Protein AF-A0A9P8BYH0-F1 (afdb_monomer)

Foldseek 3Di:
DDDDDPDPPDAFEAEEEEDFAWPLCQVLLVCCQAVVDGDDPVRDDQDDAKDWDWDWDADPNGIHIYIYIYGNNDDPCLAPHLEYEYGGEQLDVVRVVVVVVVVVVNVVRYPDPRHAYEYEHEDVVPVVRGPHDPVNQVVVCVVVVHHYFYYYSPVRPGSNVRVNVSVVVCVVVCVRTPDDDDDDDDDDDDDDDDPPPDPFWAKEWEDFQFWIFIDTFPDQGGQDIFGQKKWAFPDPPPDDPDPDDRIDGTVRRVVVVVGTDIDGQAAQQAGNDPVSVLVHVVCVACPRVNHQQLRHEYEYEGEAPYDLVRLLVVLCCSCPVSVHQWYAYAYLQLLLQVLVVDQFAWEFEAAQQWTKIWGGDRSRTDNQLIDIDRDHLPLLLVLLQVVVVVVVDHDDDPNSSVVSSVCLLPQAAADLDLVVQVVVLVVDQPQKDWDQDPVRDIDIDTSSRHVSLCCQQVVVSSVDPDHHSLVSNVSSLVSDDPVRSLVHQCHYEYAYDRCQHHCSQVSSQVSNCVVDDVPHDGDYHYDNVRNCSSSSSSSPLSPDPVCVVLIDGSVNCVVPPSSVNVVRYD

Organism: NCBI:txid64524

Radius of gyration: 28.63 Å; Cα contacts (8 Å, |Δi|>4): 1037; chains: 1; bounding box: 74×74×89 Å

Structure (mmCIF, N/CA/C/O backbone):
data_AF-A0A9P8BYH0-F1
#
_entry.id   AF-A0A9P8BYH0-F1
#
loop_
_atom_site.group_PDB
_atom_site.id
_atom_site.type_symbol
_atom_site.label_atom_id
_atom_site.label_alt_id
_atom_site.label_comp_id
_atom_site.label_asym_id
_atom_site.label_entity_id
_atom_site.label_seq_id
_atom_site.pdbx_PDB_ins_code
_atom_site.Cartn_x
_atom_site.Cartn_y
_atom_site.Cartn_z
_atom_site.occupancy
_atom_site.B_iso_or_equiv
_atom_site.auth_seq_id
_atom_site.auth_comp_id
_atom_site.auth_asym_id
_atom_site.auth_atom_id
_atom_site.pdbx_PDB_model_num
ATOM 1 N N . MET A 1 1 ? -9.167 -54.291 -1.947 1.00 36.44 1 MET A N 1
ATOM 2 C CA . MET A 1 1 ? -9.836 -53.091 -2.484 1.00 36.44 1 MET A CA 1
ATOM 3 C C . MET A 1 1 ? -8.848 -51.958 -2.317 1.00 36.44 1 MET A C 1
ATOM 5 O O . MET A 1 1 ? -8.561 -51.584 -1.192 1.00 36.44 1 MET A O 1
ATOM 9 N N . SER A 1 2 ? -8.177 -51.603 -3.407 1.00 30.88 2 SER A N 1
ATOM 10 C CA . SER A 1 2 ? -7.094 -50.622 -3.463 1.00 30.88 2 SER A CA 1
ATOM 11 C C . SER A 1 2 ? -7.676 -49.251 -3.791 1.00 30.88 2 SER A C 1
ATOM 13 O O . SER A 1 2 ? -8.238 -49.086 -4.874 1.00 30.88 2 SER A O 1
ATOM 15 N N . ASP A 1 3 ? -7.536 -48.301 -2.870 1.00 31.31 3 ASP A N 1
ATOM 16 C CA . ASP A 1 3 ? -7.933 -46.909 -3.067 1.00 31.31 3 ASP A CA 1
ATOM 17 C C . ASP A 1 3 ? -7.002 -46.217 -4.069 1.00 31.31 3 ASP A C 1
ATOM 19 O O . ASP A 1 3 ? -5.799 -46.059 -3.849 1.00 31.31 3 ASP A O 1
ATOM 23 N N . SER A 1 4 ? -7.581 -45.800 -5.192 1.00 31.34 4 SER A N 1
ATOM 24 C CA . SER A 1 4 ? -6.950 -44.990 -6.226 1.00 31.34 4 SER A CA 1
ATOM 25 C C . SER A 1 4 ? -6.724 -43.563 -5.722 1.00 31.34 4 SER A C 1
ATOM 27 O O . SER A 1 4 ? -7.645 -42.747 -5.713 1.00 31.34 4 SER A O 1
ATOM 29 N N . HIS A 1 5 ? -5.489 -43.243 -5.335 1.00 34.34 5 HIS A N 1
ATOM 30 C CA . HIS A 1 5 ? -5.033 -41.858 -5.247 1.00 34.34 5 HIS A CA 1
ATOM 31 C C . HIS A 1 5 ? -4.915 -41.296 -6.669 1.00 34.34 5 HIS A C 1
ATOM 33 O O . HIS A 1 5 ? -4.022 -41.683 -7.422 1.00 34.34 5 HIS A O 1
ATOM 39 N N . SER A 1 6 ? -5.818 -40.390 -7.046 1.00 31.47 6 SER A N 1
ATOM 40 C CA . SER A 1 6 ? -5.657 -39.565 -8.240 1.00 31.47 6 SER A CA 1
ATOM 41 C C . SER A 1 6 ? -4.505 -38.589 -7.998 1.00 31.47 6 SER A C 1
ATOM 43 O O . SER A 1 6 ? -4.675 -37.560 -7.343 1.00 31.47 6 SER A O 1
ATOM 45 N N . SER A 1 7 ? -3.319 -38.921 -8.503 1.00 34.91 7 SER A N 1
ATOM 46 C CA . SER A 1 7 ? -2.237 -37.958 -8.679 1.00 34.91 7 SER A CA 1
ATOM 47 C C . SER A 1 7 ? -2.768 -36.789 -9.507 1.00 34.91 7 SER A C 1
ATOM 49 O O . SER A 1 7 ? -3.224 -36.998 -10.631 1.00 34.91 7 SER A O 1
ATOM 51 N N . SER A 1 8 ? -2.739 -35.569 -8.970 1.00 36.50 8 SER A N 1
ATOM 52 C CA . SER A 1 8 ? -2.991 -34.369 -9.764 1.00 36.50 8 SER A CA 1
ATOM 53 C C . SER A 1 8 ? -1.897 -34.278 -10.828 1.00 36.50 8 SER A C 1
ATOM 55 O O . SER A 1 8 ? -0.762 -33.923 -10.508 1.00 36.50 8 SER A O 1
ATOM 57 N N . GLU A 1 9 ? -2.205 -34.658 -12.067 1.00 45.88 9 GLU A N 1
ATOM 58 C CA . GLU A 1 9 ? -1.298 -34.474 -13.197 1.00 45.88 9 GLU A CA 1
ATOM 59 C C . GLU A 1 9 ? -0.917 -32.996 -13.294 1.00 45.88 9 GLU A C 1
ATOM 61 O O . GLU A 1 9 ? -1.761 -32.118 -13.487 1.00 45.88 9 GLU A O 1
ATOM 66 N N . THR A 1 10 ? 0.370 -32.713 -13.123 1.00 50.66 10 THR A N 1
ATOM 67 C CA . THR A 1 10 ? 0.938 -31.382 -13.292 1.00 50.66 10 THR A CA 1
ATOM 68 C C . THR A 1 10 ? 0.804 -30.991 -14.763 1.00 50.66 10 THR A C 1
ATOM 70 O O . THR A 1 10 ? 1.538 -31.481 -15.618 1.00 50.66 10 THR A O 1
ATOM 73 N N . VAL A 1 11 ? -0.161 -30.126 -15.073 1.00 65.62 11 VAL A N 1
ATOM 74 C CA . VAL A 1 11 ? -0.390 -29.615 -16.432 1.00 65.62 11 VAL A CA 1
ATOM 75 C C . VAL A 1 11 ? 0.804 -28.748 -16.845 1.00 65.62 11 VAL A C 1
ATOM 77 O O . VAL A 1 11 ? 1.039 -27.685 -16.263 1.00 65.62 11 VAL A O 1
ATOM 80 N N . ALA A 1 12 ? 1.566 -29.191 -17.848 1.00 72.56 12 ALA A N 1
ATOM 81 C CA . ALA A 1 12 ? 2.691 -28.428 -18.381 1.00 72.56 12 ALA A CA 1
ATOM 82 C C . ALA A 1 12 ? 2.196 -27.105 -18.995 1.00 72.56 12 ALA A C 1
ATOM 84 O O . ALA A 1 12 ? 1.194 -27.069 -19.715 1.00 72.56 12 ALA A O 1
ATOM 85 N N . THR A 1 13 ? 2.883 -26.003 -18.681 1.00 79.25 13 THR A N 1
ATOM 86 C CA . THR A 1 13 ? 2.522 -24.661 -19.160 1.00 79.25 13 THR A CA 1
ATOM 87 C C . THR A 1 13 ? 3.449 -24.244 -20.297 1.00 79.25 13 THR A C 1
ATOM 89 O O . THR A 1 13 ? 4.661 -24.197 -20.106 1.00 79.25 13 THR A O 1
ATOM 92 N N . LEU A 1 14 ? 2.880 -23.917 -21.459 1.00 81.69 14 LEU A N 1
ATOM 93 C CA . LEU A 1 14 ? 3.601 -23.454 -22.647 1.00 81.69 14 LEU A CA 1
ATOM 94 C C . LEU A 1 14 ? 3.332 -21.961 -22.862 1.00 81.69 14 LEU A C 1
ATOM 96 O O . LEU A 1 14 ? 2.183 -21.517 -22.795 1.00 81.69 14 LEU A O 1
ATOM 100 N N . LYS A 1 15 ? 4.382 -21.182 -23.137 1.00 79.44 15 LYS A N 1
ATOM 101 C CA . LYS A 1 15 ? 4.274 -19.732 -23.342 1.00 79.44 15 LYS A CA 1
ATOM 102 C C . LYS A 1 15 ? 4.426 -19.384 -24.822 1.00 79.44 15 LYS A C 1
ATOM 104 O O . LYS A 1 15 ? 5.441 -19.720 -25.423 1.00 79.44 15 LYS A O 1
ATOM 109 N N . LEU A 1 16 ? 3.440 -18.686 -25.385 1.00 82.44 16 LEU A N 1
ATOM 110 C CA . LEU A 1 16 ? 3.416 -18.257 -26.785 1.00 82.44 16 LEU A CA 1
ATOM 111 C C . LEU A 1 16 ? 3.382 -16.728 -26.866 1.00 82.44 16 LEU A C 1
ATOM 113 O O . LEU A 1 16 ? 2.623 -16.091 -26.136 1.00 82.44 16 LEU A O 1
ATOM 117 N N . LEU A 1 17 ? 4.156 -16.146 -27.780 1.00 82.31 17 LEU A N 1
ATOM 118 C CA . LEU A 1 17 ? 4.181 -14.701 -28.016 1.00 82.31 17 LEU A CA 1
ATOM 119 C C . LEU A 1 17 ? 3.833 -14.371 -29.470 1.00 82.31 17 LEU A C 1
ATOM 121 O O . LEU A 1 17 ? 4.497 -14.843 -30.395 1.00 82.31 17 LEU A O 1
ATOM 125 N N . LEU A 1 18 ? 2.810 -13.536 -29.660 1.00 82.12 18 LEU A N 1
ATOM 126 C CA . LEU A 1 18 ? 2.363 -13.022 -30.954 1.00 82.12 18 LEU A CA 1
ATOM 127 C C . LEU A 1 18 ? 3.080 -11.705 -31.276 1.00 82.12 18 LEU A C 1
ATOM 129 O O . LEU A 1 18 ? 2.982 -10.729 -30.526 1.00 82.12 18 LEU A O 1
ATOM 133 N N . ILE A 1 19 ? 3.774 -11.663 -32.415 1.00 79.69 19 ILE A N 1
ATOM 134 C CA . ILE A 1 19 ? 4.545 -10.501 -32.881 1.00 79.69 19 ILE A CA 1
ATOM 135 C C . ILE A 1 19 ? 4.180 -10.170 -34.329 1.00 79.69 19 ILE A C 1
ATOM 137 O O . ILE A 1 19 ? 3.896 -11.047 -35.138 1.00 79.69 19 ILE A O 1
ATOM 141 N N . GLY A 1 20 ? 4.198 -8.888 -34.677 1.00 76.50 20 GLY A N 1
ATOM 142 C CA . GLY A 1 20 ? 3.964 -8.396 -36.033 1.00 76.50 20 GLY A CA 1
ATOM 143 C C . GLY A 1 20 ? 3.535 -6.938 -36.012 1.00 76.50 20 GLY A C 1
ATOM 144 O O . GLY A 1 20 ? 3.122 -6.430 -34.963 1.00 76.50 20 GLY A O 1
ATOM 145 N N . SER A 1 21 ? 3.596 -6.274 -37.162 1.00 79.94 21 SER A N 1
ATOM 146 C CA . SER A 1 21 ? 3.273 -4.851 -37.294 1.00 79.94 21 SER A CA 1
ATOM 147 C C . SER A 1 21 ? 1.835 -4.538 -36.850 1.00 79.94 21 SER A C 1
ATOM 149 O O . SER A 1 21 ? 0.978 -5.423 -36.701 1.00 79.94 21 SER A O 1
ATOM 151 N N . SER A 1 22 ? 1.556 -3.266 -36.562 1.00 79.81 22 SER A N 1
ATOM 152 C CA . SER A 1 22 ? 0.198 -2.848 -36.199 1.00 79.81 22 SER A CA 1
ATOM 153 C C . SER A 1 22 ? -0.788 -3.183 -37.325 1.00 79.81 22 SER A C 1
ATOM 155 O O . SER A 1 22 ? -0.451 -3.134 -38.505 1.00 79.81 22 SER A O 1
ATOM 157 N N . GLY A 1 23 ? -2.007 -3.583 -36.964 1.00 79.94 23 GLY A N 1
ATOM 158 C CA . GLY A 1 23 ? -3.052 -3.884 -37.942 1.00 79.94 23 GLY A CA 1
ATOM 159 C C . GLY A 1 23 ? -2.931 -5.228 -38.671 1.00 79.94 23 GLY A C 1
ATOM 160 O O . GLY A 1 23 ? -3.834 -5.549 -39.439 1.00 79.94 23 GLY A O 1
ATOM 161 N N . THR A 1 24 ? -1.922 -6.072 -38.410 1.00 86.31 24 THR A N 1
ATOM 162 C CA . THR A 1 24 ? -1.808 -7.405 -39.052 1.00 86.31 24 THR A CA 1
ATOM 163 C C . THR A 1 24 ? -2.843 -8.430 -38.565 1.00 86.31 24 THR A C 1
ATOM 165 O O . THR A 1 24 ? -3.023 -9.482 -39.173 1.00 86.31 24 THR A O 1
ATOM 168 N N . GLY A 1 25 ? -3.599 -8.114 -37.506 1.00 85.56 25 GLY A N 1
ATOM 169 C CA . GLY A 1 25 ? -4.714 -8.929 -37.004 1.00 85.56 25 GLY A CA 1
ATOM 170 C C . GLY A 1 25 ? -4.332 -9.983 -35.958 1.00 85.56 25 GLY A C 1
ATOM 171 O O . GLY A 1 25 ? -5.035 -10.982 -35.830 1.00 85.56 25 GLY A O 1
ATOM 172 N N . LYS A 1 26 ? -3.245 -9.757 -35.207 1.00 87.44 26 LYS A N 1
ATOM 173 C CA . LYS A 1 26 ? -2.783 -10.607 -34.091 1.00 87.44 26 LYS A CA 1
ATOM 174 C C . LYS A 1 26 ? -3.861 -10.814 -33.023 1.00 87.44 26 LYS A C 1
ATOM 176 O O . LYS A 1 26 ? -4.253 -11.947 -32.763 1.00 87.44 26 LYS A O 1
ATOM 181 N N . SER A 1 27 ? -4.431 -9.725 -32.514 1.00 85.94 27 SER A N 1
ATOM 182 C CA . SER A 1 27 ? -5.506 -9.740 -31.511 1.00 85.94 27 SER A CA 1
ATOM 183 C C . SER A 1 27 ? -6.755 -10.449 -32.024 1.00 85.94 27 SER A C 1
ATOM 185 O O . SER A 1 27 ? -7.386 -11.223 -31.312 1.00 85.94 27 SER A O 1
ATOM 187 N N . SER A 1 28 ? -7.082 -10.256 -33.306 1.00 88.44 28 SER A N 1
ATOM 188 C CA . SER A 1 28 ? -8.201 -10.944 -33.952 1.00 88.44 28 SER A CA 1
ATOM 189 C C . SER A 1 28 ? -7.963 -12.452 -34.072 1.00 88.44 28 SER A C 1
ATOM 191 O O . SER A 1 28 ? -8.907 -13.220 -33.910 1.00 88.44 28 SER A O 1
ATOM 193 N N . LEU A 1 29 ? -6.727 -12.892 -34.342 1.00 87.75 29 LEU A N 1
ATOM 194 C CA . LEU A 1 29 ? -6.362 -14.313 -34.329 1.00 87.75 29 LEU A CA 1
ATOM 195 C C . LEU A 1 29 ? -6.438 -14.891 -32.913 1.00 87.75 29 LEU A C 1
ATOM 197 O O . LEU A 1 29 ? -6.990 -15.977 -32.744 1.00 87.75 29 LEU A O 1
ATOM 201 N N . LEU A 1 30 ? -5.950 -14.156 -31.909 1.00 88.00 30 LEU A N 1
ATOM 202 C CA . LEU A 1 30 ? -5.986 -14.579 -30.510 1.00 88.00 30 LEU A CA 1
ATOM 203 C C . LEU A 1 30 ? -7.421 -14.743 -30.002 1.00 88.00 30 LEU A C 1
ATOM 205 O O . LEU A 1 30 ? -7.779 -15.816 -29.519 1.00 88.00 30 LEU A O 1
ATOM 209 N N . MET A 1 31 ? -8.265 -13.720 -30.166 1.00 86.38 31 MET A N 1
ATOM 210 C CA . MET A 1 31 ? -9.684 -13.802 -29.800 1.00 86.38 31 MET A CA 1
ATOM 211 C C . MET A 1 31 ? -10.395 -14.907 -30.573 1.00 86.38 31 MET A C 1
ATOM 213 O O . MET A 1 31 ? -11.207 -15.638 -30.006 1.00 86.38 31 MET A O 1
ATOM 217 N N . ARG A 1 32 ? -10.065 -15.090 -31.858 1.00 91.19 32 ARG A N 1
ATOM 218 C CA . ARG A 1 32 ? -10.684 -16.157 -32.637 1.00 91.19 32 ARG A CA 1
ATOM 219 C C . ARG A 1 32 ? -10.297 -17.539 -32.128 1.00 91.19 32 ARG A C 1
ATOM 221 O O . ARG A 1 32 ? -11.150 -18.424 -32.108 1.00 91.19 32 ARG A O 1
ATOM 228 N N . PHE A 1 33 ? -9.043 -17.724 -31.738 1.00 89.62 33 PHE A N 1
ATOM 229 C CA . PHE A 1 33 ? -8.554 -18.985 -31.203 1.00 89.62 33 PHE A CA 1
ATOM 230 C C . PHE A 1 33 ? -9.117 -19.271 -29.808 1.00 89.62 33 PHE A C 1
ATOM 232 O O . PHE A 1 33 ? -9.580 -20.382 -29.563 1.00 89.62 33 PHE A O 1
ATOM 239 N N . VAL A 1 34 ? -9.091 -18.300 -28.894 1.00 86.94 34 VAL A N 1
ATOM 240 C CA . VAL A 1 34 ? -9.474 -18.507 -27.487 1.00 86.94 34 VAL A CA 1
ATOM 241 C C . VAL A 1 34 ? -10.984 -18.448 -27.298 1.00 86.94 34 VAL A C 1
ATOM 243 O O . VAL A 1 34 ? -11.565 -19.381 -26.750 1.00 86.94 34 VAL A O 1
ATOM 246 N N . ASP A 1 35 ? -11.615 -17.392 -27.805 1.00 84.19 35 ASP A N 1
ATOM 247 C CA . ASP A 1 35 ? -13.016 -17.070 -27.527 1.00 84.19 35 ASP A CA 1
ATOM 248 C C . ASP A 1 35 ? -13.953 -17.522 -28.665 1.00 84.19 35 ASP A C 1
ATOM 250 O O . ASP A 1 35 ? -15.174 -17.515 -28.524 1.00 84.19 35 ASP A O 1
ATOM 254 N N . GLY A 1 36 ? -13.414 -17.916 -29.827 1.00 84.69 36 GLY A N 1
ATOM 255 C CA . GLY A 1 36 ? -14.211 -18.331 -30.987 1.00 84.69 36 GLY A CA 1
ATOM 256 C C . GLY A 1 36 ? -14.920 -17.177 -31.708 1.00 84.69 36 GLY A C 1
ATOM 257 O O . GLY A 1 36 ? -15.641 -17.419 -32.685 1.00 84.69 36 GLY A O 1
ATOM 258 N N . VAL A 1 37 ? -14.685 -15.931 -31.285 1.00 84.56 37 VAL A N 1
ATOM 259 C CA . VAL A 1 37 ? -15.345 -14.697 -31.749 1.00 84.56 37 VAL A CA 1
ATOM 260 C C . VAL A 1 37 ? -14.430 -13.901 -32.688 1.00 84.56 37 VAL A C 1
ATOM 262 O O . VAL A 1 37 ? -13.209 -14.005 -32.633 1.00 84.56 37 VAL A O 1
ATOM 265 N N . PHE A 1 38 ? -15.026 -13.126 -33.593 1.00 85.50 38 PHE A N 1
ATOM 266 C CA . PHE A 1 38 ? -14.340 -12.096 -34.375 1.00 85.50 38 PHE A CA 1
ATOM 267 C C . PHE A 1 38 ? -15.190 -10.842 -34.319 1.00 85.50 38 PHE A C 1
ATOM 269 O O . PHE A 1 38 ? -16.371 -10.900 -34.655 1.00 85.50 38 PHE A O 1
ATOM 276 N N . LEU A 1 39 ? -14.574 -9.753 -33.885 1.00 81.38 39 LEU A N 1
ATOM 277 C CA . LEU A 1 39 ? -15.181 -8.433 -33.863 1.00 81.38 39 LEU A CA 1
ATOM 278 C C . LEU A 1 39 ? -14.847 -7.709 -35.169 1.00 81.38 39 LEU A C 1
ATOM 280 O O . LEU A 1 39 ? -13.781 -7.933 -35.757 1.00 81.38 39 LEU A O 1
ATOM 284 N N . ALA A 1 40 ? -15.768 -6.882 -35.649 1.00 71.88 40 ALA A N 1
ATOM 285 C CA . ALA A 1 40 ? -15.518 -6.079 -36.839 1.00 71.88 40 ALA A CA 1
ATOM 286 C C . ALA A 1 40 ? -14.483 -4.965 -36.537 1.00 71.88 40 ALA A C 1
ATOM 288 O O . ALA A 1 40 ? -14.274 -4.624 -35.372 1.00 71.88 40 ALA A O 1
ATOM 289 N N . PRO A 1 41 ? -13.768 -4.415 -37.541 1.00 65.12 41 PRO A N 1
ATOM 290 C CA . PRO A 1 41 ? -12.694 -3.436 -37.314 1.00 65.12 41 PRO A CA 1
ATOM 291 C C . PRO A 1 41 ? -13.117 -2.172 -36.547 1.00 65.12 41 PRO A C 1
ATOM 293 O O . PRO A 1 41 ? -12.279 -1.533 -35.926 1.00 65.12 41 PRO A O 1
ATOM 296 N N . ASP A 1 42 ? -14.396 -1.820 -36.606 1.00 58.72 42 ASP A N 1
ATOM 297 C CA . ASP A 1 42 ? -15.054 -0.719 -35.898 1.00 58.72 42 ASP A CA 1
ATOM 298 C C . ASP A 1 42 ? -15.373 -1.033 -34.426 1.00 58.72 42 ASP A C 1
ATOM 300 O O . ASP A 1 42 ? -15.523 -0.119 -33.618 1.00 58.72 42 ASP A O 1
ATOM 304 N N . GLU A 1 43 ? -15.417 -2.313 -34.059 1.00 60.16 43 GLU A N 1
ATOM 305 C CA . GLU A 1 43 ? -15.626 -2.796 -32.688 1.00 60.16 43 GLU A CA 1
ATOM 306 C C . GLU A 1 43 ? -14.304 -3.146 -31.981 1.00 60.16 43 GLU A C 1
ATOM 308 O O . GLU A 1 43 ? -14.260 -3.278 -30.757 1.00 60.16 43 GLU A O 1
ATOM 313 N N . ILE A 1 44 ? -13.215 -3.303 -32.741 1.00 64.06 44 ILE A N 1
ATOM 314 C CA . ILE A 1 44 ? -11.878 -3.589 -32.213 1.00 64.06 44 ILE A CA 1
ATOM 315 C C . ILE A 1 44 ? -11.165 -2.269 -31.913 1.00 64.06 44 ILE A C 1
ATOM 317 O O . ILE A 1 44 ? -10.684 -1.583 -32.813 1.00 64.06 44 ILE A O 1
ATOM 321 N N . SER A 1 45 ? -11.022 -1.937 -30.629 1.00 59.25 45 SER A N 1
ATOM 322 C CA . SER A 1 45 ? -10.061 -0.918 -30.200 1.00 59.25 45 SER A CA 1
ATOM 323 C C . SER A 1 45 ? -8.636 -1.394 -30.485 1.00 59.25 45 SER A C 1
ATOM 325 O O . SER A 1 45 ? -8.329 -2.570 -30.285 1.00 59.25 45 SER A O 1
ATOM 327 N N . ALA A 1 46 ? -7.752 -0.488 -30.914 1.00 64.06 46 ALA A N 1
ATOM 328 C CA . ALA A 1 46 ? -6.332 -0.800 -31.044 1.00 64.06 46 ALA A CA 1
ATOM 329 C C . ALA A 1 46 ? -5.802 -1.394 -29.730 1.00 64.06 46 ALA A C 1
ATOM 331 O O . ALA A 1 46 ? -6.107 -0.887 -28.651 1.00 64.06 46 ALA A O 1
ATOM 332 N N . THR A 1 47 ? -5.029 -2.473 -29.818 1.00 59.00 47 THR A N 1
ATOM 333 C CA . THR A 1 47 ? -4.395 -3.086 -28.648 1.00 59.00 47 THR A CA 1
ATOM 334 C C . THR A 1 47 ? -3.430 -2.073 -28.051 1.00 59.00 47 THR A C 1
ATOM 336 O O . THR A 1 47 ? -2.533 -1.600 -28.744 1.00 59.00 47 THR A O 1
ATOM 339 N N . ILE A 1 48 ? -3.634 -1.696 -26.790 1.00 53.09 48 ILE A N 1
ATOM 340 C CA . ILE A 1 48 ? -2.752 -0.782 -26.059 1.00 53.09 48 ILE A CA 1
ATOM 341 C C . ILE A 1 48 ? -1.948 -1.640 -25.079 1.00 53.09 48 ILE A C 1
ATOM 343 O O . ILE A 1 48 ? -2.518 -2.228 -24.166 1.00 53.09 48 ILE A O 1
ATOM 347 N N . GLY A 1 49 ? -0.630 -1.735 -25.277 1.00 63.34 49 GLY A N 1
ATOM 348 C CA . GLY A 1 49 ? 0.256 -2.539 -24.425 1.00 63.34 49 GLY A CA 1
ATOM 349 C C . GLY A 1 49 ? 0.351 -4.014 -24.839 1.00 63.34 49 GLY A C 1
ATOM 350 O O . GLY A 1 49 ? 0.612 -4.318 -26.005 1.00 63.34 49 GLY A O 1
ATOM 351 N N . VAL A 1 50 ? 0.203 -4.927 -23.875 1.00 65.88 50 VAL A N 1
ATOM 352 C CA . VAL A 1 50 ? 0.252 -6.382 -24.088 1.00 65.88 50 VAL A CA 1
ATOM 353 C C . VAL A 1 50 ? -1.026 -7.006 -23.531 1.00 65.88 50 VAL A C 1
ATOM 355 O O . VAL A 1 50 ? -1.341 -6.801 -22.361 1.00 65.88 50 VAL A O 1
ATOM 358 N N . ASP A 1 51 ? -1.753 -7.754 -24.357 1.00 72.50 51 ASP A N 1
ATOM 359 C CA . ASP A 1 51 ? -2.932 -8.521 -23.942 1.00 72.50 51 ASP A CA 1
ATOM 360 C C . ASP A 1 51 ? -2.531 -9.966 -23.594 1.00 72.50 51 ASP A C 1
ATOM 362 O O . ASP A 1 51 ? -1.613 -10.536 -24.194 1.00 72.50 51 ASP A O 1
ATOM 366 N N . PHE A 1 52 ? -3.193 -10.557 -22.601 1.00 79.62 52 PHE A N 1
ATOM 367 C CA . PHE A 1 52 ? -2.847 -11.866 -22.043 1.00 79.62 52 PHE A CA 1
ATOM 368 C C . PHE A 1 52 ? -4.069 -12.779 -21.998 1.00 79.62 52 PHE A C 1
ATOM 370 O O . PHE A 1 52 ? -5.080 -12.476 -21.359 1.00 79.62 52 PHE A O 1
ATOM 377 N N . LYS A 1 53 ? -3.959 -13.949 -22.631 1.00 80.12 53 LYS A N 1
ATOM 378 C CA . LYS A 1 53 ? -5.013 -14.970 -22.646 1.00 80.12 53 LYS A CA 1
ATOM 379 C C . LYS A 1 53 ? -4.457 -16.338 -22.272 1.00 80.12 53 LYS A C 1
ATOM 381 O O . LYS A 1 53 ? -3.328 -16.694 -22.607 1.00 80.12 53 LYS A O 1
AT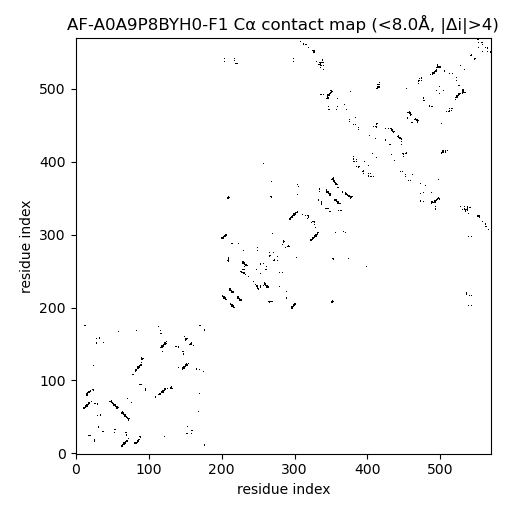OM 386 N N . VAL A 1 54 ? -5.291 -17.136 -21.611 1.00 83.75 54 VAL A N 1
ATOM 387 C CA . VAL A 1 54 ? -4.973 -18.514 -21.223 1.00 83.75 54 VAL A CA 1
ATOM 388 C C . VAL A 1 54 ? -5.967 -19.462 -21.873 1.00 83.75 54 VAL A C 1
ATOM 390 O O . VAL A 1 54 ? -7.174 -19.253 -21.769 1.00 83.75 54 VAL A O 1
ATOM 393 N N . LYS A 1 55 ? -5.470 -20.528 -22.506 1.00 85.56 55 LYS A N 1
ATOM 394 C CA . LYS A 1 55 ? -6.302 -21.605 -23.056 1.00 85.56 55 LYS A CA 1
ATOM 395 C C . LYS A 1 55 ? -5.691 -22.957 -22.715 1.00 85.56 55 LYS A C 1
ATOM 397 O O . LYS A 1 55 ? -4.491 -23.147 -22.872 1.00 85.56 55 LYS A O 1
ATOM 402 N N . VAL A 1 56 ? -6.509 -23.898 -22.257 1.00 85.62 56 VAL A N 1
ATOM 403 C CA . VAL A 1 56 ? -6.087 -25.293 -22.081 1.00 85.62 56 VAL A CA 1
ATOM 404 C C . VAL A 1 56 ? -6.439 -26.057 -23.348 1.00 85.62 56 VAL A C 1
ATOM 406 O O . VAL A 1 56 ? -7.572 -25.965 -23.822 1.00 85.62 56 VAL A O 1
ATOM 409 N N . ILE A 1 57 ? -5.472 -26.786 -23.890 1.00 84.75 57 ILE A N 1
ATOM 410 C CA . ILE A 1 57 ? -5.660 -27.659 -25.050 1.00 84.75 57 ILE A CA 1
ATOM 411 C C . ILE A 1 57 ? -5.285 -29.093 -24.692 1.00 84.75 57 ILE A C 1
ATOM 413 O O . ILE A 1 57 ? -4.531 -29.328 -23.746 1.00 84.75 57 ILE A O 1
ATOM 417 N N . ASP A 1 58 ? -5.846 -30.035 -25.438 1.00 82.75 58 ASP A N 1
ATOM 418 C CA . ASP A 1 58 ? -5.563 -31.461 -25.321 1.00 82.75 58 ASP A CA 1
ATOM 419 C C . ASP A 1 58 ? -4.813 -31.897 -26.579 1.00 82.75 58 ASP A C 1
ATOM 421 O O . ASP A 1 58 ? -5.325 -31.735 -27.689 1.00 82.75 58 ASP A O 1
ATOM 425 N N . VAL A 1 59 ? -3.584 -32.377 -26.398 1.00 80.00 59 VAL A N 1
ATOM 426 C CA . VAL A 1 59 ? -2.726 -32.877 -27.475 1.00 80.00 59 VAL A CA 1
ATOM 427 C C . VAL A 1 59 ? -2.274 -34.274 -27.075 1.00 80.00 59 VAL A C 1
ATOM 429 O O . VAL A 1 59 ? -1.681 -34.458 -26.013 1.00 80.00 59 VAL A O 1
ATOM 432 N N . GLU A 1 60 ? -2.606 -35.269 -27.900 1.00 78.19 60 GLU A N 1
ATOM 433 C CA . GLU A 1 60 ? -2.272 -36.685 -27.672 1.00 78.19 60 GLU A CA 1
ATOM 434 C C . GLU A 1 60 ? -2.730 -37.239 -26.302 1.00 78.19 60 GLU A C 1
ATOM 436 O O . GLU A 1 60 ? -2.097 -38.125 -25.726 1.00 78.19 60 GLU A O 1
ATOM 441 N N . GLY A 1 61 ? -3.847 -36.731 -25.762 1.00 74.19 61 GLY A N 1
ATOM 442 C CA . GLY A 1 61 ? -4.410 -37.169 -24.480 1.00 74.19 61 GLY A CA 1
ATOM 443 C C . GLY A 1 61 ? -3.758 -36.527 -23.253 1.00 74.19 61 GLY A C 1
ATOM 444 O O . GLY A 1 61 ? -4.079 -36.910 -22.126 1.00 74.19 61 GLY A O 1
ATOM 445 N N . LYS A 1 62 ? -2.850 -35.559 -23.445 1.00 80.25 62 LYS A N 1
ATOM 446 C CA . LYS A 1 62 ? -2.252 -34.744 -22.381 1.00 80.25 62 LYS A CA 1
ATOM 447 C C . LYS A 1 62 ? -2.762 -33.313 -22.464 1.00 80.25 62 LYS A C 1
ATOM 449 O O . LYS A 1 62 ? -2.796 -32.692 -23.526 1.00 80.25 62 LYS A O 1
ATOM 454 N N . LYS A 1 63 ? -3.106 -32.755 -21.304 1.00 81.50 63 LYS A N 1
ATOM 455 C CA . LYS A 1 63 ? -3.525 -31.357 -21.195 1.00 81.50 63 LYS A CA 1
ATOM 456 C C . LYS A 1 63 ? -2.308 -30.447 -21.093 1.00 81.50 63 LYS A C 1
ATOM 458 O O . LYS A 1 63 ? -1.455 -30.646 -20.229 1.00 81.50 63 LYS A O 1
ATOM 463 N N . TYR A 1 64 ? -2.288 -29.407 -21.919 1.00 84.00 64 TYR A N 1
ATOM 464 C CA . TYR A 1 64 ? -1.293 -28.338 -21.891 1.00 84.00 64 TYR A CA 1
ATOM 465 C C . TYR A 1 64 ? -1.980 -26.996 -21.650 1.00 84.00 64 TYR A C 1
ATOM 467 O O . TYR A 1 64 ? -3.005 -26.680 -22.262 1.00 84.00 64 TYR A O 1
ATOM 475 N N . LYS A 1 65 ? -1.414 -26.186 -20.753 1.00 85.38 65 LYS A N 1
ATOM 476 C CA . LYS A 1 65 ? -1.886 -24.824 -20.485 1.00 85.38 65 LYS A CA 1
ATOM 477 C C . LYS A 1 65 ? -1.100 -23.849 -21.354 1.00 85.38 65 LYS A C 1
ATOM 479 O O . LYS A 1 65 ? 0.079 -23.623 -21.105 1.00 85.38 65 LYS A O 1
ATOM 484 N N . LEU A 1 66 ? -1.748 -23.248 -22.345 1.00 85.56 66 LEU A N 1
ATOM 485 C CA . LEU A 1 66 ? -1.158 -22.191 -23.160 1.00 85.56 66 LEU A CA 1
ATOM 486 C C . LEU A 1 66 ? -1.352 -20.838 -22.482 1.00 85.56 66 LEU A C 1
ATOM 488 O O . LEU A 1 66 ? -2.481 -20.459 -22.167 1.00 85.56 66 LEU A O 1
ATOM 492 N N . THR A 1 67 ? -0.266 -20.095 -22.304 1.00 83.44 67 THR A N 1
ATOM 493 C CA . THR A 1 67 ? -0.291 -18.671 -21.948 1.00 83.44 67 THR A CA 1
ATOM 494 C C . THR A 1 67 ? 0.161 -17.867 -23.159 1.00 83.44 67 THR A C 1
ATOM 496 O O . THR A 1 67 ? 1.321 -17.979 -23.565 1.00 83.44 67 THR A O 1
ATOM 499 N N . ILE A 1 68 ? -0.752 -17.104 -23.755 1.00 84.94 68 ILE A N 1
ATOM 500 C CA . ILE A 1 68 ? -0.542 -16.419 -25.030 1.00 84.94 68 ILE A CA 1
ATOM 501 C C . ILE A 1 68 ? -0.523 -14.914 -24.792 1.00 84.94 68 ILE A C 1
ATOM 503 O O . ILE A 1 68 ? -1.462 -14.361 -24.217 1.00 84.94 68 ILE A O 1
ATOM 507 N N . TRP A 1 69 ? 0.543 -14.275 -25.256 1.00 80.19 69 TRP A N 1
ATOM 508 C CA . TRP A 1 69 ? 0.781 -12.843 -25.133 1.00 80.19 69 TRP A CA 1
ATOM 509 C C . TRP A 1 69 ? 0.619 -12.179 -26.502 1.00 80.19 69 TRP A C 1
ATOM 511 O O . TRP A 1 69 ? 1.303 -12.559 -27.455 1.00 80.19 69 TRP A O 1
ATOM 521 N N . ASP A 1 70 ? -0.270 -11.195 -26.614 1.00 81.00 70 ASP A N 1
ATOM 522 C CA . ASP A 1 70 ? -0.457 -10.382 -27.820 1.00 81.00 70 ASP A CA 1
ATOM 523 C C . ASP A 1 70 ? 0.122 -8.984 -27.629 1.00 81.00 70 ASP A C 1
ATOM 525 O O . ASP A 1 70 ? -0.272 -8.252 -26.727 1.00 81.00 70 ASP A O 1
ATOM 529 N N . THR A 1 71 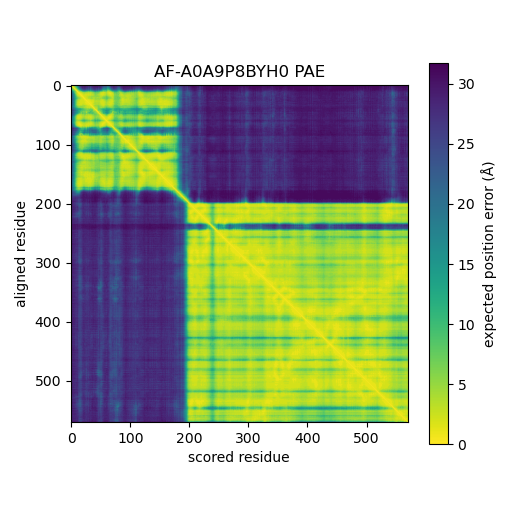? 1.083 -8.612 -28.475 1.00 72.06 71 THR A N 1
ATOM 530 C CA . THR A 1 71 ? 1.843 -7.366 -28.325 1.00 72.06 71 THR A CA 1
ATOM 531 C C . THR A 1 71 ? 1.382 -6.297 -29.310 1.00 72.06 71 THR A C 1
ATOM 533 O O . THR A 1 71 ? 1.267 -6.526 -30.518 1.00 72.06 71 THR A O 1
ATOM 536 N N . ALA A 1 72 ? 1.174 -5.075 -28.822 1.00 58.28 72 ALA A N 1
ATOM 537 C CA . ALA A 1 72 ? 0.843 -3.914 -29.642 1.00 58.28 72 ALA A CA 1
ATOM 538 C C . ALA A 1 72 ? 2.074 -3.310 -30.341 1.00 58.28 72 ALA A C 1
ATOM 540 O O . ALA A 1 72 ? 2.427 -2.161 -30.098 1.00 58.28 72 ALA A O 1
ATOM 541 N N . GLY A 1 73 ? 2.785 -4.090 -31.163 1.00 53.81 73 GLY A N 1
ATOM 542 C CA . GLY A 1 73 ? 3.934 -3.595 -31.937 1.00 53.81 73 GLY A CA 1
ATOM 543 C C . GLY A 1 73 ? 5.067 -2.980 -31.100 1.00 53.81 73 GLY A C 1
ATOM 544 O O . GLY A 1 73 ? 5.918 -2.298 -31.657 1.00 53.81 73 GLY A O 1
ATOM 545 N N . GLN A 1 74 ? 5.085 -3.192 -29.779 1.00 49.94 74 GLN A N 1
ATOM 546 C CA . GLN A 1 74 ? 6.124 -2.681 -28.895 1.00 49.94 74 GLN A CA 1
ATOM 547 C C . GLN A 1 74 ? 7.188 -3.736 -28.618 1.00 49.94 74 GLN A C 1
ATOM 549 O O . GLN A 1 74 ? 6.943 -4.840 -28.137 1.00 49.94 74 GLN A O 1
ATOM 554 N N . GLU A 1 75 ? 8.407 -3.319 -28.903 1.00 51.38 75 GLU A N 1
ATOM 555 C CA . GLU A 1 75 ? 9.605 -4.128 -29.086 1.00 51.38 75 GLU A CA 1
ATOM 556 C C . GLU A 1 75 ? 10.330 -4.463 -27.773 1.00 51.38 75 GLU A C 1
ATOM 558 O O . GLU A 1 75 ? 11.328 -5.175 -27.771 1.00 51.38 75 GLU A O 1
ATOM 563 N N . ARG A 1 76 ? 9.816 -3.982 -26.633 1.00 47.16 76 ARG A N 1
ATOM 564 C CA . ARG A 1 76 ? 10.466 -4.093 -25.314 1.00 47.16 76 ARG A CA 1
ATOM 565 C C . ARG A 1 76 ? 10.150 -5.393 -24.558 1.00 47.16 76 ARG A C 1
ATOM 567 O O . ARG A 1 76 ? 10.731 -5.634 -23.510 1.00 47.16 76 ARG A O 1
ATOM 574 N N . PHE A 1 77 ? 9.274 -6.247 -25.097 1.00 42.19 77 PHE A N 1
ATOM 575 C CA . PHE A 1 77 ? 8.833 -7.517 -24.484 1.00 42.19 77 PHE A CA 1
ATOM 576 C C . PHE A 1 77 ? 9.440 -8.769 -25.151 1.00 42.19 77 PHE A C 1
ATOM 578 O O . PHE A 1 77 ? 8.964 -9.887 -24.953 1.00 42.19 77 PHE A O 1
ATOM 585 N N . ARG A 1 78 ? 10.475 -8.590 -25.984 1.00 47.78 78 ARG A N 1
ATOM 586 C CA . ARG A 1 78 ? 10.969 -9.602 -26.936 1.00 47.78 78 ARG A CA 1
ATOM 587 C C . ARG A 1 78 ? 11.626 -10.840 -26.306 1.00 47.78 78 ARG A C 1
ATOM 589 O O . ARG A 1 78 ? 11.713 -11.847 -26.996 1.00 47.78 78 ARG A O 1
ATOM 596 N N . THR A 1 79 ? 12.019 -10.835 -25.032 1.00 43.75 79 THR A N 1
ATOM 597 C CA . THR A 1 79 ? 12.811 -11.930 -24.419 1.00 43.75 79 THR A CA 1
ATOM 598 C C . THR A 1 79 ? 11.980 -12.982 -23.661 1.00 43.75 79 THR A C 1
ATOM 600 O O . THR A 1 79 ? 12.539 -13.847 -22.996 1.00 43.75 79 THR A O 1
ATOM 603 N N . LEU A 1 80 ? 10.642 -12.911 -23.707 1.00 48.22 80 LEU A N 1
ATOM 604 C CA . LEU A 1 80 ? 9.788 -13.543 -22.688 1.00 48.22 80 LEU A CA 1
ATOM 605 C C . LEU A 1 80 ? 9.405 -15.026 -22.914 1.00 48.22 80 LEU A C 1
ATOM 607 O O . LEU A 1 80 ? 8.773 -15.617 -22.033 1.00 48.22 80 LEU A O 1
ATOM 611 N N . THR A 1 81 ? 9.711 -15.648 -24.060 1.00 49.16 81 THR A N 1
ATOM 612 C CA . THR A 1 81 ? 9.098 -16.945 -24.424 1.00 49.16 81 THR A CA 1
ATOM 613 C C . THR A 1 81 ? 9.986 -17.859 -25.267 1.00 49.16 81 THR A C 1
ATOM 615 O O . THR A 1 81 ? 10.634 -17.414 -26.206 1.00 49.16 81 THR A O 1
ATOM 618 N N . SER A 1 82 ? 9.913 -19.169 -25.010 1.00 49.50 82 SER A N 1
ATOM 619 C CA . SER A 1 82 ? 10.576 -20.237 -25.777 1.00 49.50 82 SER A CA 1
ATOM 620 C C . SER A 1 82 ? 9.946 -20.509 -27.155 1.00 49.50 82 SER A C 1
ATOM 622 O O . SER A 1 82 ? 10.299 -21.486 -27.819 1.00 49.50 82 SER A O 1
ATOM 624 N N . SER A 1 83 ? 8.988 -19.686 -27.609 1.00 56.16 83 SER A N 1
ATOM 625 C CA . SER A 1 83 ? 8.294 -19.837 -28.898 1.00 56.16 83 SER A CA 1
ATOM 626 C C . SER A 1 83 ? 7.727 -18.511 -29.419 1.00 56.16 83 SER A C 1
ATOM 628 O O . SER A 1 83 ? 7.089 -17.771 -28.667 1.00 56.16 83 SER A O 1
ATOM 630 N N . TYR A 1 84 ? 7.914 -18.232 -30.715 1.00 65.25 84 TYR A N 1
ATOM 631 C CA . TYR A 1 84 ? 7.463 -16.995 -31.371 1.00 65.25 84 TYR A CA 1
ATOM 632 C C . TYR A 1 84 ? 6.487 -17.263 -32.520 1.00 65.25 84 TYR A C 1
ATOM 634 O O . TYR A 1 84 ? 6.737 -18.091 -33.399 1.00 65.25 84 TYR A O 1
ATOM 642 N N . TYR A 1 85 ? 5.413 -16.477 -32.548 1.00 69.31 85 TYR A N 1
ATOM 643 C CA . TYR A 1 85 ? 4.331 -16.534 -33.526 1.00 69.31 85 TYR A CA 1
ATOM 644 C C . TYR A 1 85 ? 4.278 -15.203 -34.292 1.00 69.31 85 TYR A C 1
ATOM 646 O O . TYR A 1 85 ? 3.873 -14.179 -33.740 1.00 69.31 85 TYR A O 1
ATOM 654 N N . ARG A 1 86 ? 4.724 -15.173 -35.554 1.00 79.06 86 ARG A N 1
ATOM 655 C CA . ARG A 1 86 ? 4.874 -13.929 -36.331 1.00 79.06 86 ARG A CA 1
ATOM 656 C C . ARG A 1 86 ? 3.775 -13.755 -37.365 1.00 79.06 86 ARG A C 1
ATOM 658 O O . ARG A 1 86 ? 3.616 -14.611 -38.220 1.00 79.06 86 ARG A O 1
ATOM 665 N N . VAL A 1 87 ? 3.055 -12.637 -37.326 1.00 81.19 87 VAL A N 1
ATOM 666 C CA . VAL A 1 87 ? 1.876 -12.394 -38.170 1.00 81.19 87 VAL A CA 1
ATOM 667 C C . VAL A 1 87 ? 2.089 -11.204 -39.100 1.00 81.19 87 VAL A C 1
ATOM 669 O O . VAL A 1 87 ? 2.305 -10.085 -38.626 1.00 81.19 87 VAL A O 1
ATOM 672 N N . TYR A 1 88 ? 1.927 -11.428 -40.403 1.00 90.50 88 TYR A N 1
ATOM 673 C CA . TYR A 1 88 ? 1.831 -10.377 -41.421 1.00 90.50 88 TYR A CA 1
ATOM 674 C C . TYR A 1 88 ? 0.450 -10.390 -42.091 1.00 90.50 88 TYR A C 1
ATOM 676 O O . TYR A 1 88 ? -0.293 -11.367 -41.988 1.00 90.50 88 TYR A O 1
ATOM 684 N N . ASP A 1 89 ? 0.081 -9.293 -42.744 1.00 89.12 89 ASP A N 1
ATOM 685 C CA . ASP A 1 89 ? -1.157 -9.175 -43.519 1.00 89.12 89 ASP A CA 1
ATOM 686 C C . ASP A 1 89 ? -0.856 -9.451 -44.997 1.00 89.12 89 ASP A C 1
ATOM 688 O O . ASP A 1 89 ? -0.043 -8.754 -45.602 1.00 89.12 89 ASP A O 1
ATOM 692 N N . VAL A 1 90 ? -1.514 -10.446 -45.603 1.00 91.88 90 VAL A N 1
ATOM 693 C CA . VAL A 1 90 ? -1.278 -10.805 -47.018 1.00 91.88 90 VAL A CA 1
ATOM 694 C C . VAL A 1 90 ? -1.659 -9.692 -48.000 1.00 91.88 90 VAL A C 1
ATOM 696 O O . VAL A 1 90 ? -1.233 -9.723 -49.155 1.00 91.88 90 VAL A O 1
ATOM 699 N N . SER A 1 91 ? -2.455 -8.718 -47.551 1.00 89.62 91 SER A N 1
ATOM 700 C CA . SER A 1 91 ? -2.856 -7.527 -48.308 1.00 89.62 91 SER A CA 1
ATOM 701 C C . SER A 1 91 ? -1.995 -6.289 -48.043 1.00 89.62 91 SER A C 1
ATOM 703 O O . SER A 1 91 ? -2.335 -5.215 -48.519 1.00 89.62 91 SER A O 1
ATOM 705 N N . ASN A 1 92 ? -0.915 -6.413 -47.265 1.00 89.31 92 ASN A N 1
ATOM 706 C CA . ASN A 1 92 ? 0.000 -5.310 -46.976 1.00 89.31 92 ASN A CA 1
ATOM 707 C C . ASN A 1 92 ? 1.457 -5.790 -47.049 1.00 89.31 92 ASN A C 1
ATOM 709 O O . ASN A 1 92 ? 1.970 -6.421 -46.113 1.00 89.31 92 ASN A O 1
ATOM 713 N N . ARG A 1 93 ? 2.131 -5.445 -48.148 1.00 90.31 93 ARG A N 1
ATOM 714 C CA . ARG A 1 93 ? 3.522 -5.812 -48.429 1.00 90.31 93 ARG A CA 1
ATOM 715 C C . ARG A 1 93 ? 4.512 -5.293 -47.389 1.00 90.31 93 ARG A C 1
ATOM 717 O O . ARG A 1 93 ? 5.462 -6.007 -47.066 1.00 90.31 93 ARG A O 1
ATOM 724 N N . ASP A 1 94 ? 4.291 -4.107 -46.830 1.00 86.94 94 ASP A N 1
ATOM 725 C CA . ASP A 1 94 ? 5.198 -3.521 -45.835 1.00 86.94 94 ASP A CA 1
ATOM 726 C C . ASP A 1 94 ? 5.250 -4.384 -44.571 1.00 86.94 94 ASP A C 1
ATOM 728 O O . ASP A 1 94 ? 6.329 -4.700 -44.073 1.00 86.94 94 ASP A O 1
ATOM 732 N N . SER A 1 95 ? 4.097 -4.911 -44.142 1.00 87.88 95 SER A N 1
ATOM 733 C CA . SER A 1 95 ? 4.027 -5.823 -42.992 1.00 87.88 95 SER A CA 1
ATOM 734 C C . SER A 1 95 ? 4.789 -7.141 -43.195 1.00 87.88 95 SER A C 1
ATOM 736 O O . SER A 1 95 ? 5.189 -7.780 -42.221 1.00 87.88 95 SER A O 1
ATOM 738 N N . PHE A 1 96 ? 4.994 -7.553 -44.450 1.00 89.25 96 PHE A N 1
ATOM 739 C CA . PHE A 1 96 ? 5.808 -8.713 -44.810 1.00 89.25 96 PHE A CA 1
ATOM 740 C C . PHE A 1 96 ? 7.299 -8.366 -44.862 1.00 89.25 96 PHE A C 1
ATOM 742 O O . PHE A 1 96 ? 8.117 -9.125 -44.347 1.00 89.25 96 PHE A O 1
ATOM 749 N N . ASN A 1 97 ? 7.655 -7.210 -45.428 1.00 86.81 97 ASN A N 1
ATOM 750 C CA . ASN A 1 97 ? 9.043 -6.740 -45.481 1.00 86.81 97 ASN A CA 1
ATOM 751 C C . ASN A 1 97 ? 9.622 -6.534 -44.072 1.00 86.81 97 ASN A C 1
ATOM 753 O O . ASN A 1 97 ? 10.773 -6.898 -43.818 1.00 86.81 97 ASN A O 1
ATOM 757 N N . ASP A 1 98 ? 8.800 -6.040 -43.143 1.00 83.56 98 ASP A N 1
ATOM 758 C CA . ASP A 1 98 ? 9.178 -5.858 -41.742 1.00 83.56 98 ASP A CA 1
ATOM 759 C C . ASP A 1 98 ? 9.672 -7.162 -41.106 1.00 83.56 98 ASP A C 1
ATOM 761 O O . ASP A 1 98 ? 10.572 -7.126 -40.264 1.00 83.56 98 ASP A O 1
ATOM 765 N N . LEU A 1 99 ? 9.135 -8.328 -41.507 1.00 80.50 99 LEU A N 1
ATOM 766 C CA . LEU A 1 99 ? 9.490 -9.626 -40.917 1.00 80.50 99 LEU A CA 1
ATOM 767 C C . LEU A 1 99 ? 11.002 -9.846 -40.890 1.00 80.50 99 LEU A C 1
ATOM 769 O O . LEU A 1 99 ? 11.513 -10.377 -39.907 1.00 80.50 99 LEU A O 1
ATOM 773 N N . GLN A 1 100 ? 11.728 -9.426 -41.928 1.00 78.19 100 GLN A N 1
ATOM 774 C CA . GLN A 1 100 ? 13.172 -9.633 -41.996 1.00 78.19 100 GLN A CA 1
ATOM 775 C C . GLN A 1 100 ? 13.937 -8.827 -40.937 1.00 78.19 100 GLN A C 1
ATOM 777 O O . GLN A 1 100 ? 14.847 -9.371 -40.309 1.00 78.19 100 GLN A O 1
ATOM 782 N N . THR A 1 101 ? 13.536 -7.580 -40.685 1.00 71.81 101 THR A N 1
ATOM 783 C CA . THR A 1 101 ? 14.063 -6.766 -39.577 1.00 71.81 101 THR A CA 1
ATOM 784 C C . THR A 1 101 ? 13.835 -7.484 -38.251 1.00 71.81 101 THR A C 1
ATOM 786 O O . THR A 1 101 ? 14.771 -7.688 -37.480 1.00 71.81 101 THR A O 1
ATOM 789 N N . TRP A 1 102 ? 12.622 -8.001 -38.054 1.00 67.31 102 TRP A N 1
ATOM 790 C CA . TRP A 1 102 ? 12.258 -8.699 -36.829 1.00 67.31 102 TRP A CA 1
ATOM 791 C C . TRP A 1 102 ? 13.012 -10.014 -36.594 1.00 67.31 102 TRP A C 1
ATOM 793 O O . TRP A 1 102 ? 13.220 -10.412 -35.444 1.00 67.31 102 TRP A O 1
ATOM 803 N N . PHE A 1 103 ? 13.382 -10.732 -37.655 1.00 69.88 103 PHE A N 1
ATOM 804 C CA . PHE A 1 103 ? 14.187 -11.949 -37.535 1.00 69.88 103 PHE A CA 1
ATOM 805 C C . PHE A 1 103 ? 15.626 -11.634 -37.121 1.00 69.88 103 PHE A C 1
ATOM 807 O O . PHE A 1 103 ? 16.139 -12.283 -36.212 1.00 69.88 103 PHE A O 1
ATOM 814 N N . ASN A 1 104 ? 16.228 -10.592 -37.703 1.00 68.62 104 ASN A N 1
ATOM 815 C CA . ASN A 1 104 ? 17.572 -10.145 -37.325 1.00 68.62 104 ASN A CA 1
ATOM 816 C C . ASN A 1 104 ? 17.633 -9.703 -35.852 1.00 68.62 104 ASN A C 1
ATOM 818 O O . ASN A 1 104 ? 18.601 -9.983 -35.147 1.00 68.62 104 ASN A O 1
ATOM 822 N N . GLU A 1 105 ? 16.580 -9.048 -35.362 1.00 64.31 105 GLU A N 1
ATOM 823 C CA . GLU A 1 105 ? 16.490 -8.644 -33.958 1.00 64.31 105 GLU A CA 1
ATOM 824 C C . GLU A 1 105 ? 16.367 -9.843 -33.010 1.00 64.31 105 GLU A C 1
ATOM 826 O O . GLU A 1 105 ? 17.004 -9.850 -31.962 1.00 64.31 105 GLU A O 1
ATOM 831 N N . LEU A 1 106 ? 15.612 -10.891 -33.363 1.00 62.91 106 LEU A N 1
ATOM 832 C CA . LEU A 1 106 ? 15.544 -12.096 -32.521 1.00 62.91 106 LEU A CA 1
ATOM 833 C C . LEU A 1 106 ? 16.897 -12.772 -32.363 1.00 62.91 106 LEU A C 1
ATOM 835 O O . LEU A 1 106 ? 17.258 -13.139 -31.251 1.00 62.91 106 LEU A O 1
ATOM 839 N N . ASP A 1 107 ? 17.644 -12.921 -33.454 1.00 63.94 107 ASP A N 1
ATOM 840 C CA . ASP A 1 107 ? 18.966 -13.548 -33.399 1.00 63.94 107 ASP A CA 1
ATOM 841 C C . ASP A 1 107 ? 19.978 -12.687 -32.615 1.00 63.94 107 ASP A C 1
ATOM 843 O O . ASP A 1 107 ? 20.980 -13.205 -32.130 1.00 63.94 107 ASP A O 1
ATOM 847 N N . THR A 1 108 ? 19.692 -11.391 -32.436 1.00 57.19 108 THR A N 1
ATOM 848 C CA . THR A 1 108 ? 20.498 -10.466 -31.625 1.00 57.19 108 THR A CA 1
ATOM 849 C C . THR A 1 108 ? 20.142 -10.522 -30.131 1.00 57.19 108 THR A C 1
ATOM 851 O O . THR A 1 108 ? 21.024 -10.348 -29.293 1.00 57.19 108 THR A O 1
ATOM 854 N N . TYR A 1 109 ? 18.871 -10.761 -29.780 1.00 52.81 109 TYR A N 1
ATOM 855 C CA . TYR A 1 109 ? 18.370 -10.663 -28.396 1.00 52.81 109 TYR A CA 1
ATOM 856 C C . TYR A 1 109 ? 18.023 -12.006 -27.724 1.00 52.81 109 TYR A C 1
ATOM 858 O O . TYR A 1 109 ? 17.794 -12.027 -26.514 1.00 52.81 109 TYR A O 1
ATOM 866 N N . CYS A 1 110 ? 17.983 -13.124 -28.456 1.00 54.34 110 CYS A N 1
ATOM 867 C CA . CYS A 1 110 ? 17.758 -14.458 -27.888 1.00 54.34 110 CYS A CA 1
ATOM 868 C C . CYS A 1 110 ? 19.068 -15.241 -27.736 1.00 54.34 110 CYS A C 1
ATOM 870 O O . CYS A 1 110 ? 19.665 -15.667 -28.721 1.00 54.34 110 CYS A O 1
ATOM 872 N N . SER A 1 111 ? 19.467 -15.509 -26.490 1.00 45.75 111 SER A N 1
ATOM 873 C CA . SER A 1 111 ? 20.680 -16.276 -26.161 1.00 45.75 111 SER A CA 1
ATOM 874 C C . SER A 1 111 ? 20.547 -17.789 -26.399 1.00 45.75 111 SER A C 1
ATOM 876 O O . SER A 1 111 ? 21.559 -18.482 -26.493 1.00 45.75 111 SER A O 1
ATOM 878 N N . SER A 1 112 ? 19.322 -18.326 -26.507 1.00 54.28 112 SER A N 1
ATOM 879 C CA . SER A 1 112 ? 19.079 -19.747 -26.789 1.00 54.28 112 SER A CA 1
ATOM 880 C C . SER A 1 112 ? 18.782 -19.986 -28.274 1.00 54.28 112 SER A C 1
ATOM 882 O O . SER A 1 112 ? 17.928 -19.343 -28.882 1.00 54.28 112 SER A O 1
ATOM 884 N N . LYS A 1 113 ? 19.479 -20.960 -28.874 1.00 55.38 113 LYS A N 1
ATOM 885 C CA . LYS A 1 113 ? 19.238 -21.397 -30.265 1.00 55.38 113 LYS A CA 1
ATOM 886 C C . LYS A 1 113 ? 18.006 -22.295 -30.418 1.00 55.38 113 LYS A C 1
ATOM 888 O O . LYS A 1 113 ? 17.591 -22.581 -31.535 1.00 55.38 113 LYS A O 1
ATOM 893 N N . GLU A 1 114 ? 17.427 -22.736 -29.309 1.00 62.25 114 GLU A N 1
ATOM 894 C CA . GLU A 1 114 ? 16.282 -23.638 -29.275 1.00 62.25 114 GLU A CA 1
ATOM 895 C C . GLU A 1 114 ? 15.011 -22.814 -29.060 1.00 62.25 114 GLU A C 1
ATOM 897 O O . GLU A 1 114 ? 14.543 -22.638 -27.941 1.00 62.25 114 GLU A O 1
ATOM 902 N N . VAL A 1 115 ? 14.480 -22.225 -30.129 1.00 71.81 115 VAL A N 1
ATOM 903 C CA . VAL A 1 115 ? 13.186 -21.537 -30.088 1.00 71.81 115 VAL A CA 1
ATOM 904 C C . VAL A 1 115 ? 12.370 -21.952 -31.297 1.00 71.81 115 VAL A C 1
ATOM 906 O O . VAL A 1 115 ? 12.838 -21.833 -32.430 1.00 71.81 115 VAL A O 1
ATOM 909 N N . VAL A 1 116 ? 11.133 -22.392 -31.069 1.00 79.31 116 VAL A N 1
ATOM 910 C CA . VAL A 1 116 ? 10.208 -22.712 -32.160 1.00 79.31 116 VAL A CA 1
ATOM 911 C C . VAL A 1 116 ? 9.640 -21.420 -32.749 1.00 79.31 116 VAL A C 1
ATOM 913 O O . VAL A 1 116 ? 9.138 -20.553 -32.029 1.00 79.31 116 VAL A O 1
ATOM 916 N N . ARG A 1 117 ? 9.739 -21.270 -34.073 1.00 85.06 117 ARG A N 1
ATOM 917 C CA . ARG A 1 117 ? 9.359 -20.055 -34.807 1.00 85.06 117 ARG A CA 1
ATOM 918 C C . ARG A 1 117 ? 8.337 -20.405 -35.892 1.00 85.06 117 ARG A C 1
ATOM 920 O O . ARG A 1 117 ? 8.575 -21.308 -36.695 1.00 85.06 117 ARG A O 1
ATOM 927 N N . MET A 1 118 ? 7.239 -19.653 -35.957 1.00 88.62 118 MET A N 1
ATOM 928 C CA . MET A 1 118 ? 6.223 -19.769 -37.011 1.00 88.62 118 MET A CA 1
ATOM 929 C C . MET A 1 118 ? 5.924 -18.411 -37.652 1.00 88.62 118 MET A C 1
ATOM 931 O O . MET A 1 118 ? 5.802 -17.398 -36.959 1.00 88.62 118 MET A O 1
ATOM 935 N N . ILE A 1 119 ? 5.763 -18.407 -38.974 1.00 91.06 119 ILE A N 1
ATOM 936 C CA . ILE A 1 119 ? 5.270 -17.287 -39.776 1.00 91.06 119 ILE A CA 1
ATOM 937 C C . ILE A 1 119 ? 3.816 -17.555 -40.173 1.00 91.06 119 ILE A C 1
ATOM 939 O O . ILE A 1 119 ? 3.477 -18.628 -40.668 1.00 91.06 119 ILE A O 1
ATOM 943 N N . VAL A 1 120 ? 2.960 -16.553 -39.999 1.00 92.31 120 VAL A N 1
ATOM 944 C CA . VAL A 1 120 ? 1.533 -16.617 -40.296 1.00 92.31 120 VAL A CA 1
ATOM 945 C C . VAL A 1 120 ? 1.123 -15.487 -41.229 1.00 92.31 120 VAL A C 1
ATOM 947 O O . VAL A 1 120 ? 1.209 -14.310 -40.875 1.00 92.31 120 VAL A O 1
ATOM 950 N N . GLY A 1 121 ? 0.643 -15.856 -42.417 1.00 92.94 121 GLY A N 1
ATOM 951 C CA . GLY A 1 121 ? 0.012 -14.929 -43.357 1.00 92.94 121 GLY A CA 1
ATOM 952 C C . GLY A 1 121 ? -1.468 -14.781 -43.030 1.00 92.94 121 GLY A C 1
ATOM 953 O O . GLY A 1 121 ? -2.252 -15.685 -43.306 1.00 92.94 121 GLY A O 1
ATOM 954 N N . ASN A 1 122 ? -1.861 -13.675 -42.406 1.00 91.88 122 ASN A N 1
ATOM 955 C CA . ASN A 1 122 ? -3.238 -13.436 -41.983 1.00 91.88 122 ASN A CA 1
ATOM 956 C C . ASN A 1 122 ? -4.034 -12.632 -43.023 1.00 91.88 122 ASN A C 1
ATOM 958 O O . ASN A 1 122 ? -3.468 -11.930 -43.858 1.00 91.88 122 ASN A O 1
ATOM 962 N N . LYS A 1 123 ? -5.366 -12.682 -42.902 1.00 91.62 123 LYS A N 1
ATOM 963 C CA . LYS A 1 123 ? -6.355 -12.014 -43.766 1.00 91.62 123 LYS A CA 1
ATOM 964 C C . LYS A 1 123 ? -6.424 -12.556 -45.193 1.00 91.62 123 LYS A C 1
ATOM 966 O O . LYS A 1 123 ? -6.713 -11.811 -46.125 1.00 91.62 123 LYS A O 1
ATOM 971 N N . VAL A 1 124 ? -6.253 -13.868 -45.369 1.00 92.88 124 VAL A N 1
ATOM 972 C CA . VAL A 1 124 ? -6.431 -14.513 -46.688 1.00 92.88 124 VAL A CA 1
ATOM 973 C C . VAL A 1 124 ? -7.842 -14.398 -47.266 1.00 92.88 124 VAL A C 1
ATOM 975 O O . VAL A 1 124 ? -8.054 -14.653 -48.443 1.00 92.88 124 VAL A O 1
ATOM 978 N N . ASP A 1 125 ? -8.814 -13.950 -46.471 1.00 90.12 125 ASP A N 1
ATOM 979 C CA . ASP A 1 125 ? -10.127 -13.547 -46.974 1.00 90.12 125 ASP A CA 1
ATOM 980 C C . ASP A 1 125 ? -10.083 -12.314 -47.899 1.00 90.12 125 ASP A C 1
ATOM 982 O O . ASP A 1 125 ? -11.055 -12.058 -48.609 1.00 90.12 125 ASP A O 1
ATOM 986 N N . LYS A 1 126 ? -8.969 -11.572 -47.939 1.00 89.12 126 LYS A N 1
ATOM 987 C CA . LYS A 1 126 ? -8.743 -10.416 -48.819 1.00 89.12 126 LYS A CA 1
ATOM 988 C C . LYS A 1 126 ? -7.987 -10.772 -50.107 1.00 89.12 126 LYS A C 1
ATOM 990 O O . LYS A 1 126 ? -7.062 -10.069 -50.507 1.00 89.12 126 LYS A O 1
ATOM 995 N N . GLU A 1 127 ? -8.386 -11.847 -50.781 1.00 85.44 127 GLU A N 1
ATOM 996 C CA . GLU A 1 127 ? -7.670 -12.359 -51.962 1.00 85.44 127 GLU A CA 1
ATOM 997 C C . GLU A 1 127 ? -7.585 -11.336 -53.115 1.00 85.44 127 GLU A C 1
ATOM 999 O O . GLU A 1 127 ? -6.578 -11.259 -53.810 1.00 85.44 127 GLU A O 1
ATOM 1004 N N . SER A 1 128 ? -8.600 -10.481 -53.284 1.00 85.88 128 SER A N 1
ATOM 1005 C CA . SER A 1 128 ? -8.627 -9.451 -54.335 1.00 85.88 128 SER A CA 1
ATOM 1006 C C . SER A 1 128 ? -7.615 -8.319 -54.142 1.00 85.88 128 SER A C 1
ATOM 1008 O O . SER A 1 128 ? -7.318 -7.604 -55.094 1.00 85.88 128 SER A O 1
ATOM 1010 N N . SER A 1 129 ? -7.129 -8.116 -52.917 1.00 89.56 129 SER A N 1
ATOM 1011 C CA . SER A 1 129 ? -6.140 -7.090 -52.572 1.00 89.56 129 SER A CA 1
ATOM 1012 C C . SER A 1 129 ? -4.857 -7.720 -52.034 1.00 89.56 129 SER A C 1
ATOM 1014 O O . SER A 1 129 ? -4.171 -7.109 -51.222 1.00 89.56 129 SER A O 1
ATOM 1016 N N . ARG A 1 130 ? -4.573 -8.976 -52.398 1.00 92.88 130 ARG A N 1
ATOM 1017 C CA . ARG A 1 130 ? -3.373 -9.688 -51.961 1.00 92.88 130 ARG A CA 1
ATOM 1018 C C . ARG A 1 130 ? -2.135 -9.085 -52.631 1.00 92.88 130 ARG A C 1
ATOM 1020 O O . ARG A 1 130 ? -2.065 -9.006 -53.853 1.00 92.88 130 ARG A O 1
ATOM 1027 N N . GLU A 1 131 ? -1.144 -8.733 -51.821 1.00 92.31 131 GLU A N 1
ATOM 1028 C CA . GLU A 1 131 ? 0.148 -8.186 -52.260 1.00 92.31 131 GLU A CA 1
ATOM 1029 C C . GLU A 1 131 ? 1.309 -9.175 -52.051 1.00 92.31 131 GLU A C 1
ATOM 1031 O O . GLU A 1 131 ? 2.368 -9.036 -52.666 1.00 92.31 131 GLU A O 1
ATOM 1036 N N . VAL A 1 132 ? 1.121 -10.189 -51.195 1.00 92.62 132 VAL A N 1
ATOM 1037 C CA . VAL A 1 132 ? 2.106 -11.248 -50.917 1.00 92.62 132 VAL A CA 1
ATOM 1038 C C . VAL A 1 132 ? 1.499 -12.604 -51.269 1.00 92.62 132 VAL A C 1
ATOM 1040 O O . VAL A 1 132 ? 0.465 -13.017 -50.726 1.00 92.62 132 VAL A O 1
ATOM 1043 N N . SER A 1 133 ? 2.135 -13.312 -52.201 1.00 92.56 133 SER A N 1
ATOM 1044 C CA . SER A 1 133 ? 1.664 -14.632 -52.627 1.00 92.56 133 SER A CA 1
ATOM 1045 C C . SER A 1 133 ? 1.981 -15.705 -51.582 1.00 92.56 133 SER A C 1
ATOM 1047 O O . SER A 1 133 ? 2.979 -15.626 -50.864 1.00 92.56 133 SER A O 1
ATOM 1049 N N . ARG A 1 134 ? 1.171 -16.770 -51.538 1.00 91.75 134 ARG A N 1
ATOM 1050 C CA . ARG A 1 134 ? 1.441 -17.917 -50.657 1.00 91.75 134 ARG A CA 1
ATOM 1051 C C . ARG A 1 134 ? 2.807 -18.554 -50.935 1.00 91.75 134 ARG A C 1
ATOM 1053 O O . ARG A 1 134 ? 3.485 -18.975 -50.003 1.00 91.75 134 ARG A O 1
ATOM 1060 N N . GLN A 1 135 ? 3.209 -18.624 -52.209 1.00 91.62 135 GLN A N 1
ATOM 1061 C CA . GLN A 1 135 ? 4.510 -19.172 -52.611 1.00 91.62 135 GLN A CA 1
ATOM 1062 C C . GLN A 1 135 ? 5.659 -18.351 -52.026 1.00 91.62 135 GLN A C 1
ATOM 1064 O O . GLN A 1 135 ? 6.580 -18.918 -51.451 1.00 91.62 135 GLN A O 1
ATOM 1069 N N . GLU A 1 136 ? 5.552 -17.028 -52.088 1.00 91.88 136 GLU A N 1
ATOM 1070 C CA . GLU A 1 136 ? 6.552 -16.110 -51.551 1.00 91.88 136 GLU A CA 1
ATOM 1071 C C . GLU A 1 136 ? 6.678 -16.202 -50.024 1.00 91.88 136 GLU A C 1
ATOM 1073 O O . GLU A 1 136 ? 7.787 -16.323 -49.500 1.00 91.88 136 GLU A O 1
ATOM 1078 N N . GLY A 1 137 ? 5.552 -16.239 -49.301 1.00 90.12 137 GLY A N 1
ATOM 1079 C CA . GLY A 1 137 ? 5.560 -16.465 -47.852 1.00 90.12 137 GLY A CA 1
ATOM 1080 C C . GLY A 1 137 ? 6.187 -17.811 -47.468 1.00 90.12 137 GLY A C 1
ATOM 1081 O O . GLY A 1 137 ? 6.965 -17.896 -46.516 1.00 90.12 137 GLY A O 1
ATOM 1082 N N . GLN A 1 138 ? 5.916 -18.856 -48.254 1.00 91.62 138 GLN A N 1
ATOM 1083 C CA . GLN A 1 138 ? 6.456 -20.195 -48.030 1.00 91.62 138 GLN A CA 1
ATOM 1084 C C . GLN A 1 138 ? 7.954 -20.302 -48.356 1.00 91.62 138 GLN A C 1
ATOM 1086 O O . GLN A 1 138 ? 8.696 -20.980 -47.642 1.00 91.62 138 GLN A O 1
ATOM 1091 N N . GLU A 1 139 ? 8.426 -19.634 -49.408 1.00 91.25 139 GLU A N 1
ATOM 1092 C CA . GLU A 1 139 ? 9.853 -19.538 -49.732 1.00 91.25 139 GLU A CA 1
ATOM 1093 C C . GLU A 1 139 ? 10.625 -18.781 -48.651 1.00 91.25 139 GLU A C 1
ATOM 1095 O O . GLU A 1 139 ? 11.702 -19.224 -48.238 1.00 91.25 139 GLU A O 1
ATOM 1100 N N . PHE A 1 140 ? 10.050 -17.694 -48.132 1.00 88.25 140 PHE A N 1
ATOM 1101 C CA . PHE A 1 140 ? 10.635 -16.924 -47.039 1.00 88.25 140 PHE A CA 1
ATOM 1102 C C . PHE A 1 140 ? 10.741 -17.749 -45.749 1.00 88.25 140 PHE A C 1
ATOM 1104 O O . PHE A 1 140 ? 11.811 -17.814 -45.139 1.00 88.25 140 PHE A O 1
ATOM 1111 N N . ALA A 1 141 ? 9.681 -18.470 -45.377 1.00 88.31 141 ALA A N 1
ATOM 1112 C CA . ALA A 1 141 ? 9.707 -19.362 -44.220 1.00 88.31 141 ALA A CA 1
ATOM 1113 C C . ALA A 1 141 ? 10.721 -20.508 -44.374 1.00 88.31 141 ALA A C 1
ATOM 1115 O O . ALA A 1 141 ? 11.425 -20.835 -43.416 1.00 88.31 141 ALA A O 1
ATOM 1116 N N . ARG A 1 142 ? 10.858 -21.068 -45.588 1.00 88.44 142 ARG A N 1
ATOM 1117 C CA . ARG A 1 142 ? 11.857 -22.102 -45.909 1.00 88.44 142 ARG A CA 1
ATOM 1118 C C . ARG A 1 142 ? 13.284 -21.576 -45.759 1.00 88.44 142 ARG A C 1
ATOM 1120 O O . ARG A 1 142 ? 14.129 -22.281 -45.213 1.00 88.44 142 ARG A O 1
ATOM 1127 N N . LYS A 1 143 ? 13.547 -20.343 -46.205 1.00 86.88 143 LYS A N 1
ATOM 1128 C CA . LYS A 1 143 ? 14.856 -19.683 -46.060 1.00 86.88 143 LYS A CA 1
ATOM 1129 C C . LYS A 1 143 ? 15.259 -19.517 -44.592 1.00 86.88 143 LYS A C 1
ATOM 1131 O O . LYS A 1 143 ? 16.439 -19.618 -44.279 1.00 86.88 143 LYS A O 1
ATOM 1136 N N . LEU A 1 144 ? 14.286 -19.286 -43.713 1.00 81.56 144 LEU A N 1
ATOM 1137 C CA . LEU A 1 144 ? 14.494 -19.071 -42.278 1.00 81.56 144 LEU A CA 1
ATOM 1138 C C . LEU A 1 144 ? 14.309 -20.334 -41.423 1.00 81.56 144 LEU A C 1
ATOM 1140 O O . LEU A 1 144 ? 14.415 -20.251 -40.204 1.00 81.56 144 LEU A O 1
ATOM 1144 N N . GLN A 1 145 ? 14.031 -21.488 -42.044 1.00 84.19 145 GLN A N 1
ATOM 1145 C CA . GLN A 1 145 ? 13.762 -22.761 -41.361 1.00 84.19 145 GLN A CA 1
ATOM 1146 C C . GLN A 1 145 ? 12.654 -22.653 -40.295 1.00 84.19 145 GLN A C 1
ATOM 1148 O O . GLN A 1 145 ? 12.781 -23.162 -39.184 1.00 84.19 145 GLN A O 1
ATOM 1153 N N . THR A 1 146 ? 11.554 -21.981 -40.640 1.00 85.00 146 THR A N 1
ATOM 1154 C CA . THR A 1 146 ? 10.402 -21.754 -39.746 1.00 85.00 146 THR A CA 1
ATOM 1155 C C . THR A 1 146 ? 9.127 -22.390 -40.291 1.00 85.00 146 THR A C 1
ATOM 1157 O O . THR A 1 146 ? 9.023 -22.643 -41.495 1.00 85.00 146 THR A O 1
ATOM 1160 N N . LEU A 1 147 ? 8.143 -22.637 -39.420 1.00 87.62 147 LEU A N 1
ATOM 1161 C CA . LEU A 1 147 ? 6.814 -23.083 -39.851 1.00 87.62 147 LEU A CA 1
ATOM 1162 C C . LEU A 1 147 ? 6.077 -21.972 -40.609 1.00 87.62 147 LEU A C 1
ATOM 1164 O O . LEU A 1 147 ? 6.309 -20.788 -40.363 1.00 87.62 147 LEU A O 1
ATOM 1168 N N . PHE A 1 148 ? 5.154 -22.352 -41.497 1.00 92.69 148 PHE A N 1
ATOM 1169 C CA . PHE A 1 148 ? 4.349 -21.408 -42.273 1.00 92.69 148 PHE A CA 1
ATOM 1170 C C . PHE A 1 148 ? 2.898 -21.856 -42.415 1.00 92.69 148 PHE A C 1
ATOM 1172 O O . PHE A 1 148 ? 2.637 -22.928 -42.961 1.00 92.69 148 PHE A O 1
ATOM 1179 N N . VAL A 1 149 ? 1.966 -20.990 -42.009 1.00 93.06 149 VAL A N 1
ATOM 1180 C CA . VAL A 1 149 ? 0.520 -21.210 -42.161 1.00 93.06 149 VAL A CA 1
ATOM 1181 C C . VAL A 1 149 ? -0.161 -19.933 -42.659 1.00 93.06 149 VAL A C 1
ATOM 1183 O O . VAL A 1 149 ? 0.220 -18.820 -42.304 1.00 93.06 149 VAL A O 1
ATOM 1186 N N . GLU A 1 150 ? -1.189 -20.076 -43.492 1.00 93.44 150 GLU A N 1
ATOM 1187 C CA . GLU A 1 150 ? -2.059 -18.970 -43.889 1.00 93.44 150 GLU A CA 1
ATOM 1188 C C . GLU A 1 150 ? -3.390 -19.036 -43.135 1.00 93.44 150 GLU A C 1
ATOM 1190 O O . GLU A 1 150 ? -4.025 -20.090 -43.059 1.00 93.44 150 GLU A O 1
ATOM 1195 N N . CYS A 1 151 ? -3.823 -17.898 -42.596 1.00 93.44 151 CYS A N 1
ATOM 1196 C CA . CYS A 1 151 ? -4.970 -17.799 -41.704 1.00 93.44 151 CYS A CA 1
ATOM 1197 C C . CYS A 1 151 ? -5.924 -16.669 -42.103 1.00 93.44 151 CYS A C 1
ATOM 1199 O O . CYS A 1 151 ? -5.548 -15.652 -42.688 1.00 93.44 151 CYS A O 1
ATOM 1201 N N . SER A 1 152 ? -7.184 -16.808 -41.703 1.00 93.06 152 SER A N 1
ATOM 1202 C CA . SER A 1 152 ? -8.156 -15.718 -41.694 1.00 93.06 152 SER A CA 1
ATOM 1203 C C . SER A 1 152 ? -8.908 -15.725 -40.369 1.00 93.06 152 SER A C 1
ATOM 1205 O O . SER A 1 152 ? -9.793 -16.551 -40.128 1.00 93.06 152 SER A O 1
ATOM 1207 N N . ALA A 1 153 ? -8.595 -14.749 -39.513 1.00 90.06 153 ALA A N 1
ATOM 1208 C CA . ALA A 1 153 ? -9.344 -14.517 -38.277 1.00 90.06 153 ALA A CA 1
ATOM 1209 C C . ALA A 1 153 ? -10.849 -14.305 -38.543 1.00 90.06 153 ALA A C 1
ATOM 1211 O O . ALA A 1 153 ? -11.695 -14.745 -37.758 1.00 90.06 153 ALA A O 1
ATOM 1212 N N . LYS A 1 154 ? -11.198 -13.693 -39.685 1.00 89.56 154 LYS A N 1
ATOM 1213 C CA . LYS A 1 154 ? -12.583 -13.439 -40.095 1.00 89.56 154 LYS A CA 1
ATOM 1214 C C . LYS A 1 154 ? -13.340 -14.734 -40.384 1.00 89.56 154 LYS A C 1
ATOM 1216 O O . LYS A 1 154 ? -14.408 -14.944 -39.816 1.00 89.56 154 LYS A O 1
ATOM 1221 N N . THR A 1 155 ? -12.784 -15.616 -41.214 1.00 89.69 155 THR A N 1
ATOM 1222 C CA . THR A 1 155 ? -13.466 -16.842 -41.681 1.00 89.69 155 THR A CA 1
ATOM 1223 C C . THR A 1 155 ? -13.183 -18.081 -40.829 1.00 89.69 155 THR A C 1
ATOM 1225 O O . THR A 1 155 ? -13.794 -19.120 -41.057 1.00 89.69 155 THR A O 1
ATOM 1228 N N . LYS A 1 156 ? -12.298 -17.972 -39.827 1.00 89.50 156 LYS A N 1
ATOM 1229 C CA . LYS A 1 156 ? -11.756 -19.074 -39.002 1.00 89.50 156 LYS A CA 1
ATOM 1230 C C . LYS A 1 156 ? -10.775 -19.999 -39.729 1.00 89.50 156 LYS A C 1
ATOM 1232 O O . LYS A 1 156 ? -10.222 -20.894 -39.094 1.00 89.50 156 LYS A O 1
ATOM 1237 N N . LEU A 1 157 ? -10.538 -19.790 -41.023 1.00 92.38 157 LEU A N 1
ATOM 1238 C CA . LEU A 1 157 ? -9.646 -20.629 -41.819 1.00 92.38 157 LEU A CA 1
ATOM 1239 C C . LEU A 1 157 ? -8.216 -20.592 -41.257 1.00 92.38 157 LEU A C 1
ATOM 1241 O O . LEU A 1 157 ? -7.700 -19.512 -40.973 1.00 92.38 157 LEU A O 1
ATOM 1245 N N . GLY A 1 158 ? -7.595 -21.761 -41.078 1.00 88.19 158 GLY A N 1
ATOM 1246 C CA . GLY A 1 158 ? -6.189 -21.912 -40.672 1.00 88.19 158 GLY A CA 1
ATOM 1247 C C . GLY A 1 158 ? -5.858 -21.559 -39.215 1.00 88.19 158 GLY A C 1
ATOM 1248 O O . GLY A 1 158 ? -4.793 -21.928 -38.737 1.00 88.19 158 GLY A O 1
ATOM 1249 N N . VAL A 1 159 ? -6.763 -20.902 -38.474 1.00 90.25 159 VAL A N 1
ATOM 1250 C CA . VAL A 1 159 ? -6.470 -20.391 -37.120 1.00 90.25 159 VAL A CA 1
ATOM 1251 C C . VAL A 1 159 ? -6.141 -21.522 -36.147 1.00 90.25 159 VAL A C 1
ATOM 1253 O O . VAL A 1 159 ? -5.106 -21.476 -35.501 1.00 90.25 159 VAL A O 1
ATOM 1256 N N . GLN A 1 160 ? -6.994 -22.545 -36.056 1.00 88.50 160 GLN A N 1
ATOM 1257 C CA . GLN A 1 160 ? -6.773 -23.671 -35.141 1.00 88.50 160 GLN A CA 1
ATOM 1258 C C . GLN A 1 160 ? -5.518 -24.469 -35.533 1.00 88.50 160 GLN A C 1
ATOM 1260 O O . GLN A 1 160 ? -4.677 -24.739 -34.685 1.00 88.50 160 GLN A O 1
ATOM 1265 N N . GLN A 1 161 ? -5.350 -24.731 -36.834 1.00 88.69 161 GLN A N 1
ATOM 1266 C CA . GLN A 1 161 ? -4.192 -25.434 -37.390 1.00 88.69 161 GLN A CA 1
ATOM 1267 C C . GLN A 1 161 ? -2.865 -24.760 -37.015 1.00 88.69 161 GLN A C 1
ATOM 1269 O O . GLN A 1 161 ? -1.932 -25.442 -36.610 1.00 88.69 161 GLN A O 1
ATOM 1274 N N . ALA A 1 162 ? -2.781 -23.431 -37.110 1.00 89.00 162 ALA A N 1
ATOM 1275 C CA . ALA A 1 162 ? -1.548 -22.710 -36.814 1.00 89.00 162 ALA A CA 1
ATOM 1276 C C . ALA A 1 162 ? -1.114 -22.837 -35.342 1.00 89.00 162 ALA A C 1
ATOM 1278 O O . ALA A 1 162 ? 0.070 -23.002 -35.059 1.00 89.00 162 ALA A O 1
ATOM 1279 N N . PHE A 1 163 ? -2.055 -22.800 -34.393 1.00 88.62 163 PHE A N 1
ATOM 1280 C CA . PHE A 1 163 ? -1.723 -23.008 -32.980 1.00 88.62 163 PHE A CA 1
ATOM 1281 C C . PHE A 1 163 ? -1.388 -24.472 -32.673 1.00 88.62 163 PHE A C 1
ATOM 1283 O O . PHE A 1 163 ? -0.455 -24.717 -31.912 1.00 88.62 163 PHE A O 1
ATOM 1290 N N . ASP A 1 164 ? -2.093 -25.428 -33.281 1.00 87.25 164 ASP A N 1
ATOM 1291 C CA . ASP A 1 164 ? -1.856 -26.856 -33.046 1.00 87.25 164 ASP A CA 1
ATOM 1292 C C . ASP A 1 164 ? -0.494 -27.308 -33.604 1.00 87.25 164 ASP A C 1
ATOM 1294 O O . ASP A 1 164 ? 0.266 -27.962 -32.893 1.00 87.25 164 ASP A O 1
ATOM 1298 N N . GLU A 1 165 ? -0.128 -26.895 -34.825 1.00 87.81 165 GLU A N 1
ATOM 1299 C CA . GLU A 1 165 ? 1.182 -27.209 -35.423 1.00 87.81 165 GLU A CA 1
ATOM 1300 C C . GLU A 1 165 ? 2.344 -26.616 -34.616 1.00 87.81 165 GLU A C 1
ATOM 1302 O O . GLU A 1 165 ? 3.367 -27.274 -34.413 1.00 87.81 165 GLU A O 1
ATOM 1307 N N . LEU A 1 166 ? 2.182 -25.385 -34.119 1.00 86.56 166 LEU A N 1
ATOM 1308 C CA . LEU A 1 166 ? 3.197 -24.753 -33.284 1.00 86.56 166 LEU A CA 1
ATOM 1309 C C . LEU A 1 166 ? 3.370 -25.500 -31.959 1.00 86.56 166 LEU A C 1
ATOM 1311 O O . LEU A 1 166 ? 4.497 -25.764 -31.543 1.00 86.56 166 LEU A O 1
ATOM 1315 N N . VAL A 1 167 ? 2.264 -25.841 -31.293 1.00 86.19 167 VAL A N 1
ATOM 1316 C CA . VAL A 1 167 ? 2.304 -26.568 -30.020 1.00 86.19 167 VAL A CA 1
ATOM 1317 C C . VAL A 1 167 ? 2.918 -27.949 -30.198 1.00 86.19 167 VAL A C 1
ATOM 1319 O O . VAL A 1 167 ? 3.751 -28.332 -29.379 1.00 86.19 167 VAL A O 1
ATOM 1322 N N . GLN A 1 168 ? 2.564 -28.666 -31.265 1.00 86.00 168 GLN A N 1
ATOM 1323 C CA . GLN A 1 168 ? 3.140 -29.977 -31.541 1.00 86.00 168 GLN A CA 1
ATOM 1324 C C . GLN A 1 168 ? 4.665 -29.890 -31.666 1.00 86.00 168 GLN A C 1
ATOM 1326 O O . GLN A 1 168 ? 5.375 -30.640 -31.005 1.00 86.00 168 GLN A O 1
ATOM 1331 N N . GLN A 1 169 ? 5.186 -28.908 -32.408 1.00 84.19 169 GLN A N 1
ATOM 1332 C CA . GLN A 1 169 ? 6.634 -28.749 -32.557 1.00 84.19 169 GLN A CA 1
ATOM 1333 C C . GLN A 1 169 ? 7.341 -28.389 -31.234 1.00 84.19 169 GLN A C 1
ATOM 1335 O O . GLN A 1 169 ? 8.490 -28.780 -31.014 1.00 84.19 169 GLN A O 1
ATOM 1340 N N . ILE A 1 170 ? 6.665 -27.670 -30.331 1.00 80.88 170 ILE A N 1
ATOM 1341 C CA . ILE A 1 170 ? 7.180 -27.396 -28.980 1.00 80.88 170 ILE A CA 1
ATOM 1342 C C . ILE A 1 170 ? 7.220 -28.682 -28.152 1.00 80.88 170 ILE A C 1
ATOM 1344 O O . ILE A 1 170 ? 8.215 -28.942 -27.478 1.00 80.88 170 ILE A O 1
ATOM 1348 N N . ILE A 1 171 ? 6.163 -29.495 -28.213 1.00 81.56 171 ILE A N 1
ATOM 1349 C CA . ILE A 1 171 ? 6.082 -30.780 -27.505 1.00 81.56 171 ILE A CA 1
ATOM 1350 C C . ILE A 1 171 ? 7.180 -31.731 -27.996 1.00 81.56 171 ILE A C 1
ATOM 1352 O O . ILE A 1 171 ? 7.878 -32.328 -27.172 1.00 81.56 171 ILE A O 1
ATOM 1356 N N . ASP A 1 172 ? 7.401 -31.782 -29.308 1.00 81.06 172 ASP A N 1
ATOM 1357 C CA . ASP A 1 172 ? 8.435 -32.591 -29.962 1.00 81.06 172 ASP A CA 1
ATOM 1358 C C . ASP A 1 172 ? 9.868 -32.111 -29.657 1.00 81.06 172 ASP A C 1
ATOM 1360 O O . ASP A 1 172 ? 10.837 -32.782 -30.018 1.00 81.06 172 ASP A O 1
ATOM 1364 N N . THR A 1 173 ? 10.019 -30.981 -28.953 1.00 77.94 173 THR A N 1
ATOM 1365 C CA . THR A 1 173 ? 11.304 -30.433 -28.496 1.00 77.94 173 THR A CA 1
ATOM 1366 C C . THR A 1 173 ? 11.363 -30.410 -26.955 1.00 77.94 173 THR A C 1
ATOM 1368 O O . THR A 1 173 ? 11.136 -29.367 -26.334 1.00 77.94 173 THR A O 1
ATOM 1371 N N . PRO A 1 174 ? 11.674 -31.544 -26.287 1.00 66.69 174 PRO A N 1
ATOM 1372 C CA . PRO A 1 174 ? 11.576 -31.678 -24.829 1.00 66.69 174 PRO A CA 1
ATOM 1373 C C . PRO A 1 174 ? 12.416 -30.685 -24.020 1.00 66.69 174 PRO A C 1
ATOM 1375 O O . PRO A 1 174 ? 12.021 -30.325 -22.914 1.00 66.69 174 PRO A O 1
ATOM 1378 N N . SER A 1 175 ? 13.532 -30.186 -24.561 1.00 65.19 175 SER A N 1
ATOM 1379 C CA . SER A 1 175 ? 14.369 -29.168 -23.907 1.00 65.19 175 SER A CA 1
ATOM 1380 C C . SER A 1 175 ? 13.637 -27.846 -23.635 1.00 65.19 175 SER A C 1
ATOM 1382 O O . SER A 1 175 ? 14.050 -27.093 -22.756 1.00 65.19 175 SER A O 1
ATOM 1384 N N . LEU A 1 176 ? 12.521 -27.580 -24.324 1.00 63.44 176 LEU A N 1
ATOM 1385 C CA . LEU A 1 176 ? 11.738 -26.347 -24.183 1.00 63.44 176 LEU A CA 1
ATOM 1386 C C . LEU A 1 176 ? 10.695 -26.383 -23.065 1.00 63.44 176 LEU A C 1
ATOM 1388 O O . LEU A 1 176 ? 10.179 -25.327 -22.688 1.00 63.44 176 LEU A O 1
ATOM 1392 N N . TRP A 1 177 ? 10.350 -27.568 -22.554 1.00 66.94 177 TRP A N 1
ATOM 1393 C CA . TRP A 1 177 ? 9.261 -27.726 -21.581 1.00 66.94 177 TRP A CA 1
ATOM 1394 C C . TRP A 1 177 ? 9.530 -28.761 -20.477 1.00 66.94 177 TRP A C 1
ATOM 1396 O O . TRP A 1 177 ? 8.817 -28.778 -19.470 1.00 66.94 177 TRP A O 1
ATOM 1406 N N . GLN A 1 178 ? 10.569 -29.590 -20.608 1.00 60.34 178 GLN A N 1
ATOM 1407 C CA . GLN A 1 178 ? 10.977 -30.586 -19.621 1.00 60.34 178 GLN A CA 1
ATOM 1408 C C . GLN A 1 178 ? 12.203 -30.071 -18.841 1.00 60.34 178 GLN A C 1
ATOM 1410 O O . GLN A 1 178 ? 13.283 -29.902 -19.399 1.00 60.34 178 GLN A O 1
ATOM 1415 N N . LYS A 1 179 ? 12.053 -29.807 -17.534 1.00 50.25 179 LYS A N 1
ATOM 1416 C CA . LYS A 1 179 ? 13.174 -29.407 -16.659 1.00 50.25 179 LYS A CA 1
ATOM 1417 C C . LYS A 1 179 ? 14.191 -30.558 -16.576 1.00 50.25 179 LYS A C 1
ATOM 1419 O O . LYS A 1 179 ? 13.840 -31.627 -16.078 1.00 50.25 179 LYS A O 1
ATOM 1424 N N . GLN A 1 180 ? 15.426 -30.370 -17.052 1.00 39.78 180 GLN A N 1
ATOM 1425 C CA . GLN A 1 180 ? 16.481 -31.380 -16.894 1.00 39.78 180 GLN A CA 1
ATOM 1426 C C . GLN A 1 180 ? 16.905 -31.487 -15.421 1.00 39.78 180 GLN A C 1
ATOM 1428 O O . GLN A 1 180 ? 17.147 -30.480 -14.761 1.00 39.78 180 GLN A O 1
ATOM 1433 N N . ALA A 1 181 ? 17.009 -32.716 -14.910 1.00 34.16 181 ALA A N 1
ATOM 1434 C CA . ALA A 1 181 ? 17.706 -32.989 -13.657 1.00 34.16 181 ALA A CA 1
ATOM 1435 C C . ALA A 1 181 ? 19.226 -32.880 -13.897 1.00 34.16 181 ALA A C 1
ATOM 1437 O O . ALA A 1 181 ? 19.696 -33.365 -14.930 1.00 34.16 181 ALA A O 1
ATOM 1438 N N . PRO A 1 182 ? 20.006 -32.278 -12.982 1.00 36.59 182 PRO A N 1
ATOM 1439 C CA . PRO A 1 182 ? 21.432 -32.075 -13.205 1.00 36.59 182 PRO A CA 1
ATOM 1440 C C . PRO A 1 182 ? 22.169 -33.417 -13.308 1.00 36.59 182 PRO A C 1
ATOM 1442 O O . PRO A 1 182 ? 22.086 -34.274 -12.425 1.00 36.59 182 PRO A O 1
ATOM 1445 N N . ALA A 1 183 ? 22.889 -33.605 -14.416 1.00 33.31 183 ALA A N 1
ATOM 1446 C CA . ALA A 1 183 ? 23.747 -34.757 -14.645 1.00 33.31 183 ALA A CA 1
ATOM 1447 C C . ALA A 1 183 ? 25.024 -34.648 -13.796 1.00 33.31 183 ALA A C 1
ATOM 1449 O O . ALA A 1 183 ? 25.718 -33.634 -13.816 1.00 33.31 183 ALA A O 1
ATOM 1450 N N . ASN A 1 184 ? 25.358 -35.720 -13.074 1.00 32.59 184 ASN A N 1
ATOM 1451 C CA . ASN A 1 184 ? 26.607 -35.849 -12.325 1.00 32.59 184 ASN A CA 1
ATOM 1452 C C . ASN A 1 184 ? 27.822 -35.767 -13.266 1.00 32.59 184 ASN A C 1
ATOM 1454 O O . ASN A 1 184 ? 28.137 -36.745 -13.948 1.00 32.59 184 ASN A O 1
ATOM 1458 N N . VAL A 1 185 ? 28.551 -34.649 -13.255 1.00 33.31 185 VAL A N 1
ATOM 1459 C CA . VAL A 1 185 ? 29.858 -34.526 -13.917 1.00 33.31 185 VAL A CA 1
ATOM 1460 C C . VAL A 1 185 ? 30.940 -34.296 -12.862 1.00 33.31 185 VAL A C 1
ATOM 1462 O O . VAL A 1 185 ? 30.913 -33.334 -12.101 1.00 33.31 185 VAL A O 1
ATOM 1465 N N . ARG A 1 186 ? 31.899 -35.228 -12.804 1.00 29.44 186 ARG A N 1
ATOM 1466 C CA . ARG A 1 186 ? 33.117 -35.139 -11.987 1.00 29.44 186 ARG A CA 1
ATOM 1467 C C . ARG A 1 186 ? 33.997 -33.986 -12.481 1.00 29.44 186 ARG A C 1
ATOM 1469 O O . ARG A 1 186 ? 34.392 -33.974 -13.642 1.00 29.44 186 ARG A O 1
ATOM 1476 N N . LEU A 1 187 ? 34.341 -33.083 -11.567 1.00 29.17 187 LEU A N 1
ATOM 1477 C CA . LEU A 1 187 ? 35.225 -31.936 -11.778 1.00 29.17 187 LEU A CA 1
ATOM 1478 C C . LEU A 1 187 ? 36.692 -32.354 -12.003 1.00 29.17 187 LEU A C 1
ATOM 1480 O O . LEU A 1 187 ? 37.227 -33.189 -11.270 1.00 29.17 187 LEU A O 1
ATOM 1484 N N . GLN A 1 188 ? 37.359 -31.689 -12.950 1.00 27.48 188 GLN A N 1
ATOM 1485 C CA . GLN A 1 188 ? 38.781 -31.336 -12.853 1.00 27.48 188 GLN A CA 1
ATOM 1486 C C . GLN A 1 188 ? 38.893 -29.799 -12.814 1.00 27.48 188 GLN A C 1
ATOM 1488 O O . GLN A 1 188 ? 38.075 -29.135 -13.453 1.00 27.48 188 GLN A O 1
ATOM 1493 N N . PRO A 1 189 ? 39.847 -29.218 -12.062 1.00 35.44 189 PRO A N 1
ATOM 1494 C CA . PRO A 1 189 ? 39.855 -27.788 -11.773 1.00 35.44 189 PRO A CA 1
ATOM 1495 C C . PRO A 1 189 ? 40.675 -26.991 -12.798 1.00 35.44 189 PRO A C 1
ATOM 1497 O O . PRO A 1 189 ? 41.797 -27.380 -13.121 1.00 35.44 189 PRO A O 1
ATOM 1500 N N . ASN A 1 190 ? 40.112 -25.870 -13.267 1.00 29.58 190 ASN A N 1
ATOM 1501 C CA . ASN A 1 190 ? 40.744 -24.541 -13.396 1.00 29.58 190 ASN A CA 1
ATOM 1502 C C . ASN A 1 190 ? 40.182 -23.757 -14.588 1.00 29.58 190 ASN A C 1
ATOM 1504 O O . ASN A 1 190 ? 40.588 -23.991 -15.723 1.00 29.58 190 ASN A O 1
ATOM 1508 N N . THR A 1 191 ? 39.320 -22.774 -14.325 1.00 31.30 191 THR A N 1
ATOM 1509 C CA . THR A 1 191 ? 39.482 -21.349 -14.693 1.00 31.30 191 THR A CA 1
ATOM 1510 C C . THR A 1 191 ? 38.246 -20.589 -14.207 1.00 31.30 191 THR A C 1
ATOM 1512 O O . THR A 1 191 ? 37.116 -21.006 -14.436 1.00 31.30 191 THR A O 1
ATOM 1515 N N . GLU A 1 192 ? 38.474 -19.517 -13.452 1.00 34.75 192 GLU A N 1
ATOM 1516 C CA . GLU A 1 192 ? 37.441 -18.694 -12.826 1.00 34.75 192 GLU A CA 1
ATOM 1517 C C . GLU A 1 192 ? 36.728 -17.827 -13.872 1.00 34.75 192 GLU A C 1
ATOM 1519 O O . GLU A 1 192 ? 37.191 -16.756 -14.251 1.00 34.75 192 GLU A O 1
ATOM 1524 N N . THR A 1 193 ? 35.564 -18.293 -14.304 1.00 30.08 193 THR A N 1
ATOM 1525 C CA . THR A 1 193 ? 34.455 -17.452 -14.763 1.00 30.08 193 THR A CA 1
ATOM 1526 C C . THR A 1 193 ? 33.235 -17.937 -13.995 1.00 30.08 193 THR A C 1
ATOM 1528 O O . THR A 1 193 ? 32.754 -19.042 -14.235 1.00 30.08 193 THR A O 1
ATOM 1531 N N . GLN A 1 194 ? 32.794 -17.162 -13.000 1.00 28.75 194 GLN A N 1
ATOM 1532 C CA . GLN A 1 194 ? 31.564 -17.429 -12.253 1.00 28.75 194 GLN A CA 1
ATOM 1533 C C . GLN A 1 194 ? 30.361 -17.216 -13.180 1.00 28.75 194 GLN A C 1
ATOM 1535 O O . GLN A 1 194 ? 29.817 -16.120 -13.283 1.00 28.75 194 GLN A O 1
ATOM 1540 N N . GLU A 1 195 ? 29.953 -18.274 -13.874 1.00 27.97 195 GLU A N 1
ATOM 1541 C CA . GLU A 1 195 ? 28.595 -18.397 -14.394 1.00 27.97 195 GLU A CA 1
ATOM 1542 C C . GLU A 1 195 ? 27.666 -18.683 -13.203 1.00 27.97 195 GLU A C 1
ATOM 1544 O O . GLU A 1 195 ? 27.646 -19.788 -12.662 1.00 27.97 195 GLU A O 1
ATOM 1549 N N . TYR A 1 196 ? 26.920 -17.669 -12.754 1.00 31.14 196 TYR A N 1
ATOM 1550 C CA . TYR A 1 196 ? 25.825 -17.840 -11.797 1.00 31.14 196 TYR A CA 1
ATOM 1551 C C . TYR A 1 196 ? 24.655 -18.544 -12.502 1.00 31.14 196 TYR A C 1
ATOM 1553 O O . TYR A 1 196 ? 23.793 -17.906 -13.103 1.00 31.14 196 TYR A O 1
ATOM 1561 N N . SER A 1 197 ? 24.647 -19.877 -12.469 1.00 35.47 197 SER A N 1
ATOM 1562 C CA . SER A 1 197 ? 23.547 -20.707 -12.963 1.00 35.47 197 SER A CA 1
ATOM 1563 C C . SER A 1 1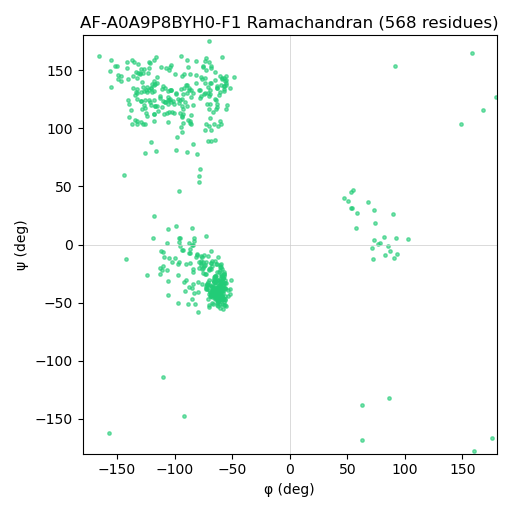97 ? 22.526 -20.970 -11.848 1.00 35.47 197 SER A C 1
ATOM 1565 O O . SER A 1 197 ? 22.592 -21.999 -11.184 1.00 35.47 197 SER A O 1
ATOM 1567 N N . ASP A 1 198 ? 21.666 -19.979 -11.613 1.00 41.25 198 ASP A N 1
ATOM 1568 C CA . ASP A 1 198 ? 20.300 -20.018 -11.055 1.00 41.25 198 ASP A CA 1
ATOM 1569 C C . ASP A 1 198 ? 19.955 -18.549 -10.738 1.00 41.25 198 ASP A C 1
ATOM 1571 O O . ASP A 1 198 ? 20.650 -17.919 -9.942 1.00 41.25 198 ASP A O 1
ATOM 1575 N N . GLU A 1 199 ? 18.953 -17.944 -11.394 1.00 63.09 199 GLU A N 1
ATOM 1576 C CA . GLU A 1 199 ? 18.556 -16.557 -11.089 1.00 63.09 199 GLU A CA 1
ATOM 1577 C C . GLU A 1 199 ? 18.121 -16.474 -9.619 1.00 63.09 199 GLU A C 1
ATOM 1579 O O . GLU A 1 199 ? 17.033 -16.924 -9.251 1.00 63.09 199 GLU A O 1
ATOM 1584 N N . VAL A 1 200 ? 18.984 -15.926 -8.760 1.00 77.88 200 VAL A N 1
ATOM 1585 C CA . VAL A 1 200 ? 18.686 -15.779 -7.336 1.00 77.88 200 VAL A CA 1
ATOM 1586 C C . VAL A 1 200 ? 17.492 -14.841 -7.182 1.00 77.88 200 VAL A C 1
ATOM 1588 O O . VAL A 1 200 ? 17.540 -13.674 -7.575 1.00 77.88 200 VAL A O 1
ATOM 1591 N N . ALA A 1 201 ? 16.402 -15.362 -6.616 1.00 88.12 201 ALA A N 1
ATOM 1592 C CA . ALA A 1 201 ? 15.172 -14.604 -6.444 1.00 88.12 201 ALA A CA 1
ATOM 1593 C C . ALA A 1 201 ? 15.408 -13.388 -5.536 1.00 88.12 201 ALA A C 1
ATOM 1595 O O . ALA A 1 201 ? 15.928 -13.520 -4.424 1.00 88.12 201 ALA A O 1
ATOM 1596 N N . ALA A 1 202 ? 14.995 -12.210 -6.000 1.00 94.81 202 ALA A N 1
ATOM 1597 C CA . ALA A 1 202 ? 15.079 -10.984 -5.221 1.00 94.81 202 ALA A CA 1
ATOM 1598 C C . ALA A 1 202 ? 14.169 -11.042 -3.983 1.00 94.81 202 ALA A C 1
ATOM 1600 O O . ALA A 1 202 ? 13.090 -11.637 -4.008 1.00 94.81 202 ALA A O 1
ATOM 1601 N N . LEU A 1 203 ? 14.584 -10.384 -2.908 1.00 97.44 203 LEU A N 1
ATOM 1602 C CA . LEU A 1 203 ? 13.789 -10.188 -1.703 1.00 97.44 203 LEU A CA 1
ATOM 1603 C C . LEU A 1 203 ? 12.983 -8.900 -1.834 1.00 97.44 203 LEU A C 1
ATOM 1605 O O . LEU A 1 203 ? 13.503 -7.872 -2.261 1.00 97.44 203 LEU A O 1
ATOM 1609 N N . VAL A 1 204 ? 11.720 -8.945 -1.433 1.00 98.25 204 VAL A N 1
ATOM 1610 C CA . VAL A 1 204 ? 10.821 -7.789 -1.420 1.00 98.25 204 VAL A CA 1
ATOM 1611 C C . VAL A 1 204 ? 10.421 -7.517 0.018 1.00 98.25 204 VAL A C 1
ATOM 1613 O O . VAL A 1 204 ? 9.800 -8.376 0.649 1.00 98.25 204 VAL A O 1
ATOM 1616 N N . ILE A 1 205 ? 10.757 -6.331 0.527 1.00 98.25 205 ILE A N 1
ATOM 1617 C CA . ILE A 1 205 ? 10.457 -5.909 1.900 1.00 98.25 205 ILE A CA 1
ATOM 1618 C C . ILE A 1 205 ? 9.669 -4.595 1.867 1.00 98.25 205 ILE A C 1
ATOM 1620 O O . ILE A 1 205 ? 10.190 -3.526 1.539 1.00 98.25 205 ILE A O 1
ATOM 1624 N N . ASP A 1 206 ? 8.394 -4.687 2.238 1.00 97.69 206 ASP A N 1
ATOM 1625 C CA . ASP A 1 206 ? 7.503 -3.550 2.432 1.00 97.69 206 ASP A CA 1
ATOM 1626 C C . ASP A 1 206 ? 7.627 -2.988 3.857 1.00 97.69 206 ASP A C 1
ATOM 1628 O O . ASP A 1 206 ? 7.127 -3.580 4.824 1.00 97.69 206 ASP A O 1
ATOM 1632 N N . ASN A 1 207 ? 8.269 -1.822 3.978 1.00 94.50 207 ASN A N 1
ATOM 1633 C CA . ASN A 1 207 ? 8.527 -1.139 5.245 1.00 94.50 207 ASN A CA 1
ATOM 1634 C C . ASN A 1 207 ? 7.286 -0.357 5.715 1.00 94.50 207 ASN A C 1
ATOM 1636 O O . ASN A 1 207 ? 7.192 0.865 5.577 1.00 94.50 207 ASN A O 1
ATOM 1640 N N . GLY A 1 208 ? 6.305 -1.060 6.282 1.00 92.88 208 GLY A N 1
ATOM 1641 C CA . GLY A 1 208 ? 5.110 -0.428 6.840 1.00 92.88 208 GLY A CA 1
ATOM 1642 C C . GLY A 1 208 ? 5.317 0.130 8.253 1.00 92.88 208 GLY A C 1
ATOM 1643 O O . GLY A 1 208 ? 5.984 -0.475 9.089 1.00 92.88 208 GLY A O 1
ATOM 1644 N N . SER A 1 209 ? 4.655 1.251 8.558 1.00 92.06 209 SER A N 1
ATOM 1645 C CA . SER A 1 209 ? 4.690 1.904 9.882 1.00 92.06 209 SER A CA 1
ATOM 1646 C C . SER A 1 209 ? 4.087 1.076 11.023 1.00 92.06 209 SER A C 1
ATOM 1648 O O . SER A 1 209 ? 4.473 1.253 12.177 1.00 92.06 209 SER A O 1
ATOM 1650 N N . GLY A 1 210 ? 3.147 0.182 10.708 1.00 92.50 210 GLY A N 1
ATOM 1651 C CA . GLY A 1 210 ? 2.566 -0.767 11.664 1.00 92.50 210 GLY A CA 1
ATOM 1652 C C . GLY A 1 210 ? 3.066 -2.198 11.472 1.00 92.50 210 GLY A C 1
ATOM 1653 O O . GLY A 1 210 ? 3.399 -2.866 12.444 1.00 92.50 210 GLY A O 1
ATOM 1654 N N . MET A 1 211 ? 3.141 -2.660 10.220 1.00 94.69 211 MET A N 1
ATOM 1655 C CA . MET A 1 211 ? 3.506 -4.036 9.868 1.00 94.69 211 MET A CA 1
ATOM 1656 C C . MET A 1 211 ? 4.547 -4.045 8.750 1.00 94.69 211 MET A C 1
ATOM 1658 O O . MET A 1 211 ? 4.307 -3.438 7.697 1.00 94.69 211 MET A O 1
ATOM 1662 N N . CYS A 1 212 ? 5.625 -4.795 8.949 1.00 96.56 212 CYS A N 1
ATOM 1663 C CA . CYS A 1 212 ? 6.576 -5.173 7.912 1.00 96.56 212 CYS A CA 1
ATOM 1664 C C . CYS A 1 212 ? 6.012 -6.371 7.140 1.00 96.56 212 CYS A C 1
ATOM 1666 O O . CYS A 1 212 ? 5.420 -7.266 7.751 1.00 96.56 212 CYS A O 1
ATOM 1668 N N . LYS A 1 213 ? 6.162 -6.391 5.812 1.00 98.06 213 LYS A N 1
ATOM 1669 C CA . LYS A 1 213 ? 5.843 -7.572 4.992 1.00 98.06 213 LYS A CA 1
ATOM 1670 C C . LYS A 1 213 ? 7.038 -7.921 4.135 1.00 98.06 213 LYS A C 1
ATOM 1672 O O . LYS A 1 213 ? 7.590 -7.040 3.482 1.00 98.06 213 LYS A O 1
ATOM 1677 N N . ALA A 1 214 ? 7.413 -9.189 4.118 1.00 98.12 214 ALA A N 1
ATOM 1678 C CA . ALA A 1 214 ? 8.602 -9.641 3.424 1.00 98.12 214 ALA A CA 1
ATOM 1679 C C . ALA A 1 214 ? 8.385 -10.989 2.732 1.00 98.12 214 ALA A C 1
ATOM 1681 O O . ALA A 1 214 ? 7.580 -11.813 3.171 1.00 98.12 214 ALA A O 1
ATOM 1682 N N . GLY A 1 215 ? 9.116 -11.223 1.648 1.00 97.56 215 GLY A N 1
ATOM 1683 C CA . GLY A 1 215 ? 9.092 -12.481 0.908 1.00 97.56 215 GLY A CA 1
ATOM 1684 C C . GLY A 1 215 ? 9.954 -12.413 -0.346 1.00 97.56 215 GLY A C 1
ATOM 1685 O O . GLY A 1 215 ? 10.747 -11.484 -0.504 1.00 97.56 215 GLY A O 1
ATOM 1686 N N . PHE A 1 216 ? 9.787 -13.392 -1.228 1.00 95.94 216 PHE A N 1
ATOM 1687 C CA . PHE A 1 216 ? 10.561 -13.505 -2.460 1.00 95.94 216 PHE A CA 1
ATOM 1688 C C . PHE A 1 216 ? 9.764 -12.964 -3.644 1.00 95.94 216 PHE A C 1
ATOM 1690 O O . PHE A 1 216 ? 8.539 -13.086 -3.695 1.00 95.94 216 PHE A O 1
ATOM 1697 N N . ALA A 1 217 ? 10.465 -12.377 -4.606 1.00 94.75 217 ALA A N 1
ATOM 1698 C CA . ALA A 1 217 ? 9.888 -11.984 -5.878 1.00 94.75 217 ALA A CA 1
ATOM 1699 C C . ALA A 1 217 ? 9.311 -13.206 -6.609 1.00 94.75 217 ALA A C 1
ATOM 1701 O O . ALA A 1 217 ? 9.932 -14.269 -6.650 1.00 94.75 217 ALA A O 1
ATOM 1702 N N . GLY A 1 218 ? 8.123 -13.044 -7.190 1.00 91.25 218 GLY A N 1
ATOM 1703 C CA . GLY A 1 218 ? 7.373 -14.110 -7.856 1.00 91.25 218 GLY A CA 1
ATOM 1704 C C . GLY A 1 218 ? 6.399 -14.875 -6.953 1.00 91.25 218 GLY A C 1
ATOM 1705 O O . GLY A 1 218 ? 5.561 -15.600 -7.484 1.00 91.25 218 GLY A O 1
ATOM 1706 N N . ASP A 1 219 ? 6.453 -14.702 -5.628 1.00 91.75 219 ASP A N 1
ATOM 1707 C CA . ASP A 1 219 ? 5.427 -15.233 -4.724 1.00 91.75 219 ASP A CA 1
ATOM 1708 C C . ASP A 1 219 ? 4.153 -14.352 -4.781 1.00 91.75 219 ASP A C 1
ATOM 1710 O O . ASP A 1 219 ? 4.235 -13.122 -4.879 1.00 91.75 219 ASP A O 1
ATOM 1714 N N . ASP A 1 220 ? 2.971 -14.973 -4.667 1.00 90.19 220 ASP A N 1
ATOM 1715 C CA . ASP A 1 220 ? 1.658 -14.297 -4.742 1.00 90.19 220 ASP A CA 1
ATOM 1716 C C . ASP A 1 220 ? 1.276 -13.530 -3.455 1.00 90.19 220 ASP A C 1
ATOM 1718 O O . ASP A 1 220 ? 0.353 -12.713 -3.452 1.00 90.19 220 ASP A O 1
ATOM 1722 N N . ALA A 1 221 ? 1.959 -13.796 -2.338 1.00 92.06 221 ALA A N 1
ATOM 1723 C CA . ALA A 1 221 ? 1.715 -13.173 -1.037 1.00 92.06 221 ALA A CA 1
ATOM 1724 C C . ALA A 1 221 ? 3.006 -13.128 -0.196 1.00 92.06 221 ALA A C 1
ATOM 1726 O O . ALA A 1 221 ? 3.875 -13.988 -0.372 1.00 92.06 221 ALA A O 1
ATOM 1727 N N . PRO A 1 222 ? 3.143 -12.166 0.740 1.00 96.38 222 PRO A N 1
ATOM 1728 C CA . PRO A 1 222 ? 4.321 -12.095 1.597 1.00 96.38 222 PRO A CA 1
ATOM 1729 C C . PRO A 1 222 ? 4.429 -13.344 2.476 1.00 96.38 222 PRO A C 1
ATOM 1731 O O . PRO A 1 222 ? 3.445 -13.773 3.080 1.00 96.38 222 PRO A O 1
ATOM 1734 N N . ARG A 1 223 ? 5.640 -13.900 2.587 1.00 94.81 223 ARG A N 1
ATOM 1735 C CA . ARG A 1 223 ? 5.920 -15.055 3.457 1.00 94.81 223 ARG A CA 1
ATOM 1736 C C . ARG A 1 223 ? 5.894 -14.691 4.934 1.00 94.81 223 ARG A C 1
ATOM 1738 O O . ARG A 1 223 ? 5.494 -15.512 5.752 1.00 94.81 223 ARG A O 1
ATOM 1745 N N . ALA A 1 224 ? 6.324 -13.476 5.256 1.00 95.94 224 ALA A N 1
ATOM 1746 C CA . ALA A 1 224 ? 6.393 -12.965 6.613 1.00 95.94 224 ALA A CA 1
ATOM 1747 C C . ALA A 1 224 ? 5.618 -11.654 6.720 1.00 95.94 224 ALA A C 1
ATOM 1749 O O . ALA A 1 224 ? 5.768 -10.758 5.886 1.00 95.94 224 ALA A O 1
ATOM 1750 N N . VAL A 1 225 ? 4.792 -11.540 7.760 1.00 96.81 225 VAL A N 1
ATOM 1751 C CA . VAL A 1 225 ? 4.055 -10.323 8.107 1.00 96.81 225 VAL A CA 1
ATOM 1752 C C . VAL A 1 225 ? 4.091 -10.177 9.620 1.00 96.81 225 VAL A C 1
ATOM 1754 O O . VAL A 1 225 ? 3.434 -10.945 10.315 1.00 96.81 225 VAL A O 1
ATOM 1757 N N . PHE A 1 226 ? 4.826 -9.191 10.126 1.00 96.31 226 PHE A N 1
ATOM 1758 C CA . PHE A 1 226 ? 5.025 -9.012 11.566 1.00 96.31 226 PHE A CA 1
ATOM 1759 C C . PHE A 1 226 ? 5.013 -7.524 11.964 1.00 96.31 226 PHE A C 1
ATOM 1761 O O . PHE A 1 226 ? 5.254 -6.654 11.117 1.00 96.31 226 PHE A O 1
ATOM 1768 N N . PRO A 1 227 ? 4.712 -7.190 13.233 1.00 95.38 227 PRO A N 1
ATOM 1769 C CA . PRO A 1 227 ? 4.668 -5.804 13.693 1.00 95.38 227 PRO A CA 1
ATOM 1770 C C . PRO A 1 227 ? 6.030 -5.103 13.609 1.00 95.38 227 PRO A C 1
ATOM 1772 O O . PRO A 1 227 ? 7.044 -5.633 14.063 1.00 95.38 227 PRO A O 1
ATOM 1775 N N . SER A 1 228 ? 6.053 -3.871 13.101 1.00 95.62 228 SER A N 1
ATOM 1776 C CA . SER A 1 228 ? 7.267 -3.048 12.988 1.00 95.62 228 SER A CA 1
ATOM 1777 C C . SER A 1 228 ? 7.654 -2.434 14.340 1.00 95.62 228 SER A C 1
ATOM 1779 O O . SER A 1 228 ? 7.588 -1.219 14.527 1.00 95.62 228 SER A O 1
ATOM 1781 N N . ILE A 1 229 ? 8.013 -3.278 15.310 1.00 95.06 229 ILE A N 1
ATOM 1782 C CA . ILE A 1 229 ? 8.334 -2.879 16.686 1.00 95.06 229 ILE A CA 1
ATOM 1783 C C . ILE A 1 229 ? 9.639 -3.496 17.175 1.00 95.06 229 ILE A C 1
ATOM 1785 O O . ILE A 1 229 ? 9.963 -4.643 16.864 1.00 95.06 229 ILE A O 1
ATOM 1789 N N . VAL A 1 230 ? 10.336 -2.748 18.029 1.00 95.81 230 VAL A N 1
ATOM 1790 C CA . VAL A 1 230 ? 11.498 -3.228 18.782 1.00 95.81 230 VAL A CA 1
ATOM 1791 C C . VAL A 1 230 ? 11.230 -3.064 20.274 1.00 95.81 230 VAL A C 1
ATOM 1793 O O . VAL A 1 230 ? 10.944 -1.969 20.763 1.00 95.81 230 VAL A O 1
ATOM 1796 N N . GLY A 1 231 ? 11.311 -4.167 21.012 1.00 94.44 231 GLY A N 1
ATOM 1797 C CA . GLY A 1 231 ? 11.121 -4.226 22.455 1.00 94.44 231 GLY A CA 1
ATOM 1798 C C . GLY A 1 231 ? 12.437 -4.399 23.203 1.00 94.44 231 GLY A C 1
ATOM 1799 O O . GLY A 1 231 ? 13.232 -5.276 22.872 1.00 94.44 231 GLY A O 1
ATOM 1800 N N . ARG A 1 232 ? 12.661 -3.592 24.243 1.00 92.50 232 ARG A N 1
ATOM 1801 C CA . ARG A 1 232 ? 13.820 -3.716 25.148 1.00 92.50 232 ARG A CA 1
ATOM 1802 C C . ARG A 1 232 ? 13.365 -4.024 26.579 1.00 92.50 232 ARG A C 1
ATOM 1804 O O . ARG A 1 232 ? 12.383 -3.417 27.010 1.00 92.50 232 ARG A O 1
ATOM 1811 N N . PRO A 1 233 ? 14.027 -4.928 27.324 1.00 89.62 233 PRO A N 1
ATOM 1812 C CA . PRO A 1 233 ? 13.648 -5.243 28.704 1.00 89.62 233 PRO A CA 1
ATOM 1813 C C . PRO A 1 233 ? 13.644 -4.015 29.620 1.00 89.62 233 PRO A C 1
ATOM 1815 O O . PRO A 1 233 ? 14.602 -3.246 29.626 1.00 89.62 233 PRO A O 1
ATOM 1818 N N . ARG A 1 234 ? 12.586 -3.846 30.426 1.00 85.25 234 ARG A N 1
ATOM 1819 C CA . ARG A 1 234 ? 12.511 -2.769 31.439 1.00 85.25 234 ARG A CA 1
ATOM 1820 C C . ARG A 1 234 ? 13.458 -3.000 32.614 1.00 85.25 234 ARG A C 1
ATOM 1822 O O . ARG A 1 234 ? 13.964 -2.049 33.199 1.00 85.25 234 ARG A O 1
ATOM 1829 N N . HIS A 1 235 ? 13.682 -4.267 32.949 1.00 80.00 235 HIS A N 1
ATOM 1830 C CA . HIS A 1 235 ? 14.519 -4.697 34.062 1.00 80.00 235 HIS A CA 1
ATOM 1831 C C . HIS A 1 235 ? 15.451 -5.819 33.592 1.00 80.00 235 HIS A C 1
ATOM 1833 O O . HIS A 1 235 ? 15.005 -6.774 32.951 1.00 80.00 235 HIS A O 1
ATOM 1839 N N . GLN A 1 236 ? 16.744 -5.706 33.901 1.00 67.31 236 GLN A N 1
ATOM 1840 C CA . GLN A 1 236 ? 17.730 -6.746 33.600 1.00 67.31 236 GLN A CA 1
ATOM 1841 C C . GLN A 1 236 ? 17.515 -7.965 34.517 1.00 67.31 236 GLN A C 1
ATOM 1843 O O . GLN A 1 236 ? 17.321 -7.809 35.719 1.00 67.31 236 GLN A O 1
ATOM 1848 N N . GLY A 1 237 ? 17.558 -9.179 33.954 1.00 63.38 237 GLY A N 1
ATOM 1849 C CA . GLY A 1 237 ? 17.626 -10.433 34.725 1.00 63.38 237 GLY A CA 1
ATOM 1850 C C . GLY A 1 237 ? 16.305 -11.134 35.082 1.00 63.38 237 GLY A C 1
ATOM 1851 O O . GLY A 1 237 ? 16.344 -12.138 35.782 1.00 63.38 237 GLY A O 1
ATOM 1852 N N . VAL A 1 238 ? 15.144 -10.673 34.601 1.00 55.53 238 VAL A N 1
ATOM 1853 C CA . VAL A 1 238 ? 13.831 -11.253 34.983 1.00 55.53 238 VAL A CA 1
ATOM 1854 C C . VAL A 1 238 ? 13.509 -12.583 34.271 1.00 55.53 238 VAL A C 1
ATOM 1856 O O . VAL A 1 238 ? 12.658 -13.342 34.726 1.00 55.53 238 VAL A O 1
ATOM 1859 N N . MET A 1 239 ? 14.191 -12.916 33.170 1.00 57.00 239 MET A N 1
ATOM 1860 C CA . MET A 1 239 ? 13.904 -14.127 32.388 1.00 57.00 239 MET A CA 1
ATOM 1861 C C . MET A 1 239 ? 14.856 -15.277 32.743 1.00 57.00 239 MET A C 1
ATOM 1863 O O . MET A 1 239 ? 15.932 -15.414 32.167 1.00 57.00 239 MET A O 1
ATOM 1867 N N . VAL A 1 240 ? 14.451 -16.126 33.692 1.00 52.00 240 VAL A N 1
ATOM 1868 C CA . VAL A 1 240 ? 15.147 -17.387 34.002 1.00 52.00 240 VAL A CA 1
ATOM 1869 C C . VAL A 1 240 ? 14.907 -18.384 32.860 1.00 52.00 240 VAL A C 1
ATOM 1871 O O . VAL A 1 240 ? 13.766 -18.717 32.559 1.00 52.00 240 VAL A O 1
ATOM 1874 N N . GLY A 1 241 ? 15.976 -18.863 32.214 1.00 58.19 241 GLY A N 1
ATOM 1875 C CA . GLY A 1 241 ? 15.919 -19.932 31.200 1.00 58.19 241 GLY A CA 1
ATOM 1876 C C . GLY A 1 241 ? 15.789 -19.484 29.737 1.00 58.19 241 GLY A C 1
ATOM 1877 O O . GLY A 1 241 ? 15.961 -20.306 28.842 1.00 58.19 241 GLY A O 1
ATOM 1878 N N . MET A 1 242 ? 15.564 -18.196 29.469 1.00 55.59 242 MET A N 1
ATOM 1879 C CA . MET A 1 242 ? 15.738 -17.601 28.138 1.00 55.59 242 MET A CA 1
ATOM 1880 C C . MET A 1 242 ? 17.021 -16.772 28.164 1.00 55.59 242 MET A C 1
ATOM 1882 O O . MET A 1 242 ? 17.188 -15.946 29.057 1.00 55.59 242 MET A O 1
ATOM 1886 N N . GLY A 1 243 ? 17.946 -17.006 27.228 1.00 59.88 243 GLY A N 1
ATOM 1887 C CA . GLY A 1 243 ? 19.195 -16.240 27.148 1.00 59.88 243 GLY A CA 1
ATOM 1888 C C . GLY A 1 243 ? 18.943 -14.729 27.224 1.00 59.88 243 GLY A C 1
ATOM 1889 O O . GLY A 1 243 ? 17.920 -14.245 26.735 1.00 59.88 243 GLY A O 1
ATOM 1890 N N . GLN A 1 244 ? 19.850 -13.986 27.863 1.00 65.31 244 GLN A N 1
ATOM 1891 C CA . GLN A 1 244 ? 19.753 -12.529 27.966 1.00 65.31 244 GLN A CA 1
ATOM 1892 C C . GLN A 1 244 ? 19.872 -11.899 26.569 1.00 65.31 244 GLN A C 1
ATOM 1894 O O . GLN A 1 244 ? 20.968 -11.619 26.102 1.00 65.31 244 GLN A O 1
ATOM 1899 N N . LYS A 1 245 ? 18.742 -11.723 25.877 1.00 75.69 245 LYS A N 1
ATOM 1900 C CA . LYS A 1 245 ? 18.665 -10.925 24.650 1.00 75.69 245 LYS A CA 1
ATOM 1901 C C . LYS A 1 245 ? 18.444 -9.457 25.010 1.00 75.69 245 LYS A C 1
ATOM 1903 O O . LYS A 1 245 ? 17.528 -9.137 25.773 1.00 75.69 245 LYS A O 1
ATOM 1908 N N . ASP A 1 246 ? 19.217 -8.578 24.382 1.00 84.56 246 ASP A N 1
ATOM 1909 C CA . ASP A 1 246 ? 19.142 -7.126 24.592 1.00 84.56 246 ASP A CA 1
ATOM 1910 C C . ASP A 1 246 ? 17.925 -6.478 23.915 1.00 84.56 246 ASP A C 1
ATOM 1912 O O . ASP A 1 246 ? 17.447 -5.419 24.335 1.00 84.56 246 ASP A O 1
ATOM 1916 N N . SER A 1 247 ? 17.391 -7.114 22.870 1.00 91.12 247 SER A N 1
ATOM 1917 C CA . SER A 1 247 ? 16.202 -6.652 22.157 1.00 91.12 247 SER A CA 1
ATOM 1918 C C . SER A 1 247 ? 15.389 -7.794 21.557 1.00 91.12 247 SER A C 1
ATOM 1920 O O . SER A 1 247 ? 15.921 -8.849 21.215 1.00 91.12 247 SER A O 1
ATOM 1922 N N . TYR A 1 248 ? 14.098 -7.530 21.393 1.00 93.19 248 TYR A N 1
ATOM 1923 C CA . TYR A 1 248 ? 13.098 -8.390 20.771 1.00 93.19 248 TYR A CA 1
ATOM 1924 C C . TYR A 1 248 ? 12.447 -7.631 19.615 1.00 93.19 248 TYR A C 1
ATOM 1926 O O . TYR A 1 248 ? 12.301 -6.412 19.700 1.00 93.19 248 TYR A O 1
ATOM 1934 N N . VAL A 1 249 ? 12.040 -8.327 18.557 1.00 94.69 249 VAL A N 1
ATOM 1935 C CA . VAL A 1 249 ? 11.430 -7.728 17.357 1.00 94.69 249 VAL A CA 1
ATOM 1936 C C . VAL A 1 249 ? 10.122 -8.453 17.038 1.00 94.69 249 VAL A C 1
ATOM 1938 O O . VAL A 1 249 ? 9.964 -9.620 17.403 1.00 94.69 249 VAL A O 1
ATOM 1941 N N . GLY A 1 250 ? 9.170 -7.755 16.415 1.00 94.38 250 GLY A N 1
ATOM 1942 C CA . GLY A 1 250 ? 7.954 -8.367 15.875 1.00 94.38 250 GLY A CA 1
ATOM 1943 C C . GLY A 1 250 ? 7.061 -9.006 16.938 1.00 94.38 250 GLY A C 1
ATOM 1944 O O . GLY A 1 250 ? 6.866 -8.455 18.026 1.00 94.38 250 GLY A O 1
ATOM 1945 N N . ASP A 1 251 ? 6.526 -10.187 16.637 1.00 91.94 251 ASP A N 1
ATOM 1946 C CA . ASP A 1 251 ? 5.587 -10.893 17.517 1.00 91.94 251 ASP A CA 1
ATOM 1947 C C . ASP A 1 251 ? 6.222 -11.334 18.846 1.00 91.94 251 ASP A C 1
ATOM 1949 O O . ASP A 1 251 ? 5.549 -11.396 19.882 1.00 91.94 251 ASP A O 1
ATOM 1953 N N . GLU A 1 252 ? 7.541 -11.566 18.874 1.00 90.50 252 GLU A N 1
ATOM 1954 C CA . GLU A 1 252 ? 8.252 -11.860 20.124 1.00 90.50 252 GLU A CA 1
ATOM 1955 C C . GLU A 1 252 ? 8.247 -10.635 21.056 1.00 90.50 252 GLU A C 1
ATOM 1957 O O . GLU A 1 252 ? 8.051 -10.765 22.267 1.00 90.50 252 GLU A O 1
ATOM 1962 N N . ALA A 1 253 ? 8.398 -9.429 20.502 1.00 91.88 253 ALA A N 1
ATOM 1963 C CA . ALA A 1 253 ? 8.274 -8.196 21.276 1.00 91.88 253 ALA A CA 1
ATOM 1964 C C . ALA A 1 253 ? 6.820 -7.945 21.706 1.00 91.88 253 ALA A C 1
ATOM 1966 O O . ALA A 1 253 ? 6.567 -7.537 22.844 1.00 91.88 253 ALA A O 1
ATOM 1967 N N . GLN A 1 254 ? 5.867 -8.235 20.820 1.00 88.69 254 GLN A N 1
ATOM 1968 C CA . GLN A 1 254 ? 4.437 -8.073 21.068 1.00 88.69 254 GLN A CA 1
ATOM 1969 C C . GLN A 1 254 ? 3.945 -8.960 22.219 1.00 88.69 254 GLN A C 1
ATOM 1971 O O . GLN A 1 254 ? 3.307 -8.470 23.152 1.00 88.69 254 GLN A O 1
ATOM 1976 N N . SER A 1 255 ? 4.287 -10.249 22.195 1.00 88.62 255 SER A N 1
ATOM 1977 C CA . SER A 1 255 ? 3.903 -11.223 23.230 1.00 88.62 255 SER A CA 1
ATOM 1978 C C . SER A 1 255 ? 4.519 -10.912 24.598 1.00 88.62 255 SER A C 1
ATOM 1980 O O . SER A 1 255 ? 3.923 -11.206 25.634 1.00 88.62 255 SER A O 1
ATOM 1982 N N . LYS A 1 256 ? 5.684 -10.254 24.621 1.00 88.38 256 LYS A N 1
ATOM 1983 C CA . LYS A 1 256 ? 6.410 -9.866 25.842 1.00 88.38 256 LYS A CA 1
ATOM 1984 C C . LYS A 1 256 ? 6.182 -8.401 26.254 1.00 88.38 256 LYS A C 1
ATOM 1986 O O . LYS A 1 256 ? 6.900 -7.881 27.109 1.00 88.38 256 LYS A O 1
ATOM 1991 N N . ARG A 1 257 ? 5.157 -7.724 25.719 1.00 86.31 257 ARG A N 1
ATOM 1992 C CA . ARG A 1 257 ? 4.846 -6.296 25.970 1.00 86.31 257 ARG A CA 1
ATOM 1993 C C . ARG A 1 257 ? 4.774 -5.902 27.455 1.00 86.31 257 ARG A C 1
ATOM 1995 O O . ARG A 1 257 ? 5.117 -4.771 27.788 1.00 86.31 257 ARG A O 1
ATOM 2002 N N . GLY A 1 258 ? 4.374 -6.814 28.347 1.00 84.06 258 GLY A N 1
ATOM 2003 C CA . GLY A 1 258 ? 4.295 -6.557 29.794 1.00 84.06 258 GLY A CA 1
ATOM 2004 C C . GLY A 1 258 ? 5.647 -6.295 30.474 1.00 84.06 258 GLY A C 1
ATOM 2005 O O . GLY A 1 258 ? 5.708 -5.549 31.449 1.00 84.06 258 GLY A O 1
ATOM 2006 N N . ILE A 1 259 ? 6.738 -6.854 29.940 1.00 87.25 259 ILE A N 1
ATOM 2007 C CA . ILE A 1 259 ? 8.098 -6.731 30.503 1.00 87.25 259 ILE A CA 1
ATOM 2008 C C . ILE A 1 259 ? 9.045 -5.906 29.620 1.00 87.25 259 ILE A C 1
ATOM 2010 O O . ILE A 1 259 ? 10.179 -5.620 30.017 1.00 87.25 259 ILE A O 1
ATOM 2014 N N . LEU A 1 260 ? 8.589 -5.512 28.428 1.00 89.31 260 LEU A N 1
ATOM 2015 C CA . LEU A 1 260 ? 9.360 -4.744 27.456 1.00 89.31 260 LEU A CA 1
ATOM 2016 C C . LEU A 1 260 ? 8.868 -3.291 27.358 1.00 89.31 260 LEU A C 1
ATOM 2018 O O . LEU A 1 260 ? 7.701 -2.960 27.583 1.00 89.31 260 LEU A O 1
ATOM 2022 N N . THR A 1 261 ? 9.779 -2.399 26.994 1.00 90.00 261 THR A N 1
ATOM 2023 C CA . THR A 1 261 ? 9.462 -1.076 26.454 1.00 90.00 261 THR A CA 1
ATOM 2024 C C . THR A 1 261 ? 9.489 -1.186 24.938 1.00 90.00 261 THR A C 1
ATOM 2026 O O . THR A 1 261 ? 10.548 -1.448 24.365 1.00 90.00 261 THR A O 1
ATOM 2029 N N . LEU A 1 262 ? 8.328 -1.027 24.302 1.00 90.88 262 LEU A N 1
ATOM 2030 C CA . LEU A 1 262 ? 8.175 -1.115 22.850 1.00 90.88 262 LEU A CA 1
ATOM 2031 C C . LEU A 1 262 ? 8.391 0.252 22.201 1.00 90.88 262 LEU A C 1
ATOM 2033 O O . LEU A 1 262 ? 7.876 1.256 22.694 1.00 90.88 262 LEU A O 1
ATOM 2037 N N . LYS A 1 263 ? 9.126 0.273 21.090 1.00 93.69 263 LYS A N 1
ATOM 2038 C CA . LYS A 1 263 ? 9.325 1.447 20.234 1.00 93.69 263 LYS A CA 1
ATOM 2039 C C . LYS A 1 263 ? 8.994 1.111 18.781 1.00 93.69 263 LYS A C 1
ATOM 2041 O O . LYS A 1 263 ? 9.220 -0.018 18.346 1.00 93.69 263 LYS A O 1
ATOM 2046 N N . TYR A 1 264 ? 8.492 2.106 18.056 1.00 93.31 264 TYR A N 1
ATOM 2047 C CA . TYR A 1 264 ? 8.193 2.036 16.627 1.00 93.31 264 TYR A CA 1
ATOM 2048 C C . TYR A 1 264 ? 9.256 2.851 15.877 1.00 93.31 264 TYR A C 1
ATOM 2050 O O . TYR A 1 264 ? 9.296 4.065 16.053 1.00 93.31 264 TYR A O 1
ATOM 2058 N N . PRO A 1 265 ? 10.133 2.231 15.069 1.00 94.94 265 PRO A N 1
ATOM 2059 C CA . PRO A 1 265 ? 11.180 2.961 14.353 1.00 94.94 265 PRO A CA 1
ATOM 2060 C C . PRO A 1 265 ? 10.670 3.728 13.131 1.00 94.94 265 PRO A C 1
ATOM 2062 O O . PRO A 1 265 ? 11.422 4.517 12.565 1.00 94.94 265 PRO A O 1
ATOM 2065 N N . ILE A 1 266 ? 9.423 3.488 12.714 1.00 93.88 266 ILE A N 1
ATOM 2066 C CA . ILE A 1 266 ? 8.772 4.168 11.595 1.00 93.88 266 ILE A CA 1
ATOM 2067 C C . ILE A 1 266 ? 7.551 4.920 12.128 1.00 93.88 266 ILE A C 1
ATOM 2069 O O . ILE A 1 266 ? 6.543 4.316 12.512 1.00 93.88 266 ILE A O 1
ATOM 2073 N N . GLU A 1 267 ? 7.616 6.245 12.095 1.00 89.75 267 GLU A N 1
ATOM 2074 C CA . GLU A 1 267 ? 6.525 7.134 12.491 1.00 89.75 267 GLU A CA 1
ATOM 2075 C C . GLU A 1 267 ? 6.016 7.877 11.259 1.00 89.75 267 GLU A C 1
ATOM 2077 O O . GLU A 1 267 ? 6.791 8.429 10.480 1.00 89.75 267 GLU A O 1
ATOM 2082 N N . HIS A 1 268 ? 4.703 7.817 11.027 1.00 87.94 268 HIS A N 1
ATOM 2083 C CA . HIS A 1 268 ? 4.056 8.406 9.850 1.00 87.94 268 HIS A CA 1
ATOM 2084 C C . HIS A 1 268 ? 4.771 8.088 8.514 1.00 87.94 268 HIS A C 1
ATOM 2086 O O . HIS A 1 268 ? 4.937 8.947 7.650 1.00 87.94 268 HIS A O 1
ATOM 2092 N N . GLY A 1 269 ? 5.243 6.844 8.359 1.00 86.62 269 GLY A N 1
ATOM 2093 C CA . GLY A 1 269 ? 5.923 6.358 7.148 1.00 86.62 269 GLY A CA 1
ATOM 2094 C C . GLY A 1 269 ? 7.392 6.774 6.996 1.00 86.62 269 GLY A C 1
ATOM 2095 O O . GLY A 1 269 ? 8.011 6.399 6.005 1.00 86.62 269 GLY A O 1
ATOM 2096 N N . ILE A 1 270 ? 7.958 7.508 7.957 1.00 91.94 270 ILE A N 1
ATOM 2097 C CA . ILE A 1 270 ? 9.354 7.959 7.949 1.00 91.94 270 ILE A CA 1
ATOM 2098 C C . ILE A 1 270 ? 10.126 7.215 9.042 1.00 91.94 270 ILE A C 1
ATOM 2100 O O . ILE A 1 270 ? 9.669 7.115 10.180 1.00 91.94 270 ILE A O 1
ATOM 2104 N N . VAL A 1 271 ? 11.311 6.700 8.706 1.00 94.62 271 VAL A N 1
ATOM 2105 C CA . VAL A 1 271 ? 12.216 6.089 9.690 1.00 94.62 271 VAL A CA 1
ATOM 2106 C C . VAL A 1 271 ? 12.770 7.176 10.617 1.00 94.62 271 VAL A C 1
ATOM 2108 O O . VAL A 1 271 ? 13.416 8.117 10.154 1.00 94.62 271 VAL A O 1
ATOM 2111 N N . THR A 1 272 ? 12.532 7.038 11.920 1.00 93.88 272 THR A N 1
ATOM 2112 C CA . THR A 1 272 ? 13.009 7.955 12.971 1.00 93.88 272 THR A CA 1
ATOM 2113 C C . THR A 1 272 ? 14.149 7.364 13.800 1.00 93.88 272 THR A C 1
ATOM 2115 O O . THR A 1 272 ? 14.930 8.112 14.389 1.00 93.88 272 THR A O 1
ATOM 2118 N N . ASN A 1 273 ? 14.292 6.033 13.833 1.00 96.19 273 ASN A N 1
ATOM 2119 C CA . ASN A 1 273 ? 15.372 5.344 14.541 1.00 96.19 273 ASN A CA 1
ATOM 2120 C C . ASN A 1 273 ? 16.015 4.261 13.659 1.00 96.19 273 ASN A C 1
ATOM 2122 O O . ASN A 1 273 ? 15.438 3.196 13.445 1.00 96.19 273 ASN A O 1
ATOM 2126 N N . TRP A 1 274 ? 17.223 4.543 13.168 1.00 95.75 274 TRP A N 1
ATOM 2127 C CA . TRP A 1 274 ? 17.951 3.654 12.262 1.00 95.75 274 TRP A CA 1
ATOM 2128 C C . TRP A 1 274 ? 18.492 2.395 12.944 1.00 95.75 274 TRP A C 1
ATOM 2130 O O . TRP A 1 274 ? 18.435 1.335 12.334 1.00 95.75 274 TRP A O 1
ATOM 2140 N N . ASP A 1 275 ? 18.912 2.473 14.210 1.00 95.69 275 ASP A N 1
ATOM 2141 C CA . ASP A 1 275 ? 19.395 1.302 14.961 1.00 95.69 275 ASP A CA 1
ATOM 2142 C C . ASP A 1 275 ? 18.282 0.260 15.157 1.00 95.69 275 ASP A C 1
ATOM 2144 O O . ASP A 1 275 ? 18.506 -0.951 15.118 1.00 95.69 275 ASP A O 1
ATOM 2148 N N . ASP A 1 276 ? 17.057 0.730 15.398 1.00 96.38 276 ASP A N 1
ATOM 2149 C CA . ASP A 1 276 ? 15.880 -0.125 15.532 1.00 96.38 276 ASP A CA 1
ATOM 2150 C C . ASP A 1 276 ? 15.391 -0.628 14.168 1.00 96.38 276 ASP A C 1
ATOM 2152 O O . ASP A 1 276 ? 14.950 -1.774 14.071 1.00 96.38 276 ASP A O 1
ATOM 2156 N N . MET A 1 277 ? 15.523 0.173 13.107 1.00 97.06 277 MET A N 1
ATOM 2157 C CA . MET A 1 277 ? 15.210 -0.272 11.746 1.00 97.06 277 MET A CA 1
ATOM 2158 C C . MET A 1 277 ? 16.170 -1.368 11.262 1.00 97.06 277 MET A C 1
ATOM 2160 O O . MET A 1 277 ? 15.728 -2.369 10.698 1.00 97.06 277 MET A O 1
ATOM 2164 N N . GLU A 1 278 ? 17.466 -1.237 11.548 1.00 95.88 278 GLU A N 1
ATOM 2165 C CA . GLU A 1 278 ? 18.471 -2.258 11.239 1.00 95.88 278 GLU A CA 1
ATOM 2166 C C . GLU A 1 278 ? 18.148 -3.589 11.931 1.00 95.88 278 GLU A C 1
ATOM 2168 O O . GLU A 1 278 ? 18.206 -4.645 11.304 1.00 95.88 278 GLU A O 1
ATOM 2173 N N . LYS A 1 279 ? 17.691 -3.555 13.190 1.00 95.50 279 LYS A N 1
ATOM 2174 C CA . LYS A 1 279 ? 17.216 -4.758 13.900 1.00 95.50 279 LYS A CA 1
ATOM 2175 C C . LYS A 1 279 ? 15.986 -5.384 13.254 1.00 95.50 279 LYS A C 1
ATOM 2177 O O . LYS A 1 279 ? 15.884 -6.611 13.234 1.00 95.50 279 LYS A O 1
ATOM 2182 N N . ILE A 1 280 ? 15.061 -4.574 12.735 1.00 97.00 280 ILE A N 1
ATOM 2183 C CA . ILE A 1 280 ? 13.905 -5.077 11.981 1.00 97.00 280 ILE A CA 1
ATOM 2184 C C . ILE A 1 280 ? 14.369 -5.793 10.713 1.00 97.00 280 ILE A C 1
ATOM 2186 O O . ILE A 1 280 ? 13.910 -6.906 10.454 1.00 97.00 280 ILE A O 1
ATOM 2190 N N . TRP A 1 281 ? 15.294 -5.219 9.946 1.00 97.50 281 TRP A N 1
ATOM 2191 C CA . TRP A 1 281 ? 15.816 -5.880 8.746 1.00 97.50 281 TRP A CA 1
ATOM 2192 C C . TRP A 1 281 ? 16.628 -7.128 9.068 1.00 97.50 281 TRP A C 1
ATOM 2194 O O . TRP A 1 281 ? 16.403 -8.161 8.445 1.00 97.50 281 TRP A O 1
ATOM 2204 N N . HIS A 1 282 ? 17.473 -7.095 10.098 1.00 94.94 282 HIS A N 1
ATOM 2205 C CA . HIS A 1 282 ? 18.181 -8.283 10.570 1.00 94.94 282 HIS A CA 1
ATOM 2206 C C . HIS A 1 282 ? 17.198 -9.406 10.935 1.00 94.94 282 HIS A C 1
ATOM 2208 O O . HIS A 1 282 ? 17.372 -10.552 10.525 1.00 94.94 282 HIS A O 1
ATOM 2214 N N . HIS A 1 283 ? 16.136 -9.087 11.679 1.00 94.81 283 HIS A N 1
ATOM 2215 C CA . HIS A 1 283 ? 15.078 -10.047 11.990 1.00 94.81 283 HIS A CA 1
ATOM 2216 C C . HIS A 1 283 ? 14.376 -10.556 10.719 1.00 94.81 283 HIS A C 1
ATOM 2218 O O . HIS A 1 283 ? 14.155 -11.757 10.574 1.00 94.81 283 HIS A O 1
ATOM 2224 N N . THR A 1 284 ? 14.104 -9.666 9.763 1.00 96.69 284 THR A N 1
ATOM 2225 C CA . THR A 1 284 ? 13.487 -10.017 8.475 1.00 96.69 284 THR A CA 1
ATOM 2226 C C . THR A 1 284 ? 14.332 -11.036 7.707 1.00 96.69 284 THR A C 1
ATOM 2228 O O . THR A 1 284 ? 13.816 -12.075 7.301 1.00 96.69 284 THR A O 1
ATOM 2231 N N . PHE A 1 285 ? 15.629 -10.777 7.531 1.00 93.12 285 PHE A N 1
ATOM 2232 C CA . PHE A 1 285 ? 16.511 -11.654 6.760 1.00 93.12 285 PHE A CA 1
ATOM 2233 C C . PHE A 1 285 ? 16.781 -12.977 7.478 1.00 93.12 285 PHE A C 1
ATOM 2235 O O . PHE A 1 285 ? 16.527 -14.042 6.919 1.00 93.12 285 PHE A O 1
ATOM 2242 N N . TYR A 1 286 ? 17.243 -12.932 8.730 1.00 90.62 286 TYR A N 1
ATOM 2243 C CA . TYR A 1 286 ? 17.792 -14.116 9.397 1.00 90.62 286 TYR A CA 1
ATOM 2244 C C . TYR A 1 286 ? 16.758 -14.939 10.175 1.00 90.62 286 TYR A C 1
ATOM 2246 O O . TYR A 1 286 ? 16.916 -16.155 10.294 1.00 90.62 286 TYR A O 1
ATOM 2254 N N . ASN A 1 287 ? 15.704 -14.319 10.715 1.00 89.06 287 ASN A N 1
ATOM 2255 C CA . ASN A 1 287 ? 14.705 -15.026 11.526 1.00 89.06 287 ASN A CA 1
ATOM 2256 C C . ASN A 1 287 ? 13.473 -15.421 10.710 1.00 89.06 287 ASN A C 1
ATOM 2258 O O . ASN A 1 287 ? 13.067 -16.585 10.756 1.00 89.06 287 ASN A O 1
ATOM 2262 N N . GLU A 1 288 ? 12.910 -14.459 9.979 1.00 92.81 288 GLU A N 1
ATOM 2263 C CA . GLU A 1 288 ? 11.666 -14.640 9.229 1.00 92.81 288 GLU A CA 1
ATOM 2264 C C . GLU A 1 288 ? 11.914 -15.365 7.902 1.00 92.81 288 GLU A C 1
ATOM 2266 O O . GLU A 1 288 ? 11.381 -16.452 7.677 1.00 92.81 288 GLU A O 1
ATOM 2271 N N . LEU A 1 289 ? 12.768 -14.808 7.036 1.00 91.31 289 LEU A N 1
ATOM 2272 C CA . LEU A 1 289 ? 13.059 -15.388 5.719 1.00 91.31 289 LEU A CA 1
ATOM 2273 C C . LEU A 1 289 ? 14.141 -16.474 5.758 1.00 91.31 289 LEU A C 1
ATOM 2275 O O . LEU A 1 289 ? 14.142 -17.352 4.898 1.00 91.31 289 LEU A O 1
ATOM 2279 N N . ARG A 1 290 ? 15.013 -16.444 6.774 1.00 91.69 290 ARG A N 1
ATOM 2280 C CA . ARG A 1 290 ? 16.140 -17.375 6.979 1.00 91.69 290 ARG A CA 1
ATOM 2281 C C . ARG A 1 290 ? 17.084 -17.442 5.776 1.00 91.69 290 ARG A C 1
ATOM 2283 O O . ARG A 1 290 ? 17.464 -18.527 5.340 1.00 91.69 290 ARG A O 1
ATOM 2290 N N . VAL A 1 291 ? 17.448 -16.275 5.259 1.00 91.00 291 VAL A N 1
ATOM 2291 C CA . VAL A 1 291 ? 18.341 -16.097 4.105 1.00 91.00 291 VAL A CA 1
ATOM 2292 C C . VAL A 1 291 ? 19.550 -15.244 4.462 1.00 91.00 291 VAL A C 1
ATOM 2294 O O . VAL A 1 291 ? 19.503 -14.448 5.402 1.00 91.00 291 VAL A O 1
ATOM 2297 N N . ALA A 1 292 ? 20.617 -15.404 3.683 1.00 86.75 292 ALA A N 1
ATOM 2298 C CA . ALA A 1 292 ? 21.788 -14.542 3.710 1.00 86.75 292 ALA A CA 1
ATOM 2299 C C . ALA A 1 292 ? 21.539 -13.329 2.786 1.00 86.75 292 ALA A C 1
ATOM 2301 O O . ALA A 1 292 ? 21.414 -13.518 1.575 1.00 86.75 292 ALA A O 1
ATOM 2302 N N . PRO A 1 293 ? 21.398 -12.095 3.304 1.00 89.25 293 PRO A N 1
ATOM 2303 C CA . PRO A 1 293 ? 21.124 -10.922 2.468 1.00 89.25 293 PRO A CA 1
ATOM 2304 C C . PRO A 1 293 ? 22.213 -10.650 1.416 1.00 89.25 293 PRO A C 1
ATOM 2306 O O . PRO A 1 293 ? 21.912 -10.093 0.363 1.00 89.25 293 PRO A O 1
ATOM 2309 N N . GLU A 1 294 ? 23.449 -11.088 1.652 1.00 91.50 294 GLU A N 1
ATOM 2310 C CA . GLU A 1 294 ? 24.575 -10.973 0.722 1.00 91.50 294 GLU A CA 1
ATOM 2311 C C . GLU A 1 294 ? 24.441 -11.826 -0.553 1.00 91.50 294 GLU A C 1
ATOM 2313 O O . GLU A 1 294 ? 25.154 -11.592 -1.529 1.00 91.50 294 GLU A O 1
ATOM 2318 N N . GLU A 1 295 ? 23.514 -12.786 -0.582 1.00 90.12 295 GLU A N 1
ATOM 2319 C CA . GLU A 1 295 ? 23.270 -13.640 -1.750 1.00 90.12 295 GLU A CA 1
ATOM 2320 C C . GLU A 1 295 ? 22.117 -13.127 -2.626 1.00 90.12 295 GLU A C 1
ATOM 2322 O O . GLU A 1 295 ? 22.000 -13.538 -3.777 1.00 90.12 295 GLU A O 1
ATOM 2327 N N . HIS A 1 296 ? 21.281 -12.203 -2.131 1.00 93.75 296 HIS A N 1
ATOM 2328 C CA . HIS A 1 296 ? 20.019 -11.836 -2.779 1.00 93.75 296 HIS A CA 1
ATOM 2329 C C . HIS A 1 296 ? 19.893 -10.335 -3.095 1.00 93.75 296 HIS A C 1
ATOM 2331 O O . HIS A 1 296 ? 20.108 -9.503 -2.215 1.00 93.75 296 HIS A O 1
ATOM 2337 N N . PRO A 1 297 ? 19.421 -9.946 -4.296 1.00 95.75 297 PRO A N 1
ATOM 2338 C CA . PRO A 1 297 ? 18.970 -8.574 -4.552 1.00 95.75 297 PRO A CA 1
ATOM 2339 C C . PRO A 1 297 ? 17.821 -8.169 -3.613 1.00 95.75 297 PRO A C 1
ATOM 2341 O O . PRO A 1 297 ? 16.943 -8.989 -3.345 1.00 95.75 297 PRO A O 1
ATOM 2344 N N . VAL A 1 298 ? 17.772 -6.916 -3.145 1.00 97.19 298 VAL A N 1
ATOM 2345 C CA . VAL A 1 298 ? 16.761 -6.454 -2.166 1.00 97.19 298 VAL A CA 1
ATOM 2346 C C . VAL A 1 298 ? 15.977 -5.242 -2.665 1.00 97.19 298 VAL A C 1
ATOM 2348 O O . VAL A 1 298 ? 16.521 -4.140 -2.766 1.00 97.19 298 VAL A O 1
ATOM 2351 N N . LEU A 1 299 ? 14.676 -5.424 -2.912 1.00 97.62 299 LEU A N 1
ATOM 2352 C CA . LEU A 1 299 ? 13.715 -4.349 -3.160 1.00 97.62 299 LEU A CA 1
ATOM 2353 C C . LEU A 1 299 ? 13.110 -3.885 -1.834 1.00 97.62 299 LEU A C 1
ATOM 2355 O O . LEU A 1 299 ? 12.416 -4.648 -1.157 1.00 97.62 299 LEU A O 1
ATOM 2359 N N . LEU A 1 300 ? 13.310 -2.612 -1.501 1.00 97.50 300 LEU A N 1
ATOM 2360 C CA . LEU A 1 300 ? 12.627 -1.943 -0.396 1.00 97.50 300 LEU A CA 1
ATOM 2361 C C . LEU A 1 300 ? 11.514 -1.022 -0.881 1.00 97.50 300 LEU A C 1
ATOM 2363 O O . LEU A 1 300 ? 11.561 -0.470 -1.982 1.00 97.50 300 LEU A O 1
ATOM 2367 N N . THR A 1 301 ? 10.537 -0.795 -0.011 1.00 96.06 301 THR A N 1
ATOM 2368 C CA . THR A 1 301 ? 9.513 0.231 -0.222 1.00 96.06 301 THR A CA 1
ATOM 2369 C C . THR A 1 301 ? 9.761 1.450 0.657 1.00 96.06 301 THR A C 1
ATOM 2371 O O . THR A 1 301 ? 10.296 1.343 1.767 1.00 96.06 301 THR A O 1
ATOM 2374 N N . GLU A 1 302 ? 9.345 2.615 0.168 1.00 93.69 302 GLU A N 1
ATOM 2375 C CA . GLU A 1 302 ? 9.316 3.856 0.937 1.00 93.69 302 GLU A CA 1
ATOM 2376 C C . GLU A 1 302 ? 8.012 4.636 0.734 1.00 93.69 302 GLU A C 1
ATOM 2378 O O . GLU A 1 302 ? 7.316 4.497 -0.280 1.00 93.69 302 GLU A O 1
ATOM 2383 N N . ALA A 1 303 ? 7.698 5.491 1.706 1.00 91.88 303 ALA A N 1
ATOM 2384 C CA . ALA A 1 303 ? 6.576 6.408 1.603 1.00 91.88 303 ALA A CA 1
ATOM 2385 C C . ALA A 1 303 ? 6.833 7.495 0.534 1.00 91.88 303 ALA A C 1
ATOM 2387 O O . ALA A 1 303 ? 7.981 7.893 0.306 1.00 91.88 303 ALA A O 1
ATOM 2388 N N . PRO A 1 304 ? 5.779 8.037 -0.100 1.00 89.38 304 PRO A N 1
ATOM 2389 C CA . PRO A 1 304 ? 5.900 9.200 -0.972 1.00 89.38 304 PRO A CA 1
ATOM 2390 C C . PRO A 1 304 ? 6.562 10.390 -0.262 1.00 89.38 304 PRO A C 1
ATOM 2392 O O . PRO A 1 304 ? 6.330 10.624 0.923 1.00 89.38 304 PRO A O 1
ATOM 2395 N N . LEU A 1 305 ? 7.353 11.175 -1.004 1.00 86.38 305 LEU A N 1
ATOM 2396 C CA . LEU A 1 305 ? 8.054 12.368 -0.494 1.00 86.38 305 LEU A CA 1
ATOM 2397 C C . LEU A 1 305 ? 9.016 12.086 0.684 1.00 86.38 305 LEU A C 1
ATOM 2399 O O . LEU A 1 305 ? 9.278 12.973 1.497 1.00 86.38 305 LEU A O 1
ATOM 2403 N N . ASN A 1 306 ? 9.562 10.868 0.775 1.00 89.19 306 ASN A N 1
ATOM 2404 C CA . ASN A 1 306 ? 10.579 10.516 1.767 1.00 89.19 306 ASN A CA 1
ATOM 2405 C C . ASN A 1 306 ? 11.815 11.441 1.649 1.00 89.19 306 ASN A C 1
ATOM 2407 O O . ASN A 1 306 ? 12.275 11.701 0.528 1.00 89.19 306 ASN A O 1
ATOM 2411 N N . PRO A 1 307 ? 12.387 11.942 2.765 1.00 91.75 307 PRO A N 1
ATOM 2412 C CA . PRO A 1 307 ? 13.595 12.757 2.714 1.00 91.75 307 PRO A CA 1
ATOM 2413 C C . PRO A 1 307 ? 14.743 12.048 1.991 1.00 91.75 307 PRO A C 1
ATOM 2415 O O . PRO A 1 307 ? 15.025 10.877 2.243 1.00 91.75 307 PRO A O 1
ATOM 2418 N N . LYS A 1 308 ? 15.461 12.784 1.134 1.00 92.88 308 LYS A N 1
ATOM 2419 C CA . LYS A 1 308 ? 16.577 12.239 0.345 1.00 92.88 308 LYS A CA 1
ATOM 2420 C C . LYS A 1 308 ? 17.630 11.544 1.214 1.00 92.88 308 LYS A C 1
ATOM 2422 O O . LYS A 1 308 ? 17.991 10.408 0.933 1.00 92.88 308 LYS A O 1
ATOM 2427 N N . ASN A 1 309 ? 18.000 12.172 2.330 1.00 94.50 309 ASN A N 1
ATOM 2428 C CA . ASN A 1 309 ? 18.957 11.624 3.293 1.00 94.50 309 ASN A CA 1
ATOM 2429 C C . ASN A 1 309 ? 18.514 10.265 3.857 1.00 94.50 309 ASN A C 1
ATOM 2431 O O . ASN A 1 309 ? 19.350 9.403 4.109 1.00 94.50 309 ASN A O 1
ATOM 2435 N N . ASN A 1 310 ? 17.206 10.048 4.041 1.00 94.25 310 ASN A N 1
ATOM 2436 C CA . ASN A 1 310 ? 16.701 8.759 4.506 1.00 94.25 310 ASN A CA 1
ATOM 2437 C C . ASN A 1 310 ? 16.872 7.692 3.427 1.00 94.25 310 ASN A C 1
ATOM 2439 O O . ASN A 1 310 ? 17.274 6.574 3.734 1.00 94.25 310 ASN A O 1
ATOM 2443 N N . ARG A 1 311 ? 16.616 8.040 2.163 1.00 94.44 311 ARG A N 1
ATOM 2444 C CA . ARG A 1 311 ? 16.827 7.137 1.028 1.00 94.44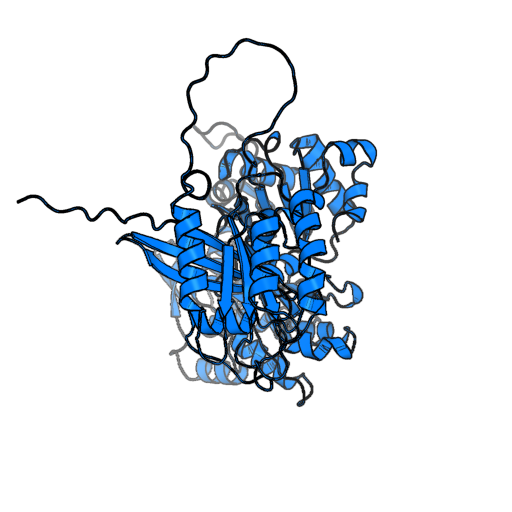 311 ARG A CA 1
ATOM 2445 C C . ARG A 1 311 ? 18.297 6.739 0.877 1.00 94.44 311 ARG A C 1
ATOM 2447 O O . ARG A 1 311 ? 18.597 5.556 0.711 1.00 94.44 311 ARG A O 1
ATOM 2454 N N . GLU A 1 312 ? 19.209 7.697 1.014 1.00 96.31 312 GLU A N 1
ATOM 2455 C CA . GLU A 1 312 ? 20.653 7.434 1.049 1.00 96.31 312 GLU A CA 1
ATOM 2456 C C . GLU A 1 312 ? 21.031 6.543 2.237 1.00 96.31 312 GLU A C 1
ATOM 2458 O O . GLU A 1 312 ? 21.782 5.586 2.066 1.00 96.31 312 GLU A O 1
ATOM 2463 N N . LYS A 1 313 ? 20.457 6.781 3.425 1.00 96.62 313 LYS A N 1
ATOM 2464 C CA . LYS A 1 313 ? 20.748 5.974 4.616 1.00 96.62 313 LYS A CA 1
ATOM 2465 C C . LYS A 1 313 ? 20.256 4.527 4.504 1.00 96.62 313 LYS A C 1
ATOM 2467 O O . LYS A 1 313 ? 20.984 3.625 4.911 1.00 96.62 313 LYS A O 1
ATOM 2472 N N . MET A 1 314 ? 19.078 4.288 3.915 1.00 95.38 314 MET A N 1
ATOM 2473 C CA . MET A 1 314 ? 18.608 2.925 3.598 1.00 95.38 314 MET A CA 1
ATOM 2474 C C . MET A 1 314 ? 19.586 2.212 2.661 1.00 95.38 314 MET A C 1
ATOM 2476 O O . MET A 1 314 ? 19.968 1.074 2.915 1.00 95.38 314 MET A O 1
ATOM 2480 N N . THR A 1 315 ? 20.011 2.914 1.607 1.00 96.38 315 THR A N 1
ATOM 2481 C CA . THR A 1 315 ? 20.957 2.401 0.605 1.00 96.38 315 THR A CA 1
ATOM 2482 C C . THR A 1 315 ? 22.290 2.038 1.258 1.00 96.38 315 THR A C 1
ATOM 2484 O O . THR A 1 315 ? 22.799 0.940 1.050 1.00 96.38 315 THR A O 1
ATOM 2487 N N . GLN A 1 316 ? 22.807 2.927 2.112 1.00 96.69 316 GLN A N 1
ATOM 2488 C CA . GLN A 1 316 ? 24.037 2.709 2.866 1.00 96.69 316 GLN A CA 1
ATOM 2489 C C . GLN A 1 316 ? 23.957 1.436 3.717 1.00 96.69 316 GLN A C 1
ATOM 2491 O O . GLN A 1 316 ? 24.828 0.581 3.621 1.00 96.69 316 GLN A O 1
ATOM 2496 N N . ILE A 1 317 ? 22.905 1.283 4.527 1.00 97.12 317 ILE A N 1
ATOM 2497 C CA . ILE A 1 317 ? 22.755 0.122 5.419 1.00 97.12 317 ILE A CA 1
ATOM 2498 C C . ILE A 1 317 ? 22.669 -1.184 4.614 1.00 97.12 317 ILE A C 1
ATOM 2500 O O . ILE A 1 317 ? 23.282 -2.182 4.990 1.00 97.12 317 ILE A O 1
ATOM 2504 N N . MET A 1 318 ? 21.954 -1.188 3.485 1.00 97.06 318 MET A N 1
ATOM 2505 C CA . MET A 1 318 ? 21.817 -2.391 2.657 1.00 97.06 318 MET A CA 1
ATOM 2506 C C . MET A 1 318 ? 23.142 -2.836 2.025 1.00 97.06 318 MET A C 1
ATOM 2508 O O . MET A 1 318 ? 23.430 -4.033 2.014 1.00 97.06 318 MET A O 1
ATOM 2512 N N . PHE A 1 319 ? 23.977 -1.905 1.557 1.00 96.81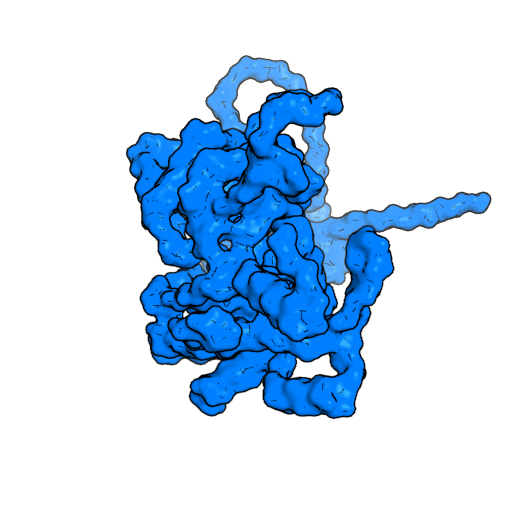 319 PHE A N 1
ATOM 2513 C CA . PHE A 1 319 ? 25.266 -2.250 0.947 1.00 96.81 319 PHE A CA 1
ATOM 2514 C C . PHE A 1 319 ? 26.412 -2.441 1.941 1.00 96.81 319 PHE A C 1
ATOM 2516 O O . PHE A 1 319 ? 27.251 -3.315 1.711 1.00 96.81 319 PHE A O 1
ATOM 2523 N N . GLU A 1 320 ? 26.477 -1.637 3.005 1.00 95.56 320 GLU A N 1
ATOM 2524 C CA . GLU A 1 320 ? 27.603 -1.624 3.952 1.00 95.56 320 GLU A CA 1
ATOM 2525 C C . GLU A 1 320 ? 27.392 -2.580 5.129 1.00 95.56 320 GLU A C 1
ATOM 2527 O O . GLU A 1 320 ? 28.334 -3.261 5.529 1.00 95.56 320 GLU A O 1
ATOM 2532 N N . THR A 1 321 ? 26.173 -2.660 5.674 1.00 94.50 321 THR A N 1
ATOM 2533 C CA . THR A 1 321 ? 25.871 -3.544 6.813 1.00 94.50 321 THR A CA 1
ATOM 2534 C C . THR A 1 321 ? 25.455 -4.933 6.339 1.00 94.50 321 THR A C 1
ATOM 2536 O O . THR A 1 321 ? 26.007 -5.932 6.796 1.00 94.50 321 THR A O 1
ATOM 2539 N N . PHE A 1 322 ? 24.490 -5.010 5.418 1.00 92.38 322 PHE A N 1
ATOM 2540 C CA . PHE A 1 322 ? 23.923 -6.286 4.957 1.00 92.38 322 PHE A CA 1
ATOM 2541 C C . PHE A 1 322 ? 24.597 -6.859 3.707 1.00 92.38 322 PHE A C 1
ATOM 2543 O O . PHE A 1 322 ? 24.282 -7.975 3.311 1.00 92.38 322 PHE A O 1
ATOM 2550 N N . ASN A 1 323 ? 25.537 -6.127 3.101 1.00 94.00 323 ASN A N 1
ATOM 2551 C CA . ASN A 1 323 ? 26.303 -6.570 1.935 1.00 94.00 323 ASN A CA 1
ATOM 2552 C C . ASN A 1 323 ? 25.457 -7.065 0.752 1.00 94.00 323 ASN A C 1
ATOM 2554 O O . ASN A 1 323 ? 25.926 -7.905 -0.013 1.00 94.00 323 ASN A O 1
ATOM 2558 N N . ALA A 1 324 ? 24.255 -6.513 0.559 1.00 95.00 324 ALA A N 1
ATOM 2559 C CA . ALA A 1 324 ? 23.392 -6.906 -0.547 1.00 95.00 324 ALA A CA 1
ATOM 2560 C C . ALA A 1 324 ? 24.110 -6.711 -1.906 1.00 95.00 324 ALA A C 1
ATOM 2562 O O . ALA A 1 324 ? 24.745 -5.672 -2.121 1.00 95.00 324 ALA A O 1
ATOM 2563 N N . PRO A 1 325 ? 24.015 -7.668 -2.846 1.00 94.56 325 PRO A N 1
ATOM 2564 C CA . PRO A 1 325 ? 24.673 -7.581 -4.152 1.00 94.56 325 PRO A CA 1
ATOM 2565 C C . PRO A 1 325 ? 24.038 -6.510 -5.051 1.00 94.56 325 PRO A C 1
ATOM 2567 O O . PRO A 1 325 ? 24.714 -5.886 -5.874 1.00 94.56 325 PRO A O 1
ATOM 2570 N N . ALA A 1 326 ? 22.734 -6.288 -4.876 1.00 95.31 326 ALA A N 1
ATOM 2571 C CA . ALA A 1 326 ? 21.936 -5.335 -5.626 1.00 95.31 326 ALA A CA 1
ATOM 2572 C C . ALA A 1 326 ? 20.793 -4.777 -4.766 1.00 95.31 326 ALA A C 1
ATOM 2574 O O . ALA A 1 326 ? 20.222 -5.484 -3.933 1.00 95.31 326 ALA A O 1
ATOM 2575 N N . PHE A 1 327 ? 20.441 -3.513 -4.987 1.00 95.38 327 PHE A N 1
ATOM 2576 C CA . PHE A 1 327 ? 19.452 -2.788 -4.193 1.00 95.38 327 PHE A CA 1
ATOM 2577 C C . PHE A 1 327 ? 18.563 -1.897 -5.061 1.00 95.38 327 PHE A C 1
ATOM 2579 O O . PHE A 1 327 ? 19.019 -1.288 -6.031 1.00 95.38 327 PHE A O 1
ATOM 2586 N N . TYR A 1 328 ? 17.282 -1.815 -4.712 1.00 96.06 328 TYR A N 1
ATOM 2587 C CA . TYR A 1 328 ? 16.345 -0.871 -5.309 1.00 96.06 328 TYR A CA 1
ATOM 2588 C C . TYR A 1 328 ? 15.329 -0.420 -4.268 1.00 96.06 328 TYR A C 1
ATOM 2590 O O . TYR A 1 328 ? 14.892 -1.206 -3.429 1.00 96.06 328 TYR A O 1
ATOM 2598 N N . VAL A 1 329 ? 14.905 0.837 -4.353 1.00 95.81 329 VAL A N 1
ATOM 2599 C CA . VAL A 1 329 ? 13.828 1.377 -3.522 1.00 95.81 329 VAL A CA 1
ATOM 2600 C C . VAL A 1 329 ? 12.704 1.912 -4.400 1.00 95.81 329 VAL A C 1
ATOM 2602 O O . VAL A 1 329 ? 12.951 2.626 -5.370 1.00 95.81 329 VAL A O 1
ATOM 2605 N N . SER A 1 330 ? 11.462 1.558 -4.077 1.00 94.50 330 SER A N 1
ATOM 2606 C CA . SER A 1 330 ? 10.278 1.972 -4.834 1.00 94.50 330 SER A CA 1
ATOM 2607 C C . SER A 1 330 ? 9.224 2.627 -3.944 1.00 94.50 330 SER A C 1
ATOM 2609 O O . SER A 1 330 ? 9.089 2.312 -2.761 1.00 94.50 330 SER A O 1
ATOM 2611 N N . ILE A 1 331 ? 8.442 3.534 -4.528 1.00 93.56 331 ILE A N 1
ATOM 2612 C CA . ILE A 1 331 ? 7.337 4.204 -3.843 1.00 93.56 331 ILE A CA 1
ATOM 2613 C C . ILE A 1 331 ? 6.166 3.225 -3.689 1.00 93.56 331 ILE A C 1
ATOM 2615 O O . ILE A 1 331 ? 5.696 2.638 -4.666 1.00 93.56 331 ILE A O 1
ATOM 2619 N N . GLN A 1 332 ? 5.632 3.110 -2.471 1.00 95.06 332 GLN A N 1
ATOM 2620 C CA . GLN A 1 332 ? 4.546 2.177 -2.117 1.00 95.06 332 GLN A CA 1
ATOM 2621 C C . GLN A 1 332 ? 3.317 2.269 -3.044 1.00 95.06 332 GLN A C 1
ATOM 2623 O O . GLN A 1 332 ? 2.771 1.257 -3.496 1.00 95.06 332 GLN A O 1
ATOM 2628 N N . ALA A 1 333 ? 2.906 3.493 -3.382 1.00 95.38 333 ALA A N 1
ATOM 2629 C CA . ALA A 1 333 ? 1.768 3.740 -4.260 1.00 95.38 333 ALA A CA 1
ATOM 2630 C C . ALA A 1 333 ? 2.000 3.256 -5.702 1.00 95.38 333 ALA A C 1
ATOM 2632 O O . ALA A 1 333 ? 1.091 2.693 -6.308 1.00 95.38 333 ALA A O 1
ATOM 2633 N N . VAL A 1 334 ? 3.214 3.416 -6.240 1.00 94.75 334 VAL A N 1
ATOM 2634 C CA . VAL A 1 334 ? 3.554 2.960 -7.600 1.00 94.75 334 VAL A CA 1
ATOM 2635 C C . VAL A 1 334 ? 3.432 1.441 -7.690 1.00 94.75 334 VAL A C 1
ATOM 2637 O O . VAL A 1 334 ? 2.773 0.923 -8.591 1.00 94.75 334 VAL A O 1
ATOM 2640 N N . LEU A 1 335 ? 3.960 0.728 -6.692 1.00 95.88 335 LEU A N 1
ATOM 2641 C CA . LEU A 1 335 ? 3.815 -0.724 -6.598 1.00 95.88 335 LEU A CA 1
ATOM 2642 C C . LEU A 1 335 ? 2.345 -1.149 -6.476 1.00 95.88 335 LEU A C 1
ATOM 2644 O O . LEU A 1 335 ? 1.903 -2.064 -7.167 1.00 95.88 335 LEU A O 1
ATOM 2648 N N . SER A 1 336 ? 1.557 -0.448 -5.658 1.00 96.31 336 SER A N 1
ATOM 2649 C CA . SER A 1 336 ? 0.125 -0.743 -5.504 1.00 96.31 336 SER A CA 1
ATOM 2650 C C . SER A 1 336 ? -0.652 -0.605 -6.817 1.00 96.31 336 SER A C 1
ATOM 2652 O O . SER A 1 336 ? -1.550 -1.404 -7.092 1.00 96.31 336 SER A O 1
ATOM 2654 N N . LEU A 1 337 ? -0.307 0.385 -7.648 1.00 95.00 337 LEU A N 1
ATOM 2655 C CA . LEU A 1 337 ? -0.928 0.559 -8.959 1.00 95.00 337 LEU A CA 1
ATOM 2656 C C . LEU A 1 337 ? -0.567 -0.596 -9.903 1.00 95.00 337 LEU A C 1
ATOM 2658 O O . LEU A 1 337 ? -1.467 -1.150 -10.547 1.00 95.00 337 LEU A O 1
ATOM 2662 N N . TYR A 1 338 ? 0.706 -1.007 -9.916 1.00 91.31 338 TYR A N 1
ATOM 2663 C CA . TYR A 1 338 ? 1.177 -2.148 -10.706 1.00 91.31 338 TYR A CA 1
ATOM 2664 C C . TYR A 1 338 ? 0.521 -3.463 -10.298 1.00 91.31 338 TYR A C 1
ATOM 2666 O O . TYR A 1 338 ? 0.107 -4.221 -11.175 1.00 91.31 338 TYR A O 1
ATOM 2674 N N . ALA A 1 339 ? 0.322 -3.702 -8.999 1.00 92.88 339 ALA A N 1
ATOM 2675 C CA . ALA A 1 339 ? -0.410 -4.874 -8.515 1.00 92.88 339 ALA A CA 1
ATOM 2676 C C . ALA A 1 339 ? -1.840 -4.949 -9.077 1.00 92.88 339 ALA A C 1
ATOM 2678 O O . ALA A 1 339 ? -2.380 -6.032 -9.277 1.00 92.88 339 ALA A O 1
ATOM 2679 N N . SER A 1 340 ? -2.449 -3.798 -9.380 1.00 91.25 340 SER A N 1
ATOM 2680 C CA . SER A 1 340 ? -3.785 -3.723 -9.978 1.00 91.25 340 SER A CA 1
ATOM 2681 C C . SER A 1 340 ? -3.801 -3.875 -11.510 1.00 91.25 340 SER A C 1
ATOM 2683 O O . SER A 1 340 ? -4.878 -3.798 -12.113 1.00 91.25 340 SER A O 1
ATOM 2685 N N . GLY A 1 341 ? -2.634 -4.049 -12.143 1.00 89.69 341 GLY A N 1
ATOM 2686 C CA . GLY A 1 341 ? -2.478 -4.154 -13.596 1.00 89.69 341 GLY A CA 1
ATOM 2687 C C . GLY A 1 341 ? -2.666 -2.828 -14.339 1.00 89.69 341 GLY A C 1
ATOM 2688 O O . GLY A 1 341 ? -3.156 -2.825 -15.467 1.00 89.69 341 GLY A O 1
ATOM 2689 N N . ARG A 1 342 ? -2.345 -1.692 -13.705 1.00 92.06 342 ARG A N 1
ATOM 2690 C CA . ARG A 1 342 ? -2.494 -0.345 -14.284 1.00 92.06 342 ARG A CA 1
ATOM 2691 C C . ARG A 1 342 ? -1.167 0.399 -14.298 1.00 92.06 342 ARG A C 1
ATOM 2693 O O . ARG A 1 342 ? -0.322 0.190 -13.436 1.00 92.06 342 ARG A O 1
ATOM 2700 N N . THR A 1 343 ? -1.023 1.307 -15.256 1.00 90.00 343 THR A N 1
ATOM 2701 C CA . THR A 1 343 ? 0.117 2.233 -15.368 1.00 90.00 343 THR A CA 1
ATOM 2702 C C . THR A 1 343 ? -0.283 3.689 -15.129 1.00 90.00 343 THR A C 1
ATOM 2704 O O . THR A 1 343 ? 0.565 4.498 -14.770 1.00 90.00 343 THR A O 1
ATOM 2707 N N . THR A 1 344 ? -1.572 4.013 -15.268 1.00 95.44 344 THR A N 1
ATOM 2708 C CA . THR A 1 344 ? -2.133 5.346 -15.024 1.00 95.44 344 THR A CA 1
ATOM 2709 C C . THR A 1 344 ? -3.311 5.247 -14.060 1.00 95.44 344 THR A C 1
ATOM 2711 O O . THR A 1 344 ? -4.168 4.367 -14.192 1.00 95.44 344 THR A O 1
ATOM 2714 N N . GLY A 1 345 ? -3.352 6.147 -13.083 1.00 97.31 345 GLY A N 1
ATOM 2715 C CA . GLY A 1 345 ? -4.398 6.226 -12.071 1.00 97.31 345 GLY A CA 1
ATOM 2716 C C . GLY A 1 345 ? -3.944 7.009 -10.848 1.00 97.31 345 GLY A C 1
ATOM 2717 O O . GLY A 1 345 ? -2.830 7.517 -10.791 1.00 97.31 345 GLY A O 1
ATOM 2718 N N . ILE A 1 346 ? -4.805 7.108 -9.847 1.00 98.44 346 ILE A N 1
ATOM 2719 C CA . ILE A 1 346 ? -4.454 7.686 -8.549 1.00 98.44 346 ILE A CA 1
ATOM 2720 C C . ILE A 1 346 ? -4.606 6.622 -7.476 1.00 98.44 346 ILE A C 1
ATOM 2722 O O . ILE A 1 346 ? -5.617 5.924 -7.422 1.00 98.44 346 ILE A O 1
ATOM 2726 N N . VAL A 1 347 ? -3.598 6.488 -6.623 1.00 98.44 347 VAL A N 1
ATOM 2727 C CA . VAL A 1 347 ? -3.632 5.545 -5.507 1.00 98.44 347 VAL A CA 1
ATOM 2728 C C . VAL A 1 347 ? -3.956 6.295 -4.228 1.00 98.44 347 VAL A C 1
ATOM 2730 O O . VAL A 1 347 ? -3.238 7.226 -3.868 1.00 98.44 347 VAL A O 1
ATOM 2733 N N . LEU A 1 348 ? -5.018 5.871 -3.544 1.00 98.25 348 LEU A N 1
ATOM 2734 C CA . LEU A 1 348 ? -5.282 6.202 -2.148 1.00 98.25 348 LEU A CA 1
ATOM 2735 C C . LEU A 1 348 ? -4.718 5.068 -1.288 1.00 98.25 348 LEU A C 1
ATOM 2737 O O . LEU A 1 348 ? -5.329 4.004 -1.174 1.00 98.25 348 LEU A O 1
ATOM 2741 N N . ASP A 1 349 ? -3.546 5.299 -0.707 1.00 97.38 349 ASP A N 1
ATOM 2742 C CA . ASP A 1 349 ? -2.900 4.368 0.217 1.00 97.38 349 ASP A CA 1
ATOM 2743 C C . ASP A 1 349 ? -3.145 4.830 1.654 1.00 97.38 349 ASP A C 1
ATOM 2745 O O . ASP A 1 349 ? -2.790 5.954 2.005 1.00 97.38 349 ASP A O 1
ATOM 2749 N N . SER A 1 350 ? -3.766 3.991 2.483 1.00 97.62 350 SER A N 1
ATOM 2750 C CA . SER A 1 350 ? -3.987 4.274 3.904 1.00 97.62 350 SER A CA 1
ATOM 2751 C C . SER A 1 350 ? -3.473 3.123 4.767 1.00 97.62 350 SER A C 1
ATOM 2753 O O . SER A 1 350 ? -4.082 2.049 4.870 1.00 97.62 350 SER A O 1
ATOM 2755 N N . GLY A 1 351 ? -2.314 3.355 5.387 1.00 95.69 351 GLY A N 1
ATOM 2756 C CA . GLY A 1 351 ? -1.600 2.394 6.225 1.00 95.69 351 GLY A CA 1
ATOM 2757 C C . GLY A 1 351 ? -1.962 2.498 7.709 1.00 95.69 351 GLY A C 1
ATOM 2758 O O . GLY A 1 351 ? -3.092 2.816 8.072 1.00 95.69 351 GLY A O 1
ATOM 2759 N N . ASP A 1 352 ? -0.992 2.212 8.584 1.00 94.81 352 ASP A N 1
ATOM 2760 C CA . ASP A 1 352 ? -1.162 2.359 10.038 1.00 94.81 352 ASP A CA 1
ATOM 2761 C C . ASP A 1 352 ? -0.877 3.791 10.509 1.00 94.81 352 ASP A C 1
ATOM 2763 O O . ASP A 1 352 ? -1.670 4.349 11.251 1.00 94.81 352 ASP A O 1
ATOM 2767 N N . GLY A 1 353 ? 0.222 4.406 10.062 1.00 92.50 353 GLY A N 1
ATOM 2768 C CA . GLY A 1 353 ? 0.632 5.740 10.524 1.00 92.50 353 GLY A CA 1
ATOM 2769 C C . GLY A 1 353 ? 0.389 6.900 9.556 1.00 92.50 353 GLY A C 1
ATOM 2770 O O . GLY A 1 353 ? 0.571 8.043 9.951 1.00 92.50 353 GLY A O 1
ATOM 2771 N N . VAL A 1 354 ? 0.057 6.648 8.289 1.00 94.38 354 VAL A N 1
ATOM 2772 C CA . VAL A 1 354 ? -0.083 7.716 7.286 1.00 94.38 354 VAL A CA 1
ATOM 2773 C C . VAL A 1 354 ? -1.005 7.296 6.143 1.00 94.38 354 VAL A C 1
ATOM 2775 O O . VAL A 1 354 ? -1.072 6.109 5.803 1.00 94.38 354 VAL A O 1
ATOM 2778 N N . SER A 1 355 ? -1.693 8.278 5.561 1.00 95.88 355 SER A N 1
ATOM 2779 C CA . SER A 1 355 ? -2.458 8.142 4.325 1.00 95.88 355 SER A CA 1
ATOM 2780 C C . SER A 1 355 ? -1.895 9.058 3.237 1.00 95.88 355 SER A C 1
ATOM 2782 O O . SER A 1 355 ? -1.527 10.203 3.499 1.00 95.88 355 SER A O 1
ATOM 2784 N N . HIS A 1 356 ? -1.845 8.576 2.001 1.00 95.75 356 HIS A N 1
ATOM 2785 C CA . HIS A 1 356 ? -1.353 9.326 0.851 1.00 95.75 356 HIS A CA 1
ATOM 2786 C C . HIS A 1 356 ? -2.290 9.187 -0.339 1.00 95.75 356 HIS A C 1
ATOM 2788 O O . HIS A 1 356 ? -2.891 8.138 -0.565 1.00 95.75 356 HIS A O 1
ATOM 2794 N N . THR A 1 357 ? -2.341 10.242 -1.143 1.00 97.81 357 THR A N 1
ATOM 2795 C CA . THR A 1 357 ? -2.923 10.210 -2.483 1.00 97.81 357 THR A CA 1
ATOM 2796 C C . THR A 1 357 ? -1.823 10.523 -3.481 1.00 97.81 357 THR A C 1
ATOM 2798 O O . THR A 1 357 ? -1.165 11.563 -3.396 1.00 97.81 357 THR A O 1
ATOM 2801 N N . VAL A 1 358 ? -1.560 9.572 -4.373 1.00 97.81 358 VAL A N 1
ATOM 2802 C CA . VAL A 1 358 ? -0.438 9.632 -5.312 1.00 97.81 358 VAL A CA 1
ATOM 2803 C C . VAL A 1 358 ? -0.985 9.441 -6.722 1.00 97.81 358 VAL A C 1
ATOM 2805 O O . VAL A 1 358 ? -1.345 8.318 -7.087 1.00 97.81 358 VAL A O 1
ATOM 2808 N N . PRO A 1 359 ? -1.089 10.517 -7.514 1.00 97.81 359 PRO A N 1
ATOM 2809 C CA . PRO A 1 359 ? -1.455 10.417 -8.913 1.00 97.81 359 PRO A CA 1
ATOM 2810 C C . PRO A 1 359 ? -0.239 9.954 -9.717 1.00 97.81 359 PRO A C 1
ATOM 2812 O O . PRO A 1 359 ? 0.876 10.449 -9.535 1.00 97.81 359 PRO A O 1
ATOM 2815 N N . ILE A 1 360 ? -0.462 8.971 -10.578 1.00 96.62 360 ILE A N 1
ATOM 2816 C CA . ILE A 1 360 ? 0.549 8.289 -11.377 1.00 96.62 360 ILE A CA 1
ATOM 2817 C C . ILE A 1 360 ? 0.073 8.294 -12.826 1.00 96.62 360 ILE A C 1
ATOM 2819 O O . ILE A 1 360 ? -1.073 7.943 -13.121 1.00 96.62 360 ILE A O 1
ATOM 2823 N N . TYR A 1 361 ? 0.958 8.682 -13.731 1.00 94.31 361 TYR A N 1
ATOM 2824 C CA . TYR A 1 361 ? 0.690 8.722 -15.160 1.00 94.31 361 TYR A CA 1
ATOM 2825 C C . TYR A 1 361 ? 1.806 7.991 -15.902 1.00 94.31 361 TYR A C 1
ATOM 2827 O O . TYR A 1 361 ? 2.980 8.304 -15.715 1.00 94.31 361 TYR A O 1
ATOM 2835 N N . GLU A 1 362 ? 1.442 6.980 -16.695 1.00 89.31 362 GLU A N 1
ATOM 2836 C CA . GLU A 1 362 ? 2.378 6.151 -17.471 1.00 89.31 362 GLU A CA 1
AT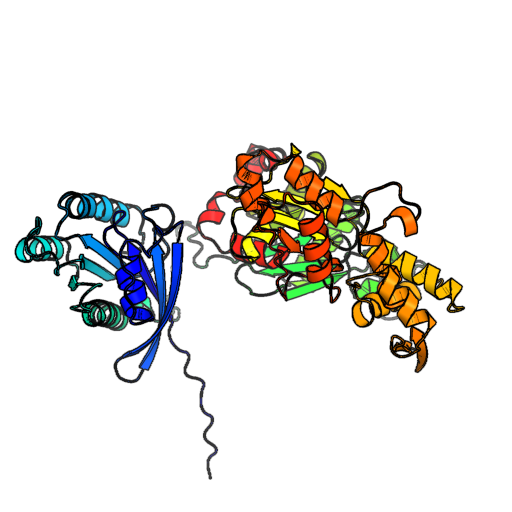OM 2837 C C . GLU A 1 362 ? 3.546 5.579 -16.636 1.00 89.31 362 GLU A C 1
ATOM 2839 O O . GLU A 1 362 ? 4.679 5.476 -17.098 1.00 89.31 362 GLU A O 1
ATOM 2844 N N . GLY A 1 363 ? 3.265 5.190 -15.389 1.00 85.31 363 GLY A N 1
ATOM 2845 C CA . GLY A 1 363 ? 4.242 4.618 -14.457 1.00 85.31 363 GLY A CA 1
ATOM 2846 C C . GLY A 1 363 ? 5.025 5.637 -13.623 1.00 85.31 363 GLY A C 1
ATOM 2847 O O . GLY A 1 363 ? 5.744 5.232 -12.711 1.00 85.31 363 GLY A O 1
ATOM 2848 N N . TYR A 1 364 ? 4.854 6.941 -13.864 1.00 87.31 364 TYR A N 1
ATOM 2849 C CA . TYR A 1 364 ? 5.536 8.003 -13.121 1.00 87.31 364 TYR A CA 1
ATOM 2850 C C . TYR A 1 364 ? 4.599 8.682 -12.124 1.00 87.31 364 TYR A C 1
ATOM 2852 O O . TYR A 1 364 ? 3.534 9.183 -12.489 1.00 87.31 364 TYR A O 1
ATOM 2860 N N . ALA A 1 365 ? 4.997 8.727 -10.851 1.00 93.12 365 ALA A N 1
ATOM 2861 C CA . ALA A 1 365 ? 4.289 9.509 -9.841 1.00 93.12 365 ALA A CA 1
ATOM 2862 C C . ALA A 1 365 ? 4.455 11.010 -10.120 1.00 93.12 365 ALA A C 1
ATOM 2864 O O . ALA A 1 365 ? 5.554 11.455 -10.444 1.00 93.12 365 ALA A O 1
ATOM 2865 N N . LEU A 1 366 ? 3.389 11.799 -9.961 1.00 94.12 366 LEU A N 1
ATOM 2866 C CA . LEU A 1 366 ? 3.393 13.249 -10.186 1.00 94.12 366 LEU A CA 1
ATOM 2867 C C . LEU A 1 366 ? 3.667 13.988 -8.865 1.00 94.12 366 LEU A C 1
ATOM 2869 O O . LEU A 1 366 ? 2.729 14.231 -8.100 1.00 94.12 366 LEU A O 1
ATOM 2873 N N . PRO A 1 367 ? 4.916 14.395 -8.558 1.00 92.69 367 PRO A N 1
ATOM 2874 C CA . PRO A 1 367 ? 5.287 14.765 -7.190 1.00 92.69 367 PRO A CA 1
ATOM 2875 C C . PRO A 1 367 ? 4.576 16.022 -6.677 1.00 92.69 367 PRO A C 1
ATOM 2877 O O . PRO A 1 367 ? 4.271 16.126 -5.493 1.00 92.69 367 PRO A O 1
ATOM 2880 N N . HIS A 1 368 ? 4.264 16.962 -7.574 1.00 93.75 368 HIS A N 1
ATOM 2881 C CA . HIS A 1 368 ? 3.564 18.212 -7.260 1.00 93.75 368 HIS A CA 1
ATOM 2882 C C . HIS A 1 368 ? 2.087 18.005 -6.876 1.00 93.75 368 HIS A C 1
ATOM 2884 O O . HIS A 1 368 ? 1.487 18.873 -6.236 1.00 93.75 368 HIS A O 1
ATOM 2890 N N . ALA A 1 369 ? 1.506 16.862 -7.251 1.00 96.62 369 ALA A N 1
ATOM 2891 C CA . ALA A 1 369 ? 0.112 16.512 -7.003 1.00 96.62 369 ALA A CA 1
ATOM 2892 C C . ALA A 1 369 ? -0.056 15.451 -5.898 1.00 96.62 369 ALA A C 1
ATOM 2894 O O . ALA A 1 369 ? -1.186 15.094 -5.564 1.00 96.62 369 ALA A O 1
ATOM 2895 N N . ILE A 1 370 ? 1.039 14.988 -5.282 1.00 96.62 370 ILE A N 1
ATOM 2896 C CA . ILE A 1 370 ? 0.989 14.104 -4.112 1.00 96.62 370 ILE A CA 1
ATOM 2897 C C . ILE A 1 370 ? 0.453 14.884 -2.913 1.00 96.62 370 ILE A C 1
ATOM 2899 O O . ILE A 1 370 ? 0.955 15.964 -2.587 1.00 96.62 370 ILE A O 1
ATOM 2903 N N . LEU A 1 371 ? -0.545 14.324 -2.234 1.00 96.75 371 LEU A N 1
ATOM 2904 C CA . LEU A 1 371 ? -1.018 14.839 -0.952 1.00 96.75 371 LEU A CA 1
ATOM 2905 C C . LEU A 1 371 ? -0.853 13.780 0.128 1.00 96.75 371 LEU A C 1
ATOM 2907 O O . LEU A 1 371 ? -1.135 12.598 -0.083 1.00 96.75 371 LEU A O 1
ATOM 2911 N N . ARG A 1 372 ? -0.405 14.237 1.292 1.00 93.44 372 ARG A N 1
ATOM 2912 C CA . ARG A 1 372 ? -0.176 13.436 2.487 1.00 93.44 372 ARG A CA 1
ATOM 2913 C C . ARG A 1 372 ? -1.134 13.883 3.579 1.00 93.44 372 ARG A C 1
ATOM 2915 O O . ARG A 1 372 ? -1.333 15.081 3.769 1.00 93.44 372 ARG A O 1
ATOM 2922 N N . LEU A 1 373 ? -1.676 12.911 4.295 1.00 92.56 373 LEU A N 1
ATOM 2923 C CA . LEU A 1 373 ? -2.518 13.101 5.458 1.00 92.56 373 LEU A CA 1
ATOM 2924 C C . LEU A 1 373 ? -1.952 12.241 6.594 1.00 92.56 373 LEU A C 1
ATOM 2926 O O . LEU A 1 373 ? -1.935 11.011 6.500 1.00 92.56 373 LEU A O 1
ATOM 2930 N N . ASP A 1 374 ? -1.497 12.880 7.672 1.00 91.69 374 ASP A N 1
ATOM 2931 C CA . ASP A 1 374 ? -1.018 12.206 8.889 1.00 91.69 374 ASP A CA 1
ATOM 2932 C C . ASP A 1 374 ? -2.208 11.736 9.748 1.00 91.69 374 ASP A C 1
ATOM 2934 O O . ASP A 1 374 ? -2.351 12.086 10.914 1.00 91.69 374 ASP A O 1
ATOM 2938 N N . LEU A 1 375 ? -3.102 10.975 9.115 1.00 94.44 375 LEU A N 1
ATOM 2939 C CA . LEU A 1 375 ? -4.265 10.327 9.705 1.00 94.44 375 LEU A CA 1
ATOM 2940 C C . LEU A 1 375 ? -4.400 8.936 9.095 1.00 94.44 375 LEU A C 1
ATOM 2942 O O . LEU A 1 375 ? -4.546 8.804 7.874 1.00 94.44 375 LEU A O 1
ATOM 2946 N N . ALA A 1 376 ? -4.357 7.898 9.922 1.00 96.12 376 ALA A N 1
ATOM 2947 C CA . ALA A 1 376 ? -4.414 6.517 9.464 1.00 96.12 376 ALA A CA 1
ATOM 2948 C C . ALA A 1 376 ? -4.900 5.553 10.561 1.00 96.12 376 ALA A C 1
ATOM 2950 O O . ALA A 1 376 ? -5.532 5.942 11.542 1.00 96.12 376 ALA A O 1
ATOM 2951 N N . GLY A 1 377 ? -4.653 4.253 10.384 1.00 96.44 377 GLY A N 1
ATOM 2952 C CA . GLY A 1 377 ? -5.211 3.195 11.228 1.00 96.44 377 GLY A CA 1
ATOM 2953 C C . GLY A 1 377 ? -4.878 3.304 12.719 1.00 96.44 377 GLY A C 1
ATOM 2954 O O . GLY A 1 377 ? -5.683 2.854 13.544 1.00 96.44 377 GLY A O 1
ATOM 2955 N N . ARG A 1 378 ? -3.732 3.890 13.070 1.00 95.12 378 ARG A N 1
ATOM 2956 C CA . ARG A 1 378 ? -3.275 4.102 14.445 1.00 95.12 378 ARG A CA 1
ATOM 2957 C C . ARG A 1 378 ? -4.158 5.116 15.158 1.00 95.12 378 ARG A C 1
ATOM 2959 O O . ARG A 1 378 ? -4.708 4.780 16.204 1.00 95.12 378 ARG A O 1
ATOM 2966 N N . ASP A 1 379 ? -4.385 6.264 14.531 1.00 95.81 379 ASP A N 1
ATOM 2967 C CA . ASP A 1 379 ? -5.229 7.343 15.050 1.00 95.81 379 ASP A CA 1
ATOM 2968 C C . ASP A 1 379 ? -6.683 6.883 15.199 1.00 95.81 379 ASP A C 1
ATOM 2970 O O . ASP A 1 379 ? -7.330 7.160 16.206 1.00 95.81 379 ASP A O 1
ATOM 2974 N N . LEU A 1 380 ? -7.185 6.086 14.245 1.00 97.62 380 LEU A N 1
ATOM 2975 C CA . LEU A 1 380 ? -8.524 5.492 14.341 1.00 97.62 380 LEU A CA 1
ATOM 2976 C C . LEU A 1 380 ? -8.651 4.516 15.517 1.00 97.62 380 LEU A C 1
ATOM 2978 O O . LEU A 1 380 ? -9.726 4.385 16.097 1.00 97.62 380 LEU A O 1
ATOM 2982 N N . THR A 1 381 ? -7.566 3.821 15.870 1.00 97.12 381 THR A N 1
ATOM 2983 C CA . THR A 1 381 ? -7.547 2.926 17.038 1.00 97.12 381 THR A CA 1
ATOM 2984 C C . THR A 1 381 ? -7.617 3.740 18.326 1.00 97.12 381 THR A C 1
ATOM 2986 O O . THR A 1 381 ? -8.402 3.413 19.213 1.00 97.12 381 THR A O 1
ATOM 2989 N N . ASP A 1 382 ? -6.847 4.826 18.411 1.00 95.38 382 ASP A N 1
ATOM 2990 C CA . ASP A 1 382 ? -6.841 5.716 19.575 1.00 95.38 382 ASP A CA 1
ATOM 2991 C C . ASP A 1 382 ? -8.177 6.459 19.726 1.00 95.38 382 ASP A C 1
ATOM 2993 O O . ASP A 1 382 ? -8.695 6.618 20.834 1.00 95.38 382 ASP A O 1
ATOM 2997 N N . TYR A 1 383 ? -8.803 6.828 18.611 1.00 97.00 383 TYR A N 1
ATOM 2998 C CA . TYR A 1 383 ? -10.143 7.401 18.608 1.00 97.00 383 TYR A CA 1
ATOM 2999 C C . TYR A 1 383 ? -11.215 6.409 19.040 1.00 97.00 383 TYR A C 1
ATOM 3001 O O . TYR A 1 383 ? -12.051 6.748 19.877 1.00 97.00 383 TYR A O 1
ATOM 3009 N N . LEU A 1 384 ? -11.168 5.175 18.524 1.00 97.44 384 LEU A N 1
ATOM 3010 C CA . LEU A 1 384 ? -12.074 4.114 18.955 1.00 97.44 384 LEU A CA 1
ATOM 3011 C C . LEU A 1 384 ? -11.939 3.872 20.464 1.00 97.44 384 LEU A C 1
ATOM 3013 O O . LEU A 1 384 ? -12.941 3.750 21.1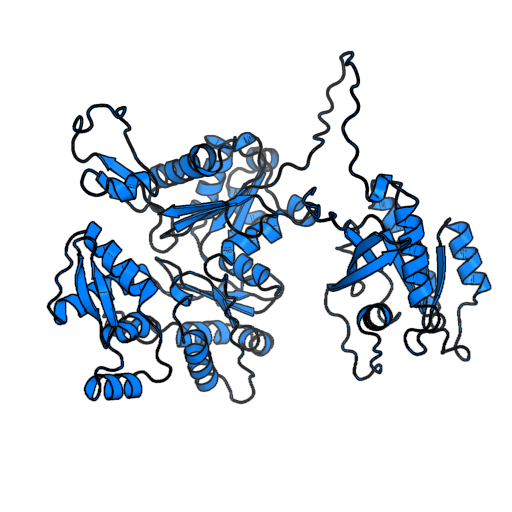62 1.00 97.44 384 LEU A O 1
ATOM 3017 N N . MET A 1 385 ? -10.712 3.878 20.983 1.00 96.19 385 MET A N 1
ATOM 3018 C CA . MET A 1 385 ? -10.442 3.752 22.414 1.00 96.19 385 MET A CA 1
ATOM 3019 C C . MET A 1 385 ? -11.115 4.873 23.222 1.00 96.19 385 MET A C 1
ATOM 3021 O O . MET A 1 385 ? -11.768 4.601 24.229 1.00 96.19 385 MET A O 1
ATOM 3025 N N . LYS A 1 386 ? -11.024 6.122 22.746 1.00 95.12 386 LYS A N 1
ATOM 3026 C CA . LYS A 1 386 ? -11.671 7.286 23.369 1.00 95.12 386 LYS A CA 1
ATOM 3027 C C . LYS A 1 386 ? -13.199 7.168 23.385 1.00 95.12 386 LYS A C 1
ATOM 3029 O O . LYS A 1 386 ? -13.805 7.355 24.435 1.00 95.12 386 LYS A O 1
ATOM 3034 N N . ILE A 1 387 ? -13.832 6.831 22.262 1.00 96.19 387 ILE A N 1
ATOM 3035 C CA . ILE A 1 387 ? -15.305 6.733 22.200 1.00 96.19 387 ILE A CA 1
ATOM 3036 C C . ILE A 1 387 ? -15.846 5.493 22.930 1.00 96.19 387 ILE A C 1
ATOM 3038 O O . ILE A 1 387 ? -16.967 5.517 23.431 1.00 96.19 387 ILE A O 1
ATOM 3042 N N . LEU A 1 388 ? -15.051 4.426 23.067 1.00 96.12 388 LEU A N 1
ATOM 3043 C CA . LEU A 1 388 ? -15.388 3.295 23.940 1.00 96.12 388 LEU A CA 1
ATOM 3044 C C . LEU A 1 388 ? -15.315 3.679 25.423 1.00 96.12 388 LEU A C 1
ATOM 3046 O O . LEU A 1 388 ? -16.162 3.243 26.207 1.00 96.12 388 LEU A O 1
ATOM 3050 N N . MET A 1 389 ? -14.373 4.549 25.795 1.00 94.19 389 MET A N 1
ATOM 3051 C CA . MET A 1 389 ? -14.299 5.119 27.142 1.00 94.19 389 MET A CA 1
ATOM 3052 C C . MET A 1 389 ? -15.528 5.974 27.469 1.00 94.19 389 MET A C 1
ATOM 3054 O O . MET A 1 389 ? -16.058 5.862 28.572 1.00 94.19 389 MET A O 1
ATOM 3058 N N . GLU A 1 390 ? -16.042 6.754 26.510 1.00 92.88 390 GLU A N 1
ATOM 3059 C CA . GLU A 1 390 ? -17.300 7.513 26.656 1.00 92.88 390 GLU A CA 1
ATOM 3060 C C . GLU A 1 390 ? -18.508 6.600 26.937 1.00 92.88 390 GLU A C 1
ATOM 3062 O O . GLU A 1 390 ? -19.420 6.985 27.670 1.00 92.88 390 GLU A O 1
ATOM 3067 N N . ARG A 1 391 ? -18.496 5.369 26.409 1.00 90.38 391 ARG A N 1
ATOM 3068 C CA . ARG A 1 391 ? -19.514 4.335 26.670 1.00 90.38 391 ARG A CA 1
ATOM 3069 C C . ARG A 1 391 ? -19.322 3.595 28.000 1.00 90.38 391 ARG A C 1
ATOM 3071 O O . ARG A 1 391 ? -20.203 2.844 28.413 1.00 90.38 391 ARG A O 1
ATOM 3078 N N . GLY A 1 392 ? -18.196 3.809 28.679 1.00 92.94 392 GLY A N 1
ATOM 3079 C CA . GLY A 1 392 ? -17.872 3.199 29.969 1.00 92.94 392 GLY A CA 1
ATOM 3080 C C . GLY A 1 392 ? -16.883 2.031 29.907 1.00 92.94 392 GLY A C 1
ATOM 3081 O O . GLY A 1 392 ? -16.611 1.429 30.945 1.00 92.94 392 GLY A O 1
ATOM 3082 N N . TYR A 1 393 ? -16.313 1.713 28.738 1.00 92.69 393 TYR A N 1
ATOM 3083 C CA . TYR A 1 393 ? -15.242 0.718 28.613 1.00 92.69 393 TYR A CA 1
ATOM 3084 C C . TYR A 1 393 ? -13.870 1.392 28.681 1.00 92.69 393 TYR A C 1
ATOM 3086 O O . TYR A 1 393 ? -13.464 2.097 27.762 1.00 92.69 393 TYR A O 1
ATOM 3094 N N . SER A 1 394 ? -13.137 1.175 29.772 1.00 90.44 394 SER A N 1
ATOM 3095 C CA . SER A 1 394 ? -11.820 1.787 29.972 1.00 90.44 394 SER A CA 1
ATOM 3096 C C . SER A 1 394 ? -10.701 0.878 29.469 1.00 90.44 394 SER A C 1
ATOM 3098 O O . SER A 1 394 ? -10.411 -0.141 30.086 1.00 90.44 394 SER A O 1
ATOM 3100 N N . PHE A 1 395 ? -10.027 1.300 28.402 1.00 91.19 395 PHE A N 1
ATOM 3101 C CA . PHE A 1 395 ? -8.798 0.694 27.893 1.00 91.19 395 PHE A CA 1
ATOM 3102 C C . PHE A 1 395 ? -7.667 1.715 28.060 1.00 91.19 395 PHE A C 1
ATOM 3104 O O . PHE A 1 395 ? -7.716 2.798 27.481 1.00 91.19 395 PHE A O 1
ATOM 3111 N N . SER A 1 396 ? -6.679 1.411 28.896 1.00 86.38 396 SER A N 1
ATOM 3112 C CA . SER A 1 396 ? -5.630 2.359 29.312 1.00 86.38 396 SER A CA 1
ATOM 3113 C C . SER A 1 396 ? -4.216 1.856 29.038 1.00 86.38 396 SER A C 1
ATOM 3115 O O . SER A 1 396 ? -3.281 2.642 28.867 1.00 86.38 396 SER A O 1
ATOM 3117 N N . THR A 1 397 ? -4.037 0.541 28.991 1.00 87.12 397 THR A N 1
ATOM 3118 C CA . THR A 1 397 ? -2.735 -0.086 28.803 1.00 87.12 397 THR A CA 1
ATOM 3119 C C . THR A 1 397 ? -2.426 -0.285 27.325 1.00 87.12 397 THR A C 1
ATOM 3121 O O . THR A 1 397 ? -3.304 -0.377 26.466 1.00 87.12 397 THR A O 1
ATOM 3124 N N . SER A 1 398 ? -1.140 -0.433 27.005 1.00 82.88 398 SER A N 1
ATOM 3125 C CA . SER A 1 398 ? -0.738 -0.774 25.643 1.00 82.88 398 SER A CA 1
ATOM 3126 C C . SER A 1 398 ? -1.295 -2.133 25.208 1.00 82.88 398 SER A C 1
ATOM 3128 O O . SER A 1 398 ? -1.637 -2.284 24.045 1.00 82.88 398 SER A O 1
ATOM 3130 N N . ALA A 1 399 ? -1.418 -3.129 26.092 1.00 84.19 399 ALA A N 1
ATOM 3131 C CA . ALA A 1 399 ? -2.009 -4.424 25.737 1.00 84.19 399 ALA A CA 1
ATOM 3132 C C . ALA A 1 399 ? -3.485 -4.283 25.326 1.00 84.19 399 ALA A C 1
ATOM 3134 O O . ALA A 1 399 ? -3.887 -4.790 24.281 1.00 84.19 399 ALA A O 1
ATOM 3135 N N . GLU A 1 400 ? -4.257 -3.515 26.091 1.00 89.62 400 GLU A N 1
ATOM 3136 C CA . GLU A 1 400 ? -5.660 -3.209 25.799 1.00 89.62 400 GLU A CA 1
ATOM 3137 C C . GLU A 1 400 ? -5.840 -2.453 24.478 1.00 89.62 400 GLU A C 1
ATOM 3139 O O . GLU A 1 400 ? -6.778 -2.724 23.732 1.00 89.62 400 GLU A O 1
ATOM 3144 N N . ARG A 1 401 ? -4.895 -1.579 24.120 1.00 91.56 401 ARG A N 1
ATOM 3145 C CA . ARG A 1 401 ? -4.895 -0.896 22.819 1.00 91.56 401 ARG A CA 1
ATOM 3146 C C . ARG A 1 401 ? -4.895 -1.866 21.626 1.00 91.56 401 ARG A C 1
ATOM 3148 O O . ARG A 1 401 ? -5.493 -1.563 20.598 1.00 91.56 401 ARG A O 1
ATOM 3155 N N . GLU A 1 402 ? -4.265 -3.039 21.737 1.00 90.31 402 GLU A N 1
ATOM 3156 C CA . GLU A 1 402 ? -4.326 -4.062 20.670 1.00 90.31 402 GLU A CA 1
ATOM 3157 C C . GLU A 1 402 ? -5.681 -4.733 20.586 1.00 90.31 402 GLU A C 1
ATOM 3159 O O . GLU A 1 402 ? -6.121 -5.070 19.491 1.00 90.31 402 GLU A O 1
ATOM 3164 N N . ILE A 1 403 ? -6.350 -4.902 21.724 1.00 93.81 403 ILE A N 1
ATOM 3165 C CA . ILE A 1 403 ? -7.717 -5.414 21.752 1.00 93.81 403 ILE A CA 1
ATOM 3166 C C . ILE A 1 403 ? -8.620 -4.432 21.003 1.00 93.81 403 ILE A C 1
ATOM 3168 O O . ILE A 1 403 ? -9.391 -4.840 20.141 1.00 93.81 403 ILE A O 1
ATOM 3172 N N . VAL A 1 404 ? -8.460 -3.127 21.242 1.00 96.69 404 VAL A N 1
ATOM 3173 C CA . VAL A 1 404 ? -9.189 -2.087 20.498 1.00 96.69 404 VAL A CA 1
ATOM 3174 C C . VAL A 1 404 ? -8.853 -2.120 19.002 1.00 96.69 404 VAL A C 1
ATOM 3176 O O . VAL A 1 404 ? -9.751 -1.970 18.172 1.00 96.69 404 VAL A O 1
ATOM 3179 N N . ARG A 1 405 ? -7.592 -2.375 18.626 1.00 95.81 405 ARG A N 1
ATOM 3180 C CA . ARG A 1 405 ? -7.208 -2.571 17.217 1.00 95.81 405 ARG A CA 1
ATOM 3181 C C . ARG A 1 405 ? -7.917 -3.781 16.596 1.00 95.81 405 ARG A C 1
ATOM 3183 O O . ARG A 1 405 ? -8.386 -3.678 15.466 1.00 95.81 405 ARG A O 1
ATOM 3190 N N . ASP A 1 406 ? -8.024 -4.895 17.313 1.00 95.94 406 ASP A N 1
ATOM 3191 C CA . ASP A 1 406 ? -8.727 -6.092 16.836 1.00 95.94 406 ASP A CA 1
ATOM 3192 C C . ASP A 1 406 ? -10.245 -5.861 16.716 1.00 95.94 406 ASP A C 1
ATOM 3194 O O . ASP A 1 406 ? -10.845 -6.213 15.699 1.00 95.94 406 ASP A O 1
ATOM 3198 N N . ILE A 1 407 ? -10.853 -5.158 17.682 1.00 97.50 407 ILE A N 1
ATOM 3199 C CA . ILE A 1 407 ? -12.252 -4.698 17.606 1.00 97.50 407 ILE A CA 1
ATOM 3200 C C . ILE A 1 407 ? -12.463 -3.852 16.347 1.00 97.50 407 ILE A C 1
ATOM 3202 O O . ILE A 1 407 ? -13.411 -4.091 15.593 1.00 97.50 407 ILE A O 1
ATOM 3206 N N . LYS A 1 408 ? -11.566 -2.891 16.096 1.00 97.81 408 LYS A N 1
ATOM 3207 C CA . LYS A 1 408 ? -11.590 -2.031 14.907 1.00 97.81 408 LYS A CA 1
ATOM 3208 C C . LYS A 1 408 ? -11.560 -2.861 13.624 1.00 97.81 408 LYS A C 1
ATOM 3210 O O . LYS A 1 408 ? -12.384 -2.656 12.742 1.00 97.81 408 LYS A O 1
ATOM 3215 N N . GLU A 1 409 ? -10.637 -3.811 13.518 1.00 96.69 409 GLU A N 1
ATOM 3216 C CA . GLU A 1 409 ? -10.477 -4.632 12.311 1.00 96.69 409 GLU A CA 1
ATOM 3217 C C . GLU A 1 409 ? -11.654 -5.595 12.079 1.00 96.69 409 GLU A C 1
ATOM 3219 O O . GLU A 1 409 ? -12.040 -5.812 10.930 1.00 96.69 409 GLU A O 1
ATOM 3224 N N . LYS A 1 410 ? -12.255 -6.150 13.139 1.00 97.31 410 LYS A N 1
ATOM 3225 C CA . LYS A 1 410 ? -13.342 -7.141 13.023 1.00 97.31 410 LYS A CA 1
ATOM 3226 C C . LYS A 1 410 ? -14.737 -6.536 12.910 1.00 97.31 410 LYS A C 1
ATOM 3228 O O . LYS A 1 410 ? -15.603 -7.122 12.255 1.00 97.31 410 LYS A O 1
ATOM 3233 N N . LEU A 1 411 ? -15.004 -5.430 13.607 1.00 97.94 411 LEU A N 1
ATOM 3234 C CA . LEU A 1 411 ? -16.372 -4.943 13.815 1.00 97.94 411 LEU A CA 1
ATOM 3235 C C . LEU A 1 411 ? -16.684 -3.622 13.117 1.00 97.94 411 LEU A C 1
ATOM 3237 O O . LEU A 1 411 ? -17.868 -3.385 12.837 1.00 97.94 411 LEU A O 1
ATOM 3241 N N . CYS A 1 412 ? -15.689 -2.775 12.847 1.00 98.44 412 CYS A N 1
ATOM 3242 C CA . CYS A 1 412 ? -15.929 -1.474 12.229 1.00 98.44 412 CYS A CA 1
ATOM 3243 C C . CYS A 1 412 ? -16.242 -1.574 10.732 1.00 98.44 412 CYS A C 1
ATOM 3245 O O . CYS A 1 412 ? -15.842 -2.509 10.040 1.00 98.44 412 CYS A O 1
ATOM 3247 N N . TYR A 1 413 ? -16.974 -0.582 10.236 1.00 98.50 413 TYR A N 1
ATOM 3248 C CA . TYR A 1 413 ? -17.369 -0.451 8.835 1.00 98.50 413 TYR A CA 1
ATOM 3249 C C . TYR A 1 413 ? -17.633 1.019 8.507 1.00 98.50 413 TYR A C 1
ATOM 3251 O O . TYR A 1 413 ? -17.891 1.815 9.405 1.00 98.50 413 TYR A O 1
ATOM 3259 N N . VAL A 1 414 ? -17.574 1.385 7.231 1.00 98.62 414 VAL A N 1
ATOM 3260 C CA . VAL A 1 414 ? -17.886 2.739 6.763 1.00 98.62 414 VAL A CA 1
ATOM 3261 C C . VAL A 1 414 ? -19.340 2.782 6.306 1.00 98.62 414 VAL A C 1
ATOM 3263 O O . VAL A 1 414 ? -19.746 2.004 5.442 1.00 98.62 414 VAL A O 1
ATOM 3266 N N . ALA A 1 415 ? -20.119 3.699 6.878 1.00 97.81 415 ALA A N 1
ATOM 3267 C CA . ALA A 1 415 ? -21.493 3.948 6.462 1.00 97.81 415 ALA A CA 1
ATOM 3268 C C . ALA A 1 415 ? -21.537 4.752 5.149 1.00 97.81 415 ALA A C 1
ATOM 3270 O O . ALA A 1 415 ? -20.739 5.673 4.940 1.00 97.81 415 ALA A O 1
ATOM 3271 N N . LEU A 1 416 ? -22.493 4.429 4.271 1.00 97.38 416 LEU A N 1
ATOM 3272 C CA . LEU A 1 416 ? -22.719 5.166 3.019 1.00 97.38 416 LEU A CA 1
ATOM 3273 C C . LEU A 1 416 ? -23.316 6.561 3.273 1.00 97.38 416 LEU A C 1
ATOM 3275 O O . LEU A 1 416 ? -23.028 7.517 2.548 1.00 97.38 416 LEU A O 1
ATOM 3279 N N . ASP A 1 417 ? -24.169 6.661 4.289 1.00 97.12 417 ASP A N 1
ATOM 3280 C CA . ASP A 1 417 ? -24.744 7.905 4.782 1.00 97.12 417 ASP A CA 1
ATOM 3281 C C . ASP A 1 417 ? -24.625 7.931 6.306 1.00 97.12 417 ASP A C 1
ATOM 3283 O O . ASP A 1 417 ? -25.328 7.213 7.017 1.00 97.12 417 ASP A O 1
ATOM 3287 N N . PHE A 1 418 ? -23.666 8.709 6.799 1.00 96.44 418 PHE A N 1
ATOM 3288 C CA . PHE A 1 418 ? -23.320 8.723 8.214 1.00 96.44 418 PHE A CA 1
ATOM 3289 C C . PHE A 1 418 ? -24.464 9.246 9.096 1.00 96.44 418 PHE A C 1
ATOM 3291 O O . PHE A 1 418 ? -24.724 8.693 10.166 1.00 96.44 418 PHE A O 1
ATOM 3298 N N . GLU A 1 419 ? -25.176 10.282 8.649 1.00 95.94 419 GLU A N 1
ATOM 3299 C CA . GLU A 1 419 ? -26.261 10.892 9.420 1.00 95.94 419 GLU A CA 1
ATOM 3300 C C . GLU A 1 419 ? -27.459 9.946 9.536 1.00 95.94 419 GLU A C 1
ATOM 3302 O O . GLU A 1 419 ? -28.021 9.776 10.624 1.00 95.94 419 GLU A O 1
ATOM 3307 N N . GLN A 1 420 ? -27.815 9.274 8.439 1.00 95.88 420 GLN A N 1
ATOM 3308 C CA . GLN A 1 420 ? -28.872 8.265 8.444 1.00 95.88 420 GLN A CA 1
ATOM 3309 C C . GLN A 1 420 ? -28.506 7.055 9.321 1.00 95.88 420 GLN A C 1
ATOM 3311 O O . GLN A 1 420 ? -29.351 6.544 10.067 1.00 95.88 420 GLN A O 1
ATOM 3316 N N . GLU A 1 421 ? -27.250 6.604 9.273 1.00 96.69 421 GLU A N 1
ATOM 3317 C CA . GLU A 1 421 ? -26.770 5.495 10.105 1.00 96.69 421 GLU A CA 1
ATOM 3318 C C . GLU A 1 421 ? -26.821 5.860 11.599 1.00 96.69 421 GLU A C 1
ATOM 3320 O O . GLU A 1 421 ? -27.268 5.059 12.424 1.00 96.69 421 GLU A O 1
ATOM 3325 N N . MET A 1 422 ? -26.473 7.103 11.958 1.00 96.50 422 MET A N 1
ATOM 3326 C CA . MET A 1 422 ? -26.612 7.624 13.326 1.00 96.50 422 MET A CA 1
ATOM 3327 C C . MET A 1 422 ? -28.067 7.619 13.814 1.00 96.50 422 MET A C 1
ATOM 3329 O O . MET A 1 422 ? -28.330 7.210 14.948 1.00 96.50 422 MET A O 1
ATOM 3333 N N . GLN A 1 423 ? -29.024 8.027 12.975 1.00 96.06 423 GLN A N 1
ATOM 3334 C CA . GLN A 1 423 ? -30.457 7.988 13.313 1.00 96.06 423 GLN A CA 1
ATOM 3335 C C . GLN A 1 423 ? -30.964 6.549 13.499 1.00 96.06 423 GLN A C 1
ATOM 3337 O O . GLN A 1 423 ? -31.747 6.259 14.410 1.00 96.06 423 GLN A O 1
ATOM 3342 N N . THR A 1 424 ? -30.485 5.627 12.665 1.00 94.56 424 THR A N 1
ATOM 3343 C CA . THR A 1 424 ? -30.821 4.200 12.763 1.00 94.56 424 THR A CA 1
ATOM 3344 C C . THR A 1 424 ? -30.268 3.600 14.055 1.00 94.56 424 THR A C 1
ATOM 3346 O O . THR A 1 424 ? -30.992 2.918 14.778 1.00 94.56 424 THR A O 1
ATOM 3349 N N . ALA A 1 425 ? -29.024 3.926 14.414 1.00 94.19 425 ALA A N 1
ATOM 3350 C CA . ALA A 1 425 ? -28.408 3.480 15.662 1.00 94.19 425 ALA A CA 1
ATOM 3351 C C . ALA A 1 425 ? -29.094 4.050 16.915 1.00 94.19 425 ALA A C 1
ATOM 3353 O O . ALA A 1 425 ? -29.109 3.401 17.957 1.00 94.19 425 ALA A O 1
ATOM 3354 N N . ALA A 1 426 ? -29.671 5.253 16.829 1.00 93.75 426 ALA A N 1
ATOM 3355 C CA . ALA A 1 426 ? -30.430 5.848 17.929 1.00 93.75 426 ALA A CA 1
ATOM 3356 C C . ALA A 1 426 ? -31.812 5.196 18.131 1.00 93.75 426 ALA A C 1
ATOM 3358 O O . ALA A 1 426 ? -32.360 5.248 19.231 1.00 93.75 426 ALA A O 1
ATOM 3359 N N . SER A 1 427 ? -32.382 4.598 17.081 1.00 92.62 427 SER A N 1
ATOM 3360 C CA . SER A 1 427 ? -33.729 4.007 17.094 1.00 92.62 427 SER A CA 1
ATOM 3361 C C . SER A 1 427 ? -33.744 2.479 17.201 1.00 92.62 427 SER A C 1
ATOM 3363 O O . SER A 1 427 ? -34.788 1.906 17.514 1.00 92.62 427 SER A O 1
ATOM 3365 N N . SER A 1 428 ? -32.612 1.808 16.964 1.00 91.69 428 SER A N 1
ATOM 3366 C CA . SER A 1 428 ? -32.514 0.348 16.941 1.00 91.69 428 SER A CA 1
ATOM 3367 C C . SER A 1 428 ? -31.169 -0.164 17.456 1.00 91.69 428 SER A C 1
ATOM 3369 O O . SER A 1 428 ? -30.113 0.357 17.105 1.00 91.69 428 SER A O 1
ATOM 3371 N N . SER A 1 429 ? -31.199 -1.268 18.207 1.00 90.75 429 SER A N 1
ATOM 3372 C CA . SER A 1 429 ? -30.003 -2.021 18.612 1.00 90.75 429 SER A CA 1
ATOM 3373 C C . SER A 1 429 ? -29.514 -3.012 17.547 1.00 90.75 429 SER A C 1
ATOM 3375 O O . SER A 1 429 ? -28.534 -3.718 17.766 1.00 90.75 429 SER A O 1
ATOM 3377 N N . ALA A 1 430 ? -30.147 -3.068 16.368 1.00 88.81 430 ALA A N 1
ATOM 3378 C CA . ALA A 1 430 ? -29.772 -3.998 15.295 1.00 88.81 430 ALA A CA 1
ATOM 3379 C C . ALA A 1 430 ? -28.332 -3.805 14.777 1.00 88.81 430 ALA A C 1
ATOM 3381 O O . ALA A 1 430 ? -27.751 -4.720 14.196 1.00 88.81 430 ALA A O 1
ATOM 3382 N N . LEU A 1 431 ? -27.757 -2.616 14.984 1.00 91.38 431 LEU A N 1
ATOM 3383 C CA . LEU A 1 431 ? -26.385 -2.287 14.598 1.00 91.38 431 LEU A CA 1
ATOM 3384 C C . LEU A 1 431 ? -25.354 -2.655 15.675 1.00 91.38 431 LEU A C 1
ATOM 3386 O O . LEU A 1 431 ? -24.150 -2.560 15.425 1.00 91.38 431 LEU A O 1
ATOM 3390 N N . GLU A 1 432 ? -25.788 -3.080 16.860 1.00 94.81 432 GLU A N 1
ATOM 3391 C CA . GLU A 1 432 ? -24.886 -3.511 17.920 1.00 94.81 432 GLU A CA 1
ATOM 3392 C C . GLU A 1 432 ? -24.283 -4.883 17.613 1.00 94.81 432 GLU A C 1
ATOM 3394 O O . GLU A 1 432 ? -24.927 -5.775 17.058 1.00 94.81 432 GLU A O 1
ATOM 3399 N N . LYS A 1 433 ? -23.012 -5.062 17.975 1.00 96.50 433 LYS A N 1
ATOM 3400 C CA . LYS A 1 433 ? -22.335 -6.358 17.938 1.00 96.50 433 LYS A CA 1
ATOM 3401 C C . LYS A 1 433 ? -21.584 -6.606 19.230 1.00 96.50 433 LYS A C 1
ATOM 3403 O O . LYS A 1 433 ? -20.981 -5.699 19.796 1.00 96.50 433 LYS A O 1
ATOM 3408 N N . SER A 1 434 ? -21.592 -7.860 19.655 1.00 96.25 434 SER A N 1
ATOM 3409 C CA . SER A 1 434 ? -20.825 -8.322 20.803 1.00 96.25 434 SER A CA 1
ATOM 3410 C C . SER A 1 434 ? -19.403 -8.713 20.401 1.00 96.25 434 SER A C 1
ATOM 3412 O O . SER A 1 434 ? -19.176 -9.222 19.301 1.00 96.25 434 SER A O 1
ATOM 3414 N N . TYR A 1 435 ? -18.458 -8.488 21.306 1.00 96.88 435 TYR A N 1
ATOM 3415 C CA . TYR A 1 435 ? -17.056 -8.873 21.194 1.00 96.88 435 TYR A CA 1
ATOM 3416 C C . TYR A 1 435 ? -16.617 -9.548 22.496 1.00 96.88 435 TYR A C 1
ATOM 3418 O O . TYR A 1 435 ? -16.905 -9.032 23.573 1.00 96.88 435 TYR A O 1
ATOM 3426 N N . GLU A 1 436 ? -15.927 -10.682 22.406 1.00 96.38 436 GLU A N 1
ATOM 3427 C CA . GLU A 1 436 ? -15.392 -11.405 23.565 1.00 96.38 436 GLU A CA 1
ATOM 3428 C C . GLU A 1 436 ? -13.939 -10.983 23.826 1.00 96.38 436 GLU A C 1
ATOM 3430 O O . GLU A 1 436 ? -13.069 -11.115 22.962 1.00 96.38 436 GLU A O 1
ATOM 3435 N N . LEU A 1 437 ? -13.688 -10.429 25.012 1.00 93.69 437 LEU A N 1
ATOM 3436 C CA . LEU A 1 437 ? -12.363 -10.045 25.487 1.00 93.69 437 LEU A CA 1
ATOM 3437 C C . LEU A 1 437 ? -11.523 -11.289 25.847 1.00 93.69 437 LEU A C 1
ATOM 3439 O O . LEU A 1 437 ? -12.076 -12.358 26.097 1.00 93.69 437 LEU A O 1
ATOM 3443 N N . PRO A 1 438 ? -10.182 -11.174 25.925 1.00 90.12 438 PRO A N 1
ATOM 3444 C CA . PRO A 1 438 ? -9.309 -12.305 26.262 1.00 90.12 438 PRO A CA 1
ATOM 3445 C C . PRO A 1 438 ? -9.564 -12.954 27.633 1.00 90.12 438 PRO A C 1
ATOM 3447 O O . PRO A 1 438 ? -9.132 -14.080 27.861 1.00 90.12 438 PRO A O 1
ATOM 3450 N N . ASP A 1 439 ? -10.229 -12.252 28.550 1.00 90.12 439 ASP A N 1
ATOM 3451 C CA . ASP A 1 439 ? -10.644 -12.751 29.866 1.00 90.12 439 ASP A CA 1
ATOM 3452 C C . ASP A 1 439 ? -12.024 -13.444 29.852 1.00 90.12 439 ASP A C 1
ATOM 3454 O O . ASP A 1 439 ? -12.494 -13.904 30.893 1.00 90.12 439 ASP A O 1
ATOM 3458 N N . GLY A 1 440 ? -12.665 -13.537 28.681 1.00 92.44 440 GLY A N 1
ATOM 3459 C CA . GLY A 1 440 ? -14.002 -14.098 28.479 1.00 92.44 440 GLY A CA 1
ATOM 3460 C C . GLY A 1 440 ? -15.143 -13.101 28.704 1.00 92.44 440 GLY A C 1
ATOM 3461 O O . GLY A 1 440 ? -16.311 -13.456 28.529 1.00 92.44 440 GLY A O 1
ATOM 3462 N N . GLN A 1 441 ? -14.856 -11.850 29.083 1.00 93.94 441 GLN A N 1
ATOM 3463 C CA . GLN A 1 441 ? -15.892 -10.832 29.227 1.00 93.94 441 GLN A CA 1
ATOM 3464 C C . GLN A 1 441 ? -16.427 -10.414 27.851 1.00 93.94 441 GLN A C 1
ATOM 3466 O O . GLN A 1 441 ? -15.678 -10.035 26.955 1.00 93.94 441 GLN A O 1
ATOM 3471 N N . VAL A 1 442 ? -17.752 -10.408 27.692 1.00 95.75 442 VAL A N 1
ATOM 3472 C CA . VAL A 1 442 ? -18.399 -9.944 26.460 1.00 95.75 442 VAL A CA 1
ATOM 3473 C C . VAL A 1 442 ? -18.775 -8.468 26.583 1.00 95.75 442 VAL A C 1
ATOM 3475 O O . VAL A 1 442 ? -19.494 -8.074 27.503 1.00 95.75 442 VAL A O 1
ATOM 3478 N N . ILE A 1 443 ? -18.309 -7.654 25.638 1.00 95.38 443 ILE A N 1
ATOM 3479 C CA . ILE A 1 443 ? -18.643 -6.230 25.517 1.00 95.38 443 ILE A CA 1
ATOM 3480 C C . ILE A 1 443 ? -19.493 -5.978 24.272 1.00 95.38 443 ILE A C 1
ATOM 3482 O O . ILE A 1 443 ? -19.400 -6.713 23.290 1.00 95.38 443 ILE A O 1
ATOM 3486 N N . THR A 1 444 ? -20.310 -4.927 24.296 1.00 95.88 444 THR A N 1
ATOM 3487 C CA . THR A 1 444 ? -21.182 -4.557 23.174 1.00 95.88 444 THR A CA 1
ATOM 3488 C C . THR A 1 444 ? -20.691 -3.270 22.530 1.00 95.88 444 THR A C 1
ATOM 3490 O O . THR A 1 444 ? -20.593 -2.237 23.190 1.00 95.88 444 THR A O 1
ATOM 3493 N N . ILE A 1 445 ? -20.424 -3.328 21.228 1.00 96.62 445 ILE A N 1
ATOM 3494 C CA . ILE A 1 445 ? -20.001 -2.194 20.404 1.00 96.62 445 ILE A CA 1
ATOM 3495 C C . ILE A 1 445 ? -21.168 -1.807 19.489 1.00 96.62 445 ILE A C 1
ATOM 3497 O O . ILE A 1 445 ? -21.665 -2.642 18.730 1.00 96.62 445 ILE A O 1
ATOM 3501 N N . GLY A 1 446 ? -21.620 -0.558 19.556 1.00 95.88 446 GLY A N 1
ATOM 3502 C CA . GLY A 1 446 ? -22.762 -0.037 18.802 1.00 95.88 446 GLY A CA 1
ATOM 3503 C C . GLY A 1 446 ? -22.331 0.945 17.721 1.00 95.88 446 GLY A C 1
ATOM 3504 O O . GLY A 1 446 ? -21.678 0.557 16.752 1.00 95.88 446 GLY A O 1
ATOM 3505 N N . ASN A 1 447 ? -22.711 2.220 17.859 1.00 96.19 447 ASN A N 1
ATOM 3506 C CA . ASN A 1 447 ? -22.438 3.233 16.834 1.00 96.19 447 ASN A CA 1
ATOM 3507 C C . ASN A 1 447 ? -20.947 3.580 16.677 1.00 96.19 447 ASN A C 1
ATOM 3509 O O . ASN A 1 447 ? -20.535 4.093 15.637 1.00 96.19 447 ASN A O 1
ATOM 3513 N N . GLU A 1 448 ? -20.109 3.215 17.648 1.00 97.00 448 GLU A N 1
ATOM 3514 C CA . GLU A 1 448 ? -18.653 3.369 17.591 1.00 97.00 448 GLU A CA 1
ATOM 3515 C C . GLU A 1 448 ? -18.061 2.630 16.382 1.00 97.00 448 GLU A C 1
ATOM 3517 O O . GLU A 1 448 ? -17.062 3.068 15.811 1.00 97.00 448 GLU A O 1
ATOM 3522 N N . ARG A 1 449 ? -18.730 1.552 15.942 1.00 97.81 449 ARG A N 1
ATOM 3523 C CA . ARG A 1 449 ? -18.338 0.728 14.791 1.00 97.81 449 ARG A CA 1
ATOM 3524 C C . ARG A 1 449 ? -18.201 1.535 13.499 1.00 97.81 449 ARG A C 1
ATOM 3526 O O . ARG A 1 449 ? -17.301 1.243 12.719 1.00 97.81 449 ARG A O 1
ATOM 3533 N N . PHE A 1 450 ? -19.060 2.528 13.273 1.00 97.94 450 PHE A N 1
ATOM 3534 C CA . PHE A 1 450 ? -19.008 3.367 12.070 1.00 97.94 450 PHE A CA 1
ATOM 3535 C C . PHE A 1 450 ? -18.574 4.807 12.352 1.00 97.94 450 PHE A C 1
ATOM 3537 O O . PHE A 1 450 ? -18.011 5.451 11.472 1.00 97.94 450 PHE A O 1
ATOM 3544 N N . ARG A 1 451 ? -18.715 5.290 13.594 1.00 97.50 451 ARG A N 1
ATOM 3545 C CA . ARG A 1 451 ? -18.140 6.577 14.017 1.00 97.50 451 ARG A CA 1
ATOM 3546 C C . ARG A 1 451 ? -16.619 6.588 13.956 1.00 97.50 451 ARG A C 1
ATOM 3548 O O . ARG A 1 451 ? -16.055 7.582 13.519 1.00 97.50 451 ARG A O 1
ATOM 3555 N N . ALA A 1 452 ? -15.955 5.504 14.367 1.00 97.56 452 ALA A N 1
ATOM 3556 C CA . ALA A 1 452 ? -14.497 5.446 14.339 1.00 97.56 452 ALA A CA 1
ATOM 3557 C C . ALA A 1 452 ? -13.917 5.677 12.928 1.00 97.56 452 ALA A C 1
ATOM 3559 O O . ALA A 1 452 ? -13.129 6.607 12.772 1.00 97.56 452 ALA A O 1
ATOM 3560 N N . PRO A 1 453 ? -14.305 4.913 11.887 1.00 97.94 453 PRO A N 1
ATOM 3561 C CA . PRO A 1 453 ? -13.797 5.137 10.535 1.00 97.94 453 PRO A CA 1
ATOM 3562 C C . PRO A 1 453 ? -14.364 6.389 9.841 1.00 97.94 453 PRO A C 1
ATOM 3564 O O . PRO A 1 453 ? -13.749 6.839 8.875 1.00 97.94 453 PRO A O 1
ATOM 3567 N N . GLU A 1 454 ? -15.458 6.999 10.324 1.00 98.19 454 GLU A N 1
ATOM 3568 C CA . GLU A 1 454 ? -15.937 8.295 9.800 1.00 98.19 454 GLU A CA 1
ATOM 3569 C C . GLU A 1 454 ? -14.877 9.392 9.948 1.00 98.19 454 GLU A C 1
ATOM 3571 O O . GLU A 1 454 ? -14.802 10.282 9.108 1.00 98.19 454 GLU A O 1
ATOM 3576 N N . ALA A 1 455 ? -13.980 9.290 10.935 1.00 97.38 455 ALA A N 1
ATOM 3577 C CA . ALA A 1 455 ? -12.871 10.227 11.095 1.00 97.38 455 ALA A CA 1
ATOM 3578 C C . ALA A 1 455 ? -11.961 10.327 9.852 1.00 97.38 455 ALA A C 1
ATOM 3580 O O . ALA A 1 455 ? -11.340 11.365 9.644 1.00 97.38 455 ALA A O 1
ATOM 3581 N N . LEU A 1 456 ? -11.916 9.306 8.980 1.00 97.94 456 LEU A N 1
ATOM 3582 C CA . LEU A 1 456 ? -11.219 9.390 7.686 1.00 97.94 456 LEU A CA 1
ATOM 3583 C C . LEU A 1 456 ? -11.866 10.400 6.730 1.00 97.94 456 LEU A C 1
ATOM 3585 O O . LEU A 1 456 ? -11.177 10.999 5.904 1.00 97.94 456 LEU A O 1
ATOM 3589 N N . PHE A 1 457 ? -13.184 10.566 6.806 1.00 98.06 457 PHE A N 1
ATOM 3590 C CA . PHE A 1 457 ? -13.952 11.523 6.012 1.00 98.06 457 PHE A CA 1
ATOM 3591 C C . PHE A 1 457 ? -14.092 12.858 6.748 1.00 98.06 457 PHE A C 1
ATOM 3593 O O . PHE A 1 457 ? -14.056 13.903 6.110 1.00 98.06 457 PHE A O 1
ATOM 3600 N N . GLN A 1 458 ? -14.158 12.832 8.079 1.00 97.00 458 GLN A N 1
ATOM 3601 C CA . GLN A 1 458 ? -14.300 14.006 8.937 1.00 97.00 458 GLN A CA 1
ATOM 3602 C C . GLN A 1 458 ? -13.182 14.063 9.997 1.00 97.00 458 GLN A C 1
ATOM 3604 O O . GLN A 1 458 ? -13.419 13.743 11.167 1.00 97.00 458 GLN A O 1
ATOM 3609 N N . PRO A 1 459 ? -11.957 14.500 9.636 1.00 96.38 459 PRO A N 1
ATOM 3610 C CA . PRO A 1 459 ? -10.831 14.575 10.577 1.00 96.38 459 PRO A CA 1
ATOM 3611 C C . PRO A 1 459 ? -11.081 15.479 11.794 1.00 96.38 459 PRO A C 1
ATOM 3613 O O . PRO A 1 459 ? -10.466 15.296 12.846 1.00 96.38 459 PRO A O 1
ATOM 3616 N N . SER A 1 460 ? -12.030 16.412 11.694 1.00 95.38 460 SER A N 1
ATOM 3617 C CA . SER A 1 460 ? -12.469 17.270 12.799 1.00 95.38 460 SER A CA 1
ATOM 3618 C C . SER A 1 460 ? -12.970 16.486 14.019 1.00 95.38 460 SER A C 1
ATOM 3620 O O . SER A 1 460 ? -12.840 16.971 15.143 1.00 95.38 460 SER A O 1
ATOM 3622 N N . LEU A 1 461 ? -13.455 15.249 13.842 1.00 92.69 461 LEU A N 1
ATOM 3623 C CA . LEU A 1 461 ? -13.830 14.345 14.940 1.00 92.69 461 LEU A CA 1
ATOM 3624 C C . LEU A 1 461 ? -12.647 13.994 15.861 1.00 92.69 461 LEU A C 1
ATOM 3626 O O . LEU A 1 461 ? -12.843 13.668 17.035 1.00 92.69 461 LEU A O 1
ATOM 3630 N N . LEU A 1 462 ? -11.424 14.095 15.340 1.00 93.31 462 LEU A N 1
ATOM 3631 C CA . LEU A 1 462 ? -10.166 13.905 16.065 1.00 93.31 462 LEU A CA 1
ATOM 3632 C C . LEU A 1 462 ? -9.573 15.222 16.576 1.00 93.31 462 LEU A C 1
ATOM 3634 O O . LEU A 1 462 ? -8.526 15.210 17.218 1.00 93.31 462 LEU A O 1
ATOM 3638 N N . GLY A 1 463 ? -10.226 16.354 16.298 1.00 92.38 463 GLY A N 1
ATOM 3639 C CA . GLY A 1 463 ? -9.674 17.687 16.536 1.00 92.38 463 GLY A CA 1
ATOM 3640 C C . GLY A 1 463 ? -8.595 18.088 15.528 1.00 92.38 463 GLY A C 1
ATOM 3641 O O . GLY A 1 463 ? -7.811 18.987 15.818 1.00 92.38 463 GLY A O 1
ATOM 3642 N N . LEU A 1 464 ? -8.527 17.423 14.368 1.00 91.31 464 LEU A N 1
ATOM 3643 C CA . LEU A 1 464 ? -7.586 17.765 13.305 1.00 91.31 464 LEU A CA 1
ATOM 3644 C C . LEU A 1 464 ? -8.202 18.801 12.361 1.00 91.31 464 LEU A C 1
ATOM 3646 O O . LEU A 1 464 ? -9.307 18.619 11.847 1.00 91.31 464 LEU A O 1
ATOM 3650 N N . GLU A 1 465 ? -7.453 19.868 12.094 1.00 87.62 465 GLU A N 1
ATOM 3651 C CA . GLU A 1 465 ? -7.772 20.855 11.063 1.00 87.62 465 GLU A CA 1
ATOM 3652 C C . GLU A 1 465 ? -7.257 20.335 9.714 1.00 87.62 465 GLU A C 1
ATOM 3654 O O . GLU A 1 465 ? -6.121 20.576 9.312 1.00 87.62 465 GLU A O 1
ATOM 3659 N N . GLY A 1 466 ? -8.077 19.537 9.034 1.00 87.69 466 GLY A N 1
ATOM 3660 C CA . GLY A 1 466 ? -7.727 18.932 7.754 1.00 87.69 466 GLY A CA 1
ATOM 3661 C C . GLY A 1 466 ? -8.945 18.370 7.033 1.00 87.69 466 GLY A C 1
ATOM 3662 O O . GLY A 1 466 ? -9.998 18.157 7.634 1.00 87.69 466 GLY A O 1
ATOM 3663 N N . VAL A 1 467 ? -8.792 18.135 5.732 1.00 95.88 467 VAL A N 1
ATOM 3664 C CA . VAL A 1 467 ? -9.841 17.550 4.890 1.00 95.88 467 VAL A CA 1
ATOM 3665 C C . VAL A 1 467 ? -9.763 16.024 4.895 1.00 95.88 467 VAL A C 1
ATOM 3667 O O . VAL A 1 467 ? -8.693 15.444 5.095 1.00 95.88 467 VAL A O 1
ATOM 3670 N N . GLY A 1 468 ? -10.895 15.359 4.671 1.00 97.25 468 GLY A N 1
ATOM 3671 C CA . GLY A 1 468 ? -10.957 13.899 4.642 1.00 97.25 468 GLY A CA 1
ATOM 3672 C C . GLY A 1 468 ? -10.262 13.269 3.430 1.00 97.25 468 GLY A C 1
ATOM 3673 O O . GLY A 1 468 ? -9.823 13.942 2.493 1.00 97.25 468 GLY A O 1
ATOM 3674 N N . ILE A 1 469 ? -10.202 11.937 3.407 1.00 98.00 469 ILE A N 1
ATOM 3675 C CA . ILE A 1 469 ? -9.564 11.158 2.330 1.00 98.00 469 ILE A CA 1
ATOM 3676 C C . ILE A 1 469 ? -10.208 11.381 0.950 1.00 98.00 469 ILE A C 1
ATOM 3678 O O . ILE A 1 469 ? -9.519 11.348 -0.069 1.00 98.00 469 ILE A O 1
ATOM 3682 N N . HIS A 1 470 ? -11.515 11.646 0.909 1.00 98.19 470 HIS A N 1
ATOM 3683 C CA . HIS A 1 470 ? -12.278 11.896 -0.312 1.00 98.19 470 HIS A CA 1
ATOM 3684 C C . HIS A 1 470 ? -11.907 13.251 -0.934 1.00 98.19 470 HIS A C 1
ATOM 3686 O O . HIS A 1 470 ? -11.480 13.305 -2.087 1.00 98.19 470 HIS A O 1
ATOM 3692 N N . GLU A 1 471 ? -11.949 14.326 -0.148 1.00 97.94 471 GLU A N 1
ATOM 3693 C CA . GLU A 1 471 ? -11.479 15.650 -0.565 1.00 97.94 471 GLU A CA 1
ATOM 3694 C C . GLU A 1 471 ? -9.986 15.655 -0.893 1.00 97.94 471 GLU A C 1
ATOM 3696 O O . GLU A 1 471 ? -9.579 16.249 -1.887 1.00 97.94 471 GLU A O 1
ATOM 3701 N N . THR A 1 472 ? -9.159 14.949 -0.118 1.00 98.00 472 THR A N 1
ATOM 3702 C CA . THR A 1 472 ? -7.724 14.807 -0.410 1.00 98.00 472 THR A CA 1
ATOM 3703 C C . THR A 1 472 ? -7.515 14.157 -1.780 1.00 98.00 472 THR A C 1
ATOM 3705 O O . THR A 1 472 ? -6.759 14.670 -2.602 1.00 98.00 472 THR A O 1
ATOM 3708 N N . THR A 1 473 ? -8.241 13.078 -2.081 1.00 98.31 473 THR A N 1
ATOM 3709 C CA . THR A 1 473 ? -8.169 12.408 -3.391 1.00 98.31 473 THR A CA 1
ATOM 3710 C C . THR A 1 473 ? -8.611 13.347 -4.515 1.00 98.31 473 THR A C 1
ATOM 3712 O O . THR A 1 473 ? -7.909 13.484 -5.516 1.00 98.31 473 THR A O 1
ATOM 3715 N N . TYR A 1 474 ? -9.729 14.055 -4.338 1.00 98.25 474 TYR A N 1
ATOM 3716 C CA . TYR A 1 474 ? -10.215 15.048 -5.298 1.00 98.25 474 TYR A CA 1
ATOM 3717 C C . TYR A 1 474 ? -9.199 16.177 -5.539 1.00 98.25 474 TYR A C 1
ATOM 3719 O O . TYR A 1 474 ? -8.880 16.495 -6.685 1.00 98.25 474 TYR A O 1
ATOM 3727 N N . ASN A 1 475 ? -8.640 16.746 -4.470 1.00 98.12 475 ASN A N 1
ATOM 3728 C CA . ASN A 1 475 ? -7.660 17.828 -4.533 1.00 98.12 475 ASN A CA 1
ATOM 3729 C C . ASN A 1 475 ? -6.372 17.385 -5.237 1.00 98.12 475 ASN A C 1
ATOM 3731 O O . ASN A 1 475 ? -5.794 18.157 -5.999 1.00 98.12 475 ASN A O 1
ATOM 3735 N N . SER A 1 476 ? -5.938 16.140 -5.027 1.00 97.94 476 SER A N 1
ATOM 3736 C CA . SER A 1 476 ? -4.792 15.559 -5.731 1.00 97.94 476 SER A CA 1
ATOM 3737 C C . SER A 1 476 ? -5.057 15.437 -7.238 1.00 97.94 476 SER A C 1
ATOM 3739 O O . SER A 1 476 ? -4.231 15.874 -8.040 1.00 97.94 476 SER A O 1
ATOM 3741 N N . ILE A 1 477 ? -6.248 14.973 -7.641 1.00 97.62 477 ILE A N 1
ATOM 3742 C CA . ILE A 1 477 ? -6.661 14.943 -9.057 1.00 97.62 477 ILE A CA 1
ATOM 3743 C C . ILE A 1 477 ? -6.706 16.362 -9.645 1.00 97.62 477 ILE A C 1
ATOM 3745 O O . ILE A 1 477 ? -6.245 16.586 -10.763 1.00 97.62 477 ILE A O 1
ATOM 3749 N N . MET A 1 478 ? -7.216 17.339 -8.891 1.00 96.88 478 MET A N 1
ATOM 3750 C CA . MET A 1 478 ? -7.312 18.738 -9.327 1.00 96.88 478 MET A CA 1
ATOM 3751 C C . MET A 1 478 ? -5.963 19.451 -9.439 1.00 96.88 478 MET A C 1
ATOM 3753 O O . MET A 1 478 ? -5.864 20.435 -10.173 1.00 96.88 478 MET A O 1
ATOM 3757 N N . LYS A 1 479 ? -4.925 18.966 -8.753 1.00 97.00 479 LYS A N 1
ATOM 3758 C CA . LYS A 1 479 ? -3.544 19.427 -8.952 1.00 97.00 479 LYS A CA 1
ATOM 3759 C C . LYS A 1 479 ? -2.904 18.867 -10.222 1.00 97.00 479 LYS A C 1
ATOM 3761 O O . LYS A 1 479 ? -1.942 19.460 -10.695 1.00 97.00 479 LYS A O 1
ATOM 3766 N N . GLY A 1 480 ? -3.417 17.757 -10.752 1.00 92.88 480 GLY A N 1
ATOM 3767 C CA . GLY A 1 480 ? -2.975 17.198 -12.026 1.00 92.88 480 GLY A CA 1
ATOM 3768 C C . GLY A 1 480 ? -3.471 18.004 -13.230 1.00 92.88 480 GLY A C 1
ATOM 3769 O O . GLY A 1 480 ? -4.485 18.718 -13.159 1.00 92.88 480 GLY A O 1
ATOM 3770 N N . ASP A 1 481 ? -2.771 17.853 -14.352 1.00 91.81 481 ASP A N 1
ATOM 3771 C CA . ASP A 1 481 ? -3.120 18.489 -15.624 1.00 91.81 481 ASP A CA 1
ATOM 3772 C C . ASP A 1 481 ? -4.508 18.056 -16.107 1.00 91.81 481 ASP A C 1
ATOM 3774 O O . ASP A 1 481 ? -4.936 16.922 -15.895 1.00 91.81 481 ASP A O 1
ATOM 3778 N N . VAL A 1 482 ? -5.240 18.963 -16.757 1.00 93.44 482 VAL A N 1
ATOM 3779 C CA . VAL A 1 482 ? -6.646 18.738 -17.145 1.00 93.44 482 VAL A CA 1
ATOM 3780 C C . VAL A 1 482 ? -6.816 17.485 -18.010 1.00 93.44 482 VAL A C 1
ATOM 3782 O O . VAL A 1 482 ? -7.775 16.737 -17.806 1.00 93.44 482 VAL A O 1
ATOM 3785 N N . ASP A 1 483 ? -5.862 17.225 -18.904 1.00 93.06 483 ASP A N 1
ATOM 3786 C CA . ASP A 1 483 ? -5.920 16.131 -19.878 1.00 93.06 483 ASP A CA 1
ATOM 3787 C C . ASP A 1 483 ? -5.863 14.745 -19.223 1.00 93.06 483 ASP A C 1
ATOM 3789 O O . ASP A 1 483 ? -6.506 13.809 -19.697 1.00 93.06 483 ASP A O 1
ATOM 3793 N N . ILE A 1 484 ? -5.177 14.621 -18.084 1.00 95.06 484 ILE A N 1
ATOM 3794 C CA . ILE A 1 484 ? -5.010 13.337 -17.388 1.00 95.06 484 ILE A CA 1
ATOM 3795 C C . ILE A 1 484 ? -6.115 13.067 -16.360 1.00 95.06 484 ILE A C 1
ATOM 3797 O O . ILE A 1 484 ? -6.306 11.926 -15.936 1.00 95.06 484 ILE A O 1
ATOM 3801 N N . ARG A 1 485 ? -6.886 14.087 -15.949 1.00 96.38 485 ARG A N 1
ATOM 3802 C CA . ARG A 1 485 ? -7.899 13.955 -14.878 1.00 96.38 485 ARG A CA 1
ATOM 3803 C C . ARG A 1 485 ? -8.942 12.892 -15.180 1.00 96.38 485 ARG A C 1
ATOM 3805 O O . ARG A 1 485 ? -9.390 12.207 -14.265 1.00 96.38 485 ARG A O 1
ATOM 3812 N N . ARG A 1 486 ? -9.320 12.743 -16.452 1.00 96.00 486 ARG A N 1
ATOM 3813 C CA . ARG A 1 486 ? -10.272 11.715 -16.887 1.00 96.00 486 ARG A CA 1
ATOM 3814 C C . ARG A 1 486 ? -9.771 10.313 -16.537 1.00 96.00 486 ARG A C 1
ATOM 3816 O O . ARG A 1 486 ? -10.543 9.511 -16.010 1.00 96.00 486 ARG A O 1
ATOM 3823 N N . ASP A 1 487 ? -8.492 10.045 -16.783 1.00 95.44 487 ASP A N 1
ATOM 3824 C CA . ASP A 1 487 ? -7.879 8.749 -16.497 1.00 95.44 487 ASP A CA 1
ATOM 3825 C C . ASP A 1 487 ? -7.682 8.538 -14.996 1.00 95.44 487 ASP A C 1
ATOM 3827 O O . ASP A 1 487 ? -7.905 7.428 -14.508 1.00 95.44 487 ASP A O 1
ATOM 3831 N N . LEU A 1 488 ? -7.351 9.601 -14.252 1.00 97.19 488 LEU A N 1
ATOM 3832 C CA . LEU A 1 488 ? -7.254 9.552 -12.790 1.00 97.19 488 LEU A CA 1
ATOM 3833 C C . LEU A 1 488 ? -8.610 9.224 -12.143 1.00 97.19 488 LEU A C 1
ATOM 3835 O O . LEU A 1 488 ? -8.687 8.308 -11.326 1.00 97.19 488 LEU A O 1
ATOM 3839 N N . TYR A 1 489 ? -9.698 9.892 -12.545 1.00 97.81 489 TYR A N 1
ATOM 3840 C CA . TYR A 1 489 ? -11.050 9.583 -12.051 1.00 97.81 489 TYR A CA 1
ATOM 3841 C C . TYR A 1 489 ? -11.505 8.166 -12.410 1.00 97.81 489 TYR A C 1
ATOM 3843 O O . TYR A 1 489 ? -12.184 7.515 -11.613 1.00 97.81 489 TYR A O 1
ATOM 3851 N N . GLY A 1 490 ? -11.132 7.684 -13.596 1.00 96.62 490 GLY A N 1
ATOM 3852 C CA . GLY A 1 490 ? -11.450 6.335 -14.059 1.00 96.62 490 GLY A CA 1
ATOM 3853 C C . GLY A 1 490 ? -10.634 5.224 -13.389 1.00 96.62 490 GLY A C 1
ATOM 3854 O O . GLY A 1 490 ? -10.944 4.048 -13.599 1.00 96.62 490 GLY A O 1
ATOM 3855 N N . ASN A 1 491 ? -9.606 5.566 -12.604 1.00 96.81 491 ASN A N 1
ATOM 3856 C CA . ASN A 1 491 ? -8.668 4.617 -12.004 1.00 96.81 491 ASN A CA 1
ATOM 3857 C C . ASN A 1 491 ? -8.223 5.060 -10.599 1.00 96.81 491 ASN A C 1
ATOM 3859 O O . ASN A 1 491 ? -7.031 5.241 -10.347 1.00 96.81 491 ASN A O 1
ATOM 3863 N N . ILE A 1 492 ? -9.173 5.209 -9.672 1.00 98.25 492 ILE A N 1
ATOM 3864 C CA . ILE A 1 492 ? -8.868 5.462 -8.256 1.00 98.25 492 ILE A CA 1
ATOM 3865 C C . ILE A 1 492 ? -8.655 4.115 -7.561 1.00 98.25 492 ILE A C 1
ATOM 3867 O O . ILE A 1 492 ? -9.616 3.389 -7.309 1.00 98.25 492 ILE A O 1
ATOM 3871 N N . VAL A 1 493 ? -7.408 3.756 -7.270 1.00 98.38 493 VAL A N 1
ATOM 3872 C CA . VAL A 1 493 ? -7.035 2.466 -6.671 1.00 98.38 493 VAL A CA 1
ATOM 3873 C C . VAL A 1 493 ? -6.822 2.621 -5.168 1.00 98.38 493 VAL A C 1
ATOM 3875 O O . VAL A 1 493 ? -6.077 3.490 -4.727 1.00 98.38 493 VAL A O 1
ATOM 3878 N N . MET A 1 494 ? -7.458 1.769 -4.369 1.00 97.94 494 MET A N 1
ATOM 3879 C CA . MET A 1 494 ? -7.289 1.749 -2.916 1.00 97.94 494 MET A CA 1
ATOM 3880 C C . MET A 1 494 ? -6.233 0.724 -2.500 1.00 97.94 494 MET A C 1
ATOM 3882 O O . MET A 1 494 ? -6.271 -0.420 -2.956 1.00 97.94 494 MET A O 1
ATOM 3886 N N . SER A 1 495 ? -5.335 1.128 -1.605 1.00 97.44 495 SER A N 1
ATOM 3887 C CA . SER A 1 495 ? -4.279 0.291 -1.026 1.00 97.44 495 SER A CA 1
ATOM 3888 C C . SER A 1 495 ? -4.147 0.531 0.481 1.00 97.44 495 SER A C 1
ATOM 3890 O O . SER A 1 495 ? -4.582 1.557 1.003 1.00 97.44 495 SER A O 1
ATOM 3892 N N . GLY A 1 496 ? -3.566 -0.429 1.195 1.00 95.81 496 GLY A N 1
ATOM 3893 C CA . GLY A 1 496 ? -3.258 -0.299 2.617 1.00 95.81 496 GLY A CA 1
ATOM 3894 C C . GLY A 1 496 ? -4.366 -0.800 3.547 1.00 95.81 496 GLY A C 1
ATOM 3895 O O . GLY A 1 496 ? -5.551 -0.850 3.210 1.00 95.81 496 GLY A O 1
ATOM 3896 N N . GLY A 1 497 ? -3.966 -1.217 4.752 1.00 95.94 497 GLY A N 1
ATOM 3897 C CA . GLY A 1 497 ? -4.836 -1.920 5.701 1.00 95.94 497 GLY A CA 1
ATOM 3898 C C . GLY A 1 497 ? -6.044 -1.113 6.183 1.00 95.94 497 GLY A C 1
ATOM 3899 O O . GLY A 1 497 ? -7.098 -1.691 6.431 1.00 95.94 497 GLY A O 1
ATOM 3900 N N . THR A 1 498 ? -5.941 0.213 6.259 1.00 98.06 498 THR A N 1
ATOM 3901 C CA . THR A 1 498 ? -7.044 1.078 6.714 1.00 98.06 498 THR A CA 1
ATOM 3902 C C . THR A 1 498 ? -8.128 1.240 5.645 1.00 98.06 498 THR A C 1
ATOM 3904 O O . THR A 1 498 ? -9.266 1.576 5.960 1.00 98.06 498 THR A O 1
ATOM 3907 N N . THR A 1 499 ? -7.843 0.881 4.389 1.00 98.19 499 THR A N 1
ATOM 3908 C CA . THR A 1 499 ? -8.859 0.800 3.324 1.00 98.19 499 THR A CA 1
ATOM 3909 C C . THR A 1 499 ? -9.640 -0.521 3.323 1.00 98.19 499 THR A C 1
ATOM 3911 O O . THR A 1 499 ? -10.447 -0.779 2.426 1.00 98.19 499 THR A O 1
ATOM 3914 N N . MET A 1 500 ? -9.422 -1.394 4.312 1.00 98.06 500 MET A N 1
ATOM 3915 C CA . MET A 1 500 ? -10.102 -2.692 4.402 1.00 98.06 500 MET A CA 1
ATOM 3916 C C . MET A 1 500 ? -11.518 -2.616 4.985 1.00 98.06 500 MET A C 1
ATOM 3918 O O . MET A 1 500 ? -12.230 -3.617 4.925 1.00 98.06 500 MET A O 1
ATOM 3922 N N . TYR A 1 501 ? -11.955 -1.461 5.503 1.00 98.25 501 TYR A N 1
ATOM 3923 C CA . TYR A 1 501 ? -13.304 -1.329 6.055 1.00 98.25 501 TYR A CA 1
ATOM 3924 C C . TYR A 1 501 ? -14.381 -1.681 5.018 1.00 98.25 501 TYR A C 1
ATOM 3926 O O . TYR A 1 501 ? -14.358 -1.154 3.900 1.00 98.25 501 TYR A O 1
ATOM 3934 N N . PRO A 1 502 ? -15.367 -2.521 5.376 1.00 98.38 502 PRO A N 1
ATOM 3935 C CA . PRO A 1 502 ? -16.549 -2.722 4.547 1.00 98.38 502 PRO A CA 1
ATOM 3936 C C . PRO A 1 502 ? -17.252 -1.387 4.261 1.00 98.38 502 PRO A C 1
ATOM 3938 O O . PRO A 1 502 ? -17.342 -0.543 5.150 1.00 98.38 502 PRO A O 1
ATOM 3941 N N . GLY A 1 503 ? -17.730 -1.188 3.029 1.00 97.81 503 GLY A N 1
ATOM 3942 C CA . GLY A 1 503 ? -18.449 0.024 2.603 1.00 97.81 503 GLY A CA 1
ATOM 3943 C C . GLY A 1 503 ? -17.572 1.221 2.210 1.00 97.81 503 GLY A C 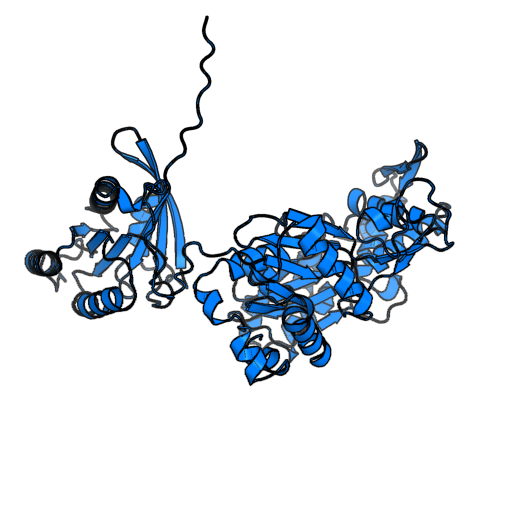1
ATOM 3944 O O . GLY A 1 503 ? -18.081 2.180 1.631 1.00 97.81 503 GLY A O 1
ATOM 3945 N N . ILE A 1 504 ? -16.251 1.182 2.443 1.00 98.44 504 ILE A N 1
ATOM 3946 C CA . ILE A 1 504 ? -15.382 2.337 2.152 1.00 98.44 504 ILE A CA 1
ATOM 3947 C C . ILE A 1 504 ? -15.314 2.674 0.658 1.00 98.44 504 ILE A C 1
ATOM 3949 O O . ILE A 1 504 ? -15.297 3.848 0.301 1.00 98.44 504 ILE A O 1
ATOM 3953 N N . ALA A 1 505 ? -15.306 1.661 -0.213 1.00 98.12 505 ALA A N 1
ATOM 3954 C CA . ALA A 1 505 ? -15.259 1.861 -1.658 1.00 98.12 505 ALA A CA 1
ATOM 3955 C C . ALA A 1 505 ? -16.549 2.518 -2.170 1.00 98.12 505 ALA A C 1
ATOM 3957 O O . ALA A 1 505 ? -16.478 3.458 -2.959 1.00 98.12 505 ALA A O 1
ATOM 3958 N N . ASP A 1 506 ? -17.709 2.087 -1.666 1.00 98.19 506 ASP A N 1
ATOM 3959 C CA . ASP A 1 506 ? -19.015 2.644 -2.033 1.00 98.19 506 ASP A CA 1
ATOM 3960 C C . ASP A 1 506 ? -19.170 4.083 -1.527 1.00 98.19 506 ASP A C 1
ATOM 3962 O O . ASP A 1 506 ? -19.604 4.967 -2.272 1.00 98.19 506 ASP A O 1
ATOM 3966 N N . ARG A 1 507 ? -18.740 4.353 -0.285 1.00 98.38 507 ARG A N 1
ATOM 3967 C CA . ARG A 1 507 ? -18.705 5.714 0.267 1.00 98.38 507 ARG A CA 1
ATOM 3968 C C . ARG A 1 507 ? -17.778 6.615 -0.545 1.00 98.38 507 ARG A C 1
ATOM 3970 O O . ARG A 1 507 ? -18.209 7.679 -0.973 1.00 98.38 507 ARG A O 1
ATOM 3977 N N . MET A 1 508 ? -16.551 6.178 -0.838 1.00 98.31 508 MET A N 1
ATOM 3978 C CA . MET A 1 508 ? -15.624 6.925 -1.699 1.00 98.31 508 MET A CA 1
ATOM 3979 C C . MET A 1 508 ? -16.202 7.168 -3.096 1.00 98.31 508 MET A C 1
ATOM 3981 O O . MET A 1 508 ? -16.063 8.264 -3.633 1.00 98.31 508 MET A O 1
ATOM 3985 N N . GLN A 1 509 ? -16.888 6.183 -3.680 1.00 98.31 509 GLN A N 1
ATOM 3986 C CA . GLN A 1 509 ? -17.546 6.332 -4.975 1.00 98.31 509 GLN A CA 1
ATOM 3987 C C . GLN A 1 509 ? -18.619 7.432 -4.922 1.00 98.31 509 GLN A C 1
ATOM 3989 O O . GLN A 1 509 ? -18.630 8.291 -5.806 1.00 98.31 509 GLN A O 1
ATOM 3994 N N . LYS A 1 510 ? -19.478 7.453 -3.891 1.00 97.94 510 LYS A N 1
ATOM 3995 C CA . LYS A 1 510 ? -20.498 8.502 -3.674 1.00 97.94 510 LYS A CA 1
ATOM 3996 C C . LYS A 1 510 ? -19.865 9.888 -3.500 1.00 97.94 510 LYS A C 1
ATOM 3998 O O . LYS A 1 510 ? -20.251 10.821 -4.206 1.00 97.94 510 LYS A O 1
ATOM 4003 N N . GLU A 1 511 ? -18.882 10.013 -2.611 1.00 98.19 511 GLU A N 1
ATOM 4004 C CA . GLU A 1 511 ? -18.228 11.292 -2.297 1.00 98.19 511 GLU A CA 1
ATOM 4005 C C . GLU A 1 511 ? -17.506 11.878 -3.518 1.00 98.19 511 GLU A C 1
ATOM 4007 O O . GLU A 1 511 ? -17.754 13.017 -3.916 1.00 98.19 511 GLU A O 1
ATOM 4012 N N . ILE A 1 512 ? -16.668 11.084 -4.192 1.00 98.06 512 ILE A N 1
ATOM 4013 C CA . ILE A 1 512 ? -15.912 11.568 -5.355 1.00 98.06 512 ILE A CA 1
ATOM 4014 C C . ILE A 1 512 ? -16.840 11.882 -6.531 1.00 98.06 512 ILE A C 1
ATOM 4016 O O . ILE A 1 512 ? -16.599 12.858 -7.232 1.00 98.06 512 ILE A O 1
ATOM 4020 N N . THR A 1 513 ? -17.913 11.112 -6.744 1.00 97.69 513 THR A N 1
ATOM 4021 C CA . THR A 1 513 ? -18.903 11.419 -7.797 1.00 97.69 513 THR A CA 1
ATOM 4022 C C . THR A 1 513 ? -19.625 12.741 -7.527 1.00 97.69 513 THR A C 1
ATOM 4024 O O . THR A 1 513 ? -19.968 13.445 -8.471 1.00 97.69 513 THR A O 1
ATOM 4027 N N . THR A 1 514 ? -19.824 13.095 -6.256 1.00 97.31 514 THR A N 1
ATOM 4028 C CA . THR A 1 514 ? -20.455 14.363 -5.857 1.00 97.31 514 THR A CA 1
ATOM 4029 C C . THR A 1 514 ? -19.520 15.556 -6.076 1.00 97.31 514 THR A C 1
ATOM 4031 O O . THR A 1 514 ? -19.971 16.619 -6.496 1.00 97.31 514 THR A O 1
ATOM 4034 N N . LEU A 1 515 ? -18.218 15.380 -5.825 1.00 96.94 515 LEU A N 1
ATOM 4035 C CA . LEU A 1 515 ? -17.204 16.423 -6.020 1.00 96.94 515 LEU A CA 1
ATOM 4036 C C . LEU A 1 515 ? -16.762 16.577 -7.485 1.00 96.94 515 LEU A C 1
ATOM 4038 O O . LEU A 1 515 ? -16.390 17.669 -7.914 1.00 96.94 515 LEU A O 1
ATOM 4042 N N . ALA A 1 516 ? -16.749 15.489 -8.255 1.00 95.50 516 ALA A N 1
ATOM 4043 C CA . ALA A 1 516 ? -16.278 15.489 -9.633 1.00 95.50 516 ALA A CA 1
ATOM 4044 C C . ALA A 1 516 ? -17.263 16.200 -10.585 1.00 95.50 516 ALA A C 1
ATOM 4046 O O . ALA A 1 516 ? -18.477 16.152 -10.385 1.00 95.50 516 ALA A O 1
ATOM 4047 N N . PRO A 1 517 ? -16.772 16.809 -11.682 1.00 93.94 517 PRO A N 1
ATOM 4048 C CA . PRO A 1 517 ? -17.642 17.308 -12.744 1.00 93.94 517 PRO A CA 1
ATOM 4049 C C . PRO A 1 517 ? -18.544 16.194 -13.294 1.00 93.94 517 PRO A C 1
ATOM 4051 O O . PRO A 1 517 ? -18.075 15.082 -13.526 1.00 93.94 517 PRO A O 1
ATOM 4054 N N . SER A 1 518 ? -19.811 16.500 -13.592 1.00 91.06 518 SER A N 1
ATOM 4055 C CA . SER A 1 518 ? -20.811 15.509 -14.036 1.00 91.06 518 SER A CA 1
ATOM 4056 C C . SER A 1 518 ? -20.462 14.776 -15.341 1.00 91.06 518 SER A C 1
ATOM 4058 O O . SER A 1 518 ? -21.029 13.725 -15.630 1.00 91.06 518 SER A O 1
ATOM 4060 N N . SER A 1 519 ? -19.526 15.308 -16.132 1.00 92.19 519 SER A N 1
ATOM 4061 C CA . SER A 1 519 ? -18.997 14.673 -17.343 1.00 92.19 519 SER A CA 1
ATOM 4062 C C . SER A 1 519 ? -17.952 13.583 -17.069 1.00 92.19 519 SER A C 1
ATOM 4064 O O . SER A 1 519 ? -17.636 12.804 -17.972 1.00 92.19 519 SER A O 1
ATOM 4066 N N . MET A 1 520 ? -17.399 13.515 -15.854 1.00 93.56 520 MET A N 1
ATOM 4067 C CA . MET A 1 520 ? -16.364 12.554 -15.477 1.00 93.56 520 MET A CA 1
ATOM 4068 C C . MET A 1 520 ? -16.983 11.247 -14.981 1.00 93.56 520 MET A C 1
ATOM 4070 O O . MET A 1 520 ? -17.882 11.231 -14.144 1.00 93.56 520 MET A O 1
ATOM 4074 N N . LYS A 1 521 ? -16.452 10.117 -15.460 1.00 95.38 521 LYS A N 1
ATOM 4075 C CA . LYS A 1 521 ? -16.823 8.791 -14.958 1.00 95.38 521 LYS A CA 1
ATOM 4076 C C . LYS A 1 521 ? -15.864 8.380 -13.846 1.00 95.38 521 LYS A C 1
ATOM 4078 O O . LYS A 1 521 ? -14.735 7.983 -14.121 1.00 95.38 521 LYS A O 1
ATOM 4083 N N . VAL A 1 522 ? -16.335 8.448 -12.607 1.00 97.81 522 VAL A N 1
ATOM 4084 C CA . VAL A 1 522 ? -15.574 8.024 -11.427 1.00 97.81 522 VAL A CA 1
ATOM 4085 C C . VAL A 1 522 ? -15.623 6.505 -11.292 1.00 97.81 522 VAL A C 1
ATOM 4087 O O . VAL A 1 522 ? -16.702 5.911 -11.373 1.00 97.81 522 VAL A O 1
ATOM 4090 N N . LYS A 1 523 ? -14.475 5.872 -11.055 1.00 97.88 523 LYS A N 1
ATOM 4091 C CA . LYS A 1 523 ? -14.378 4.438 -10.767 1.00 97.88 523 LYS A CA 1
ATOM 4092 C C . LYS A 1 523 ? -13.388 4.190 -9.634 1.00 97.88 523 LYS A C 1
ATOM 4094 O O . LYS A 1 523 ? -12.185 4.402 -9.796 1.00 97.88 523 LYS A O 1
ATOM 4099 N N . ILE A 1 524 ? -13.907 3.677 -8.522 1.00 98.12 524 ILE A N 1
ATOM 4100 C CA . ILE A 1 524 ? -13.100 3.177 -7.407 1.00 98.12 524 ILE A CA 1
ATOM 4101 C C . ILE A 1 524 ? -12.748 1.703 -7.642 1.00 98.12 524 ILE A C 1
ATOM 4103 O O . ILE A 1 524 ? -13.602 0.885 -7.988 1.00 98.12 524 ILE A O 1
ATOM 4107 N N . VAL A 1 525 ? -11.480 1.354 -7.453 1.00 97.25 525 VAL A N 1
ATOM 4108 C CA . VAL A 1 525 ? -10.947 -0.006 -7.546 1.00 97.25 525 VAL A CA 1
ATOM 4109 C C . VAL A 1 525 ? -10.387 -0.386 -6.181 1.00 97.25 525 VAL A C 1
ATOM 4111 O O . VAL A 1 525 ? -9.384 0.166 -5.740 1.00 97.25 525 VAL A O 1
ATOM 4114 N N . ALA A 1 526 ? -11.024 -1.348 -5.517 1.00 96.94 526 ALA A N 1
ATOM 4115 C CA . ALA A 1 526 ? -10.595 -1.861 -4.219 1.00 96.94 526 ALA A CA 1
ATOM 4116 C C . ALA A 1 526 ? -10.313 -3.370 -4.323 1.00 96.94 526 ALA A C 1
ATOM 4118 O O . ALA A 1 526 ? -11.222 -4.172 -4.098 1.00 96.94 526 ALA A O 1
ATOM 4119 N N . PRO A 1 527 ? -9.080 -3.777 -4.684 1.00 94.88 527 PRO A N 1
ATOM 4120 C CA . PRO A 1 527 ? -8.710 -5.190 -4.748 1.00 94.88 527 PRO A CA 1
ATOM 4121 C C . PRO A 1 527 ? -8.942 -5.895 -3.396 1.00 94.88 527 PRO A C 1
ATOM 4123 O O . PRO A 1 527 ? -8.723 -5.274 -2.348 1.00 94.88 527 PRO A O 1
ATOM 4126 N N . PRO A 1 528 ? -9.389 -7.161 -3.355 1.00 94.19 528 PRO A N 1
ATOM 4127 C CA . PRO A 1 528 ? -9.579 -7.897 -2.098 1.00 94.19 528 PRO A CA 1
ATOM 4128 C C . PRO A 1 528 ? -8.296 -7.996 -1.256 1.00 94.19 528 PRO A C 1
ATOM 4130 O O . PRO A 1 528 ? -8.320 -7.806 -0.042 1.00 94.19 528 PRO A O 1
ATOM 4133 N N . GLU A 1 529 ? -7.165 -8.206 -1.919 1.00 92.88 529 GLU A N 1
ATOM 4134 C CA . GLU A 1 529 ? -5.817 -8.341 -1.363 1.00 92.88 529 GLU A CA 1
ATOM 4135 C C . GLU A 1 529 ? -5.104 -6.998 -1.123 1.00 92.88 529 GLU A C 1
ATOM 4137 O O . GLU A 1 529 ? -3.903 -6.969 -0.853 1.00 92.88 529 GLU A O 1
ATOM 4142 N N . ARG A 1 530 ? -5.830 -5.869 -1.153 1.00 95.56 530 ARG A N 1
ATOM 4143 C CA . ARG A 1 530 ? -5.257 -4.509 -1.060 1.00 95.56 530 ARG A CA 1
ATOM 4144 C C . ARG A 1 530 ? -4.462 -4.192 0.204 1.00 95.56 530 ARG A C 1
ATOM 4146 O O . ARG A 1 530 ? -3.651 -3.269 0.206 1.00 95.56 530 ARG A O 1
ATOM 4153 N N . LYS A 1 531 ? -4.609 -4.998 1.259 1.00 94.69 531 LYS A N 1
ATOM 4154 C CA . LYS A 1 531 ? -3.724 -4.972 2.437 1.00 94.69 531 LYS A CA 1
ATOM 4155 C C . LYS A 1 531 ? -2.255 -5.261 2.075 1.00 94.69 531 LYS A C 1
ATOM 4157 O O . LYS A 1 531 ? -1.359 -4.802 2.783 1.00 94.69 531 LYS A O 1
ATOM 4162 N N . TYR A 1 532 ? -2.021 -6.010 0.997 1.00 96.50 532 TYR A N 1
ATOM 4163 C CA . TYR A 1 532 ? -0.706 -6.443 0.523 1.00 96.50 532 TYR A CA 1
ATOM 4164 C C . TYR A 1 532 ? -0.368 -5.934 -0.885 1.00 96.50 532 TYR A C 1
ATOM 4166 O O . TYR A 1 532 ? 0.685 -6.298 -1.399 1.00 96.50 532 TYR A O 1
ATOM 4174 N N . SER A 1 533 ? -1.192 -5.074 -1.503 1.00 96.69 533 SER A N 1
ATOM 4175 C CA . SER A 1 533 ? -0.969 -4.587 -2.879 1.00 96.69 533 SER A CA 1
ATOM 4176 C C . SER A 1 533 ? 0.414 -3.981 -3.097 1.00 96.69 533 SER A C 1
ATOM 4178 O O . SER A 1 533 ? 1.021 -4.232 -4.131 1.00 96.69 533 SER A O 1
ATOM 4180 N N . VAL A 1 534 ? 0.938 -3.237 -2.120 1.00 97.12 534 VAL A N 1
ATOM 4181 C CA . VAL A 1 534 ? 2.305 -2.702 -2.170 1.00 97.12 534 VAL A CA 1
ATOM 4182 C C . VAL A 1 534 ? 3.327 -3.828 -2.363 1.00 97.12 534 VAL A C 1
ATOM 4184 O O . VAL A 1 534 ? 4.153 -3.781 -3.271 1.00 97.12 534 VAL A O 1
ATOM 4187 N N . TRP A 1 535 ? 3.254 -4.860 -1.520 1.00 98.12 535 TRP A N 1
ATOM 4188 C CA . TRP A 1 535 ? 4.189 -5.978 -1.548 1.00 98.12 535 TRP A CA 1
ATOM 4189 C C . TRP A 1 535 ? 4.016 -6.825 -2.817 1.00 98.12 535 TRP A C 1
ATOM 4191 O O . TRP A 1 535 ? 5.005 -7.153 -3.463 1.00 98.12 535 TRP A O 1
ATOM 4201 N N . ILE A 1 536 ? 2.773 -7.100 -3.229 1.00 97.19 536 ILE A N 1
ATOM 4202 C CA . ILE A 1 536 ? 2.459 -7.840 -4.465 1.00 97.19 536 ILE A CA 1
ATOM 4203 C C . ILE A 1 536 ? 3.025 -7.103 -5.683 1.00 97.19 536 ILE A C 1
ATOM 4205 O O . ILE A 1 536 ? 3.659 -7.712 -6.539 1.00 97.19 536 ILE A O 1
ATOM 4209 N N . GLY A 1 537 ? 2.866 -5.779 -5.738 1.00 95.75 537 GLY A N 1
ATOM 4210 C CA . GLY A 1 537 ? 3.446 -4.953 -6.793 1.00 95.75 537 GLY A CA 1
ATOM 4211 C C . GLY A 1 537 ? 4.969 -5.020 -6.826 1.00 95.75 537 GLY A C 1
ATOM 4212 O O . GLY A 1 537 ? 5.550 -5.102 -7.904 1.00 95.75 537 GLY A O 1
ATOM 4213 N N . GLY A 1 538 ? 5.612 -5.042 -5.654 1.00 95.75 538 GLY A N 1
ATOM 4214 C CA . GLY A 1 538 ? 7.053 -5.262 -5.522 1.00 95.75 538 GLY A CA 1
ATOM 4215 C C . GLY A 1 538 ? 7.487 -6.651 -5.990 1.00 95.75 538 GLY A C 1
ATOM 4216 O O . GLY A 1 538 ? 8.469 -6.756 -6.717 1.00 95.75 538 GLY A O 1
ATOM 4217 N N . SER A 1 539 ? 6.735 -7.698 -5.636 1.00 95.94 539 SER A N 1
ATOM 4218 C CA . SER A 1 539 ? 6.971 -9.083 -6.075 1.00 95.94 539 SER A CA 1
ATOM 4219 C C . SER A 1 539 ? 6.887 -9.214 -7.595 1.00 95.94 539 SER A C 1
ATOM 4221 O O . SER A 1 539 ? 7.803 -9.752 -8.219 1.00 95.94 539 SER A O 1
ATOM 4223 N N . ILE A 1 540 ? 5.844 -8.634 -8.201 1.00 92.44 540 ILE A N 1
ATOM 4224 C CA . ILE A 1 540 ? 5.681 -8.581 -9.657 1.00 92.44 540 ILE A CA 1
ATOM 4225 C C . ILE A 1 540 ? 6.855 -7.825 -10.274 1.00 92.44 540 ILE A C 1
ATOM 4227 O O . ILE A 1 540 ? 7.545 -8.389 -11.117 1.00 92.44 540 ILE A O 1
ATOM 4231 N N . LEU A 1 541 ? 7.120 -6.592 -9.831 1.00 91.31 541 LEU A N 1
ATOM 4232 C CA . LEU A 1 541 ? 8.160 -5.733 -10.399 1.00 91.31 541 LEU A CA 1
ATOM 4233 C C . LEU A 1 541 ? 9.548 -6.385 -10.327 1.00 91.31 541 LEU A C 1
ATOM 4235 O O . LEU A 1 541 ? 10.250 -6.428 -11.333 1.00 91.31 541 LEU A O 1
ATOM 4239 N N . ALA A 1 542 ? 9.913 -6.941 -9.171 1.00 91.62 542 ALA A N 1
ATOM 4240 C CA . ALA A 1 542 ? 11.205 -7.586 -8.954 1.00 91.62 542 ALA A CA 1
ATOM 4241 C C . ALA A 1 542 ? 11.365 -8.915 -9.714 1.00 91.62 542 ALA A C 1
ATOM 4243 O O . ALA A 1 542 ? 12.494 -9.337 -9.954 1.00 91.62 542 ALA A O 1
ATOM 4244 N N . SER A 1 543 ? 10.263 -9.557 -10.119 1.00 88.94 543 SER A N 1
ATOM 4245 C CA . SER A 1 543 ? 10.286 -10.771 -10.951 1.00 88.94 543 SER A CA 1
ATOM 4246 C C . SER A 1 543 ? 10.460 -10.492 -12.450 1.00 88.94 543 SER A C 1
ATOM 4248 O O . SER A 1 543 ? 10.685 -11.418 -13.231 1.00 88.94 543 SER A O 1
ATOM 4250 N N . LEU A 1 544 ? 10.355 -9.229 -12.881 1.00 84.56 544 LEU A N 1
ATOM 4251 C CA . LEU A 1 544 ? 10.533 -8.860 -14.284 1.00 84.56 544 LEU A CA 1
ATOM 4252 C C . LEU A 1 544 ? 12.023 -8.828 -14.637 1.00 84.56 544 LEU A C 1
ATOM 4254 O O . LEU A 1 544 ? 12.795 -8.074 -14.050 1.00 84.56 544 LEU A O 1
ATOM 4258 N N . SER A 1 545 ? 12.427 -9.553 -15.680 1.00 75.19 545 SER A N 1
ATOM 4259 C CA . SER A 1 545 ? 13.812 -9.531 -16.174 1.00 75.19 545 SER A CA 1
ATOM 4260 C C . SER A 1 545 ? 14.272 -8.130 -16.600 1.00 75.19 545 SER A C 1
ATOM 4262 O O . SER A 1 545 ? 15.423 -7.760 -16.394 1.00 75.19 545 SER A O 1
ATOM 4264 N N . THR A 1 546 ? 13.366 -7.287 -17.109 1.00 73.56 546 THR A N 1
ATOM 4265 C CA . THR A 1 546 ? 13.655 -5.877 -17.434 1.00 73.56 546 THR A CA 1
ATOM 4266 C C . THR A 1 546 ? 13.997 -5.039 -16.207 1.00 73.56 546 THR A C 1
ATOM 4268 O O . THR A 1 546 ? 14.718 -4.051 -16.318 1.00 73.56 546 THR A O 1
ATOM 4271 N N . PHE A 1 547 ? 13.495 -5.423 -15.032 1.00 75.81 547 PHE A N 1
ATOM 4272 C CA . PHE A 1 547 ? 13.792 -4.728 -13.787 1.00 75.81 547 PHE A CA 1
ATOM 4273 C C . PHE A 1 547 ? 15.220 -4.999 -13.307 1.00 75.81 547 PHE A C 1
ATOM 4275 O O . PHE A 1 547 ? 15.766 -4.192 -12.558 1.00 75.81 547 PHE A O 1
ATOM 4282 N N . GLN A 1 548 ? 15.882 -6.049 -13.815 1.00 74.94 548 GLN A N 1
ATOM 4283 C CA . GLN A 1 548 ? 17.270 -6.325 -13.453 1.00 74.94 548 GLN A CA 1
ATOM 4284 C C . GLN A 1 548 ? 18.220 -5.161 -13.797 1.00 74.94 548 GLN A C 1
ATOM 4286 O O . GLN A 1 548 ? 19.194 -4.918 -13.091 1.00 74.94 548 GLN A O 1
ATOM 4291 N N . GLN A 1 549 ? 17.901 -4.388 -14.840 1.00 79.56 549 GLN A N 1
ATOM 4292 C CA . GLN A 1 549 ? 18.676 -3.212 -15.261 1.00 79.56 549 GLN A CA 1
ATOM 4293 C C . GLN A 1 549 ? 18.472 -1.989 -14.349 1.00 79.56 549 GLN A C 1
ATOM 4295 O O . GLN A 1 549 ? 19.294 -1.072 -14.349 1.00 79.56 549 GLN A O 1
ATOM 4300 N N . MET A 1 550 ? 17.379 -1.964 -13.579 1.00 86.44 550 MET A N 1
ATOM 4301 C CA . MET A 1 550 ? 17.041 -0.864 -12.672 1.00 86.44 550 MET A CA 1
ATOM 4302 C C . MET A 1 550 ? 17.747 -0.988 -11.321 1.00 86.44 550 MET A C 1
ATOM 4304 O O . MET A 1 550 ? 17.895 0.020 -10.628 1.00 86.44 550 MET A O 1
ATOM 4308 N N . TRP A 1 551 ? 18.201 -2.191 -10.952 1.00 92.00 551 TRP A N 1
ATOM 4309 C CA . TRP A 1 551 ? 18.969 -2.399 -9.730 1.00 92.00 551 TRP A CA 1
ATOM 4310 C C . TRP A 1 551 ? 20.203 -1.502 -9.693 1.00 92.00 551 TRP A C 1
ATOM 4312 O O . TRP A 1 551 ? 20.895 -1.290 -10.693 1.00 92.00 551 TRP A O 1
ATOM 4322 N N . ILE A 1 552 ? 20.491 -0.999 -8.502 1.00 95.25 552 ILE A N 1
ATOM 4323 C CA . ILE A 1 552 ? 21.791 -0.439 -8.165 1.00 95.25 552 ILE A CA 1
ATOM 4324 C C . ILE A 1 552 ? 22.651 -1.633 -7.774 1.00 95.25 552 ILE A C 1
ATOM 4326 O O . ILE A 1 552 ? 22.289 -2.362 -6.852 1.00 95.25 552 ILE A O 1
ATOM 4330 N N . SER A 1 553 ? 23.749 -1.869 -8.481 1.00 95.06 553 SER A N 1
ATOM 4331 C CA . SER A 1 553 ? 24.711 -2.907 -8.093 1.00 95.06 553 SER A CA 1
ATOM 4332 C C . SER A 1 553 ? 25.656 -2.399 -7.002 1.00 95.06 553 SER A C 1
ATOM 4334 O O . SER A 1 553 ? 25.883 -1.192 -6.885 1.00 95.06 553 SER A O 1
ATOM 4336 N N . LYS A 1 554 ? 26.263 -3.317 -6.238 1.00 92.88 554 LYS A N 1
ATOM 4337 C CA . LYS A 1 554 ? 27.303 -2.955 -5.259 1.00 92.88 554 LYS A CA 1
ATOM 4338 C C . LYS A 1 554 ? 28.464 -2.187 -5.909 1.00 92.88 554 LYS A C 1
ATOM 4340 O O . LYS A 1 554 ? 28.922 -1.202 -5.351 1.00 92.88 554 LYS A O 1
ATOM 4345 N N . MET A 1 555 ? 28.858 -2.559 -7.130 1.00 93.56 555 MET A N 1
ATOM 4346 C CA . MET A 1 555 ? 29.900 -1.855 -7.890 1.00 93.56 555 MET A CA 1
ATOM 4347 C C . MET A 1 555 ? 29.530 -0.389 -8.170 1.00 93.56 555 MET A C 1
ATOM 4349 O O . MET A 1 555 ? 30.327 0.509 -7.920 1.00 93.56 555 MET A O 1
ATOM 4353 N N . GLU A 1 556 ? 28.308 -0.123 -8.638 1.00 94.62 556 GLU A N 1
ATOM 4354 C CA . GLU A 1 556 ? 27.849 1.253 -8.884 1.00 94.62 556 GLU A CA 1
ATOM 4355 C C . GLU A 1 556 ? 27.751 2.073 -7.592 1.00 94.62 556 GLU A C 1
ATOM 4357 O O . GLU A 1 556 ? 28.016 3.279 -7.600 1.00 94.62 556 GLU A O 1
ATOM 4362 N N . TYR A 1 557 ? 27.366 1.428 -6.487 1.00 96.38 557 TYR A N 1
ATOM 4363 C CA . TYR A 1 557 ? 27.365 2.048 -5.165 1.00 96.38 557 TYR A CA 1
ATOM 4364 C C . TYR A 1 557 ? 28.782 2.405 -4.707 1.00 96.38 557 TYR A C 1
ATOM 4366 O O . TYR A 1 557 ? 29.003 3.538 -4.288 1.00 96.38 557 TYR A O 1
ATOM 4374 N N . ASP A 1 558 ? 29.748 1.497 -4.834 1.00 93.88 558 ASP A N 1
ATOM 4375 C CA . ASP A 1 558 ? 31.134 1.739 -4.419 1.00 93.88 558 ASP A CA 1
ATOM 4376 C C . ASP A 1 558 ? 31.785 2.884 -5.229 1.00 93.88 558 ASP A C 1
ATOM 4378 O O . ASP A 1 558 ? 32.608 3.634 -4.702 1.00 93.88 558 ASP A O 1
ATOM 4382 N N . GLU A 1 559 ? 31.377 3.077 -6.490 1.00 95.31 559 GLU A N 1
ATOM 4383 C CA . GLU A 1 559 ? 31.857 4.168 -7.353 1.00 95.31 559 GLU A CA 1
ATOM 4384 C C . GLU A 1 559 ? 31.180 5.525 -7.086 1.00 95.31 559 GLU A C 1
ATOM 4386 O O . GLU A 1 559 ? 31.831 6.572 -7.142 1.00 95.31 559 GLU A O 1
ATOM 4391 N N . SER A 1 560 ? 29.864 5.536 -6.846 1.00 94.00 560 SER A N 1
ATOM 4392 C CA . SER A 1 560 ? 29.050 6.769 -6.785 1.00 94.00 560 SER A CA 1
ATOM 4393 C C . SER A 1 560 ? 28.549 7.133 -5.380 1.00 94.00 560 SER A C 1
ATOM 4395 O O . SER A 1 560 ? 27.948 8.200 -5.185 1.00 94.00 560 SER A O 1
ATOM 4397 N N . GLY A 1 561 ? 28.773 6.257 -4.404 1.00 94.69 561 GLY A N 1
ATOM 4398 C CA . GLY A 1 561 ? 28.246 6.344 -3.048 1.00 94.69 561 GLY A CA 1
ATOM 4399 C C . GLY A 1 561 ? 26.711 6.282 -2.973 1.00 94.69 561 GLY A C 1
ATOM 4400 O O . GLY A 1 561 ? 26.030 6.036 -3.973 1.00 94.69 561 GLY A O 1
ATOM 4401 N N . PRO A 1 562 ? 26.126 6.595 -1.800 1.00 93.75 562 PRO A N 1
ATOM 4402 C CA . PRO A 1 562 ? 24.679 6.525 -1.560 1.00 93.75 562 PRO A CA 1
ATOM 4403 C C . PRO A 1 562 ? 23.816 7.359 -2.512 1.00 93.75 562 PRO A C 1
ATOM 4405 O O . PRO A 1 562 ? 22.672 7.000 -2.787 1.00 93.75 562 PRO A O 1
ATOM 4408 N N . SER A 1 563 ? 24.365 8.446 -3.059 1.00 94.38 563 SER A N 1
ATOM 4409 C CA . SER A 1 563 ? 23.639 9.376 -3.933 1.00 94.38 563 SER A CA 1
ATOM 4410 C C . SER A 1 563 ? 23.147 8.750 -5.249 1.00 94.38 563 SER A C 1
ATOM 4412 O O . SER A 1 563 ? 22.241 9.295 -5.891 1.00 94.38 563 SER A O 1
ATOM 4414 N N . ILE A 1 564 ? 23.693 7.588 -5.642 1.00 93.75 564 ILE A N 1
ATOM 4415 C CA . ILE A 1 564 ? 23.274 6.834 -6.835 1.00 93.75 564 ILE A CA 1
ATOM 4416 C C . ILE A 1 564 ? 21.778 6.504 -6.822 1.00 93.75 564 ILE A C 1
ATOM 4418 O O . ILE A 1 564 ? 21.130 6.503 -7.873 1.00 93.75 564 ILE A O 1
ATOM 4422 N N . VAL A 1 565 ? 21.197 6.326 -5.632 1.00 93.06 565 VAL A N 1
ATOM 4423 C CA . VAL A 1 565 ? 19.776 6.008 -5.466 1.00 93.06 565 VAL A CA 1
ATOM 4424 C C . VAL A 1 565 ? 18.861 7.088 -6.041 1.00 93.06 565 VAL A C 1
ATOM 4426 O O . VAL A 1 565 ? 17.788 6.789 -6.552 1.00 93.06 565 VAL A O 1
ATOM 4429 N N . HIS A 1 566 ? 19.298 8.348 -6.052 1.00 91.19 566 HIS A N 1
ATOM 4430 C CA . HIS A 1 566 ? 18.532 9.454 -6.629 1.00 91.19 566 HIS A CA 1
ATOM 4431 C C . HIS A 1 566 ? 18.571 9.505 -8.157 1.00 91.19 566 HIS A C 1
ATOM 4433 O O . HIS A 1 566 ? 17.785 10.241 -8.751 1.00 91.19 566 HIS A O 1
ATOM 4439 N N . ARG A 1 567 ? 19.493 8.769 -8.786 1.00 87.44 567 ARG A N 1
ATOM 4440 C CA . ARG A 1 567 ? 19.616 8.684 -10.246 1.00 87.44 567 ARG A CA 1
ATOM 4441 C C . ARG A 1 567 ? 18.922 7.459 -10.827 1.00 87.44 567 ARG A C 1
ATOM 4443 O O . ARG A 1 567 ? 18.581 7.499 -12.001 1.00 87.44 567 ARG A O 1
ATOM 4450 N N . LYS A 1 568 ? 18.764 6.384 -10.046 1.00 87.19 568 LYS A N 1
ATOM 4451 C CA . LYS A 1 568 ? 18.158 5.122 -10.505 1.00 87.19 568 LYS A CA 1
ATOM 4452 C C . LYS A 1 568 ? 16.738 4.882 -9.989 1.00 87.19 568 LYS A C 1
ATOM 4454 O O . LYS A 1 568 ? 15.949 4.272 -10.703 1.00 87.19 568 LYS A O 1
ATOM 4459 N N . CYS A 1 569 ? 16.394 5.363 -8.795 1.00 84.06 569 CYS A N 1
ATOM 4460 C CA . CYS A 1 569 ? 15.083 5.131 -8.186 1.00 84.06 569 CYS A CA 1
ATOM 4461 C C . CYS A 1 569 ? 14.222 6.405 -8.253 1.00 84.06 569 CYS A C 1
ATOM 4463 O O . CYS A 1 569 ? 14.460 7.356 -7.494 1.00 84.06 569 CYS A O 1
ATOM 4465 N N . PHE A 1 570 ? 13.230 6.405 -9.153 1.00 70.69 570 PHE A N 1
ATOM 4466 C CA . PHE A 1 570 ? 12.285 7.508 -9.383 1.00 70.69 570 PHE A CA 1
ATOM 4467 C C . PHE A 1 570 ? 10.862 7.173 -8.948 1.00 70.69 570 PHE A C 1
ATOM 4469 O O . PHE A 1 570 ? 10.431 6.018 -9.171 1.00 70.69 570 PHE A O 1
#

pLDDT: mean 85.71, std 16.56, range [27.48, 98.62]

Nearest PDB structures (foldseek):
  1yag-assembly1_A  TM=9.865E-01  e=2.343E-68  Saccharomyces cerevisiae
  8oid-assembly1_C  TM=9.725E-01  e=3.301E-68  Homo sapiens
  8v2z-assembly1_E  TM=9.711E-01  e=2.173E-67  Homo sapiens
  8v2o-assembly1_E 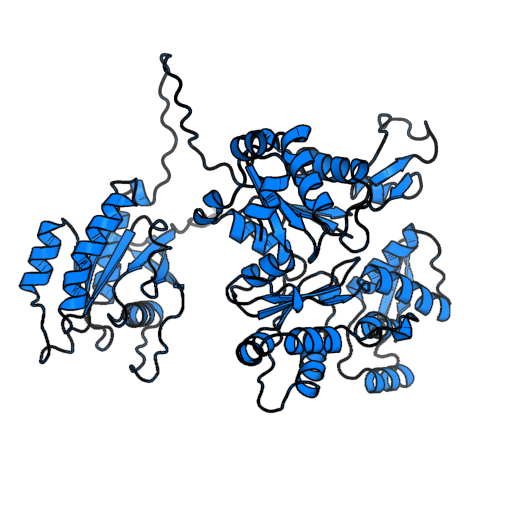 TM=9.696E-01  e=3.241E-67  Homo sapiens
  8trm-assembly1_A  TM=9.693E-01  e=7.357E-65  Toxoplasma gondii

InterPro domains:
  IPR001806 Small GTPase [PF00071] (15-171)
  IPR001806 Small GTPase [PS51421] (6-300)
  IPR001806 Small GTPase [SM00174] (16-173)
  IPR004000 Actin family [PF00022] (198-570)
  IPR004000 Actin family [PR00190] (221-230)
  IPR004000 Actin family [PR00190] (244-255)
  IPR004000 Actin family [PR00190] (256-278)
  IPR004000 Actin family [PR00190] (310-323)
  IPR004000 Actin family [PR00190] (335-354)
  IPR004000 Actin family [PR00190] (431-447)
  IPR004000 Actin family [PTHR11937] (203-564)
  IPR004000 Actin family [SM00268] (200-570)
  IPR004001 Actin, conserved site [PS00406] (248-258)
  IPR004001 Actin, conserved site [PS00432] (551-559)
  IPR005225 Small GTP-binding domain [TIGR00231] (13-166)
  IPR020902 Actin/actin-like conserved site [PS01132] (299-311)
  IPR027417 P-loop containing nucleoside triphosphate hydrolase [G3DSA:3.40.50.300] (2-186)
  IPR027417 P-loop containing nucleoside triphosphate hydrolase [SSF52540] (13-182)
  IPR043129 ATPase, nucleotide binding domain [SSF53067] (198-348)
  IPR043129 ATPase, nucleotide binding domain [SSF53067] (342-570)

Secondary structure (DSSP, 8-state):
-----------EEEEEEEE--TTS-HHHHHHHHHTS----TTT-PPP-SEEEEEEEEEETTEEEEEEEEEE-S-GGGTTS-SEEEEEEETT-HHHHHHHHHHHHHHHHH---S--EEEEEEE-TT-GGG--S-HHHHHHHHHHTT-EEEEE-TTT-TTHHHHHHHHHHHHHT-GGGTSPPPPP--------------S-PPPEEEEE-SSEEEEEETT-SS-SEEEE--EEEESSTT--TTS---S-EEHHHHHHTTTTEEEE-SEETTEE--HHHHHHHHHIIIIIII---GGGS-EEEEE-TT--HHHHHHHHHIIIIIS--SEEEEEEHHHHHHHHTT-SSEEEEEE-SS-EEEEEEETTEE-GGG-EEES-SHHHHHHHHHHHHHHTT----SHHHHHHHHHHHHHH----SSHHHHHHHHHH-GGG-EEEE-TTS-EEEE-THHHHHHHTTT-GGGGT--S--HHHHHHHHHHHS-HHHHHHHHTTEEEESGGGGSTTHHHHHHHHHHHHS-TTS---EE--TTTTSHHHHHHHHHHH-GGGGGTSEEHHHHHHH-GGGHHHH--

Mean predicted aligned error: 15.73 Å

Sequence (570 aa):
MSDSHSSSETVATLKLLLIGSSGTGKSSLLMRFVDGVFLAPDEISATIGVDFKVKVIDVEGKKYKLTIWDTAGQERFRTLTSSYYRVYDVSNRDSFNDLQTWFNELDTYCSSKEVVRMIVGNKVDKESSREVSRQEGQEFARKLQTLFVECSAKTKLGVQQAFDELVQQIIDTPSLWQKQAPANVRLQPNTETQEYSDEVAALVIDNGSGMCKAGFAGDDAPRAVFPSIVGRPRHQGVMVGMGQKDSYVGDEAQSKRGILTLKYPIEHGIVTNWDDMEKIWHHTFYNELRVAPEEHPVLLTEAPLNPKNNREKMTQIMFETFNAPAFYVSIQAVLSLYASGRTTGIVLDSGDGVSHTVPIYEGYALPHAILRLDLAGRDLTDYLMKILMERGYSFSTSAEREIVRDIKEKLCYVALDFEQEMQTAASSSALEKSYELPDGQVITIGNERFRAPEALFQPSLLGLEGVGIHETTYNSIMKGDVDIRRDLYGNIVMSGGTTMYPGIADRMQKEITTLAPSSMKVKIVAPPERKYSVWIGGSILASLSTFQQMWISKMEYDESGPSIVHRKCF

Solvent-accessible surface area (backbone atoms only — not comparable to full-atom values): 31487 Å² total; per-residue (Å²): 138,84,83,82,78,79,74,81,77,80,64,52,73,46,51,42,36,42,44,42,51,80,88,28,46,62,65,43,38,50,39,27,65,73,70,70,45,69,75,55,81,92,72,51,74,81,69,79,60,70,49,80,49,76,46,78,47,76,57,99,89,42,60,37,36,37,40,37,37,38,46,48,58,62,79,88,65,76,79,79,50,64,24,45,38,35,34,20,27,26,56,36,55,66,43,51,60,48,48,57,61,54,50,57,49,46,70,73,67,50,93,65,91,78,56,53,47,37,43,33,40,20,47,60,83,43,63,94,54,51,63,52,52,72,67,58,57,46,52,54,23,58,75,68,76,36,45,72,43,61,23,13,43,86,80,54,45,44,48,64,57,49,56,50,55,52,49,50,56,46,64,78,36,53,84,77,77,51,84,80,76,86,76,94,74,87,85,80,93,87,78,97,68,90,76,80,89,65,89,63,61,26,34,27,38,32,67,38,31,45,44,31,35,30,36,50,30,68,45,89,61,65,76,37,76,40,44,37,39,40,16,30,66,74,59,91,85,78,59,84,93,52,80,93,64,79,63,33,51,24,62,64,22,59,77,41,48,92,56,30,50,75,44,60,28,29,55,59,48,40,81,76,33,68,75,53,43,51,52,51,50,50,42,46,34,56,68,67,68,60,47,64,49,50,75,24,33,39,39,37,40,40,45,83,89,62,58,66,68,56,57,28,50,53,49,42,45,40,48,71,74,46,41,23,50,22,41,42,60,42,45,38,56,62,23,29,38,45,52,72,76,43,48,53,20,23,27,43,34,22,31,33,35,26,21,38,27,41,39,26,54,83,68,41,72,43,75,92,21,47,43,79,42,89,56,26,42,50,57,38,32,56,47,38,41,52,57,38,37,76,75,68,47,84,66,85,49,76,72,44,49,51,53,42,42,50,47,48,72,74,64,30,30,33,57,78,48,60,71,62,51,51,54,48,50,75,75,39,71,83,67,47,45,76,46,74,44,99,88,68,53,72,46,78,47,40,65,61,28,35,55,32,57,41,33,52,59,40,26,55,80,77,72,41,94,59,77,14,59,51,56,46,45,51,52,25,47,68,59,43,59,79,88,54,36,59,51,30,39,50,28,31,34,45,25,24,58,52,61,64,37,53,46,41,61,61,28,45,44,55,51,43,54,70,74,42,62,90,89,58,62,70,33,69,43,70,58,93,63,17,67,44,20,39,47,38,12,40,8,54,50,59,55,35,77,77,43,65,75,53,45,44,38,46,68,58,35,76,75,55,41,48,66,46,51,75,77,60,44,126